Protein AF-0000000078882080 (afdb_homodimer)

Solvent-accessible surface area (backbone atoms only — not comparable to full-atom values): 24767 Å² total; per-residue (Å²): 122,84,74,76,59,63,30,38,38,41,38,67,40,72,47,38,34,58,41,40,52,49,49,52,56,32,40,60,60,68,48,68,60,35,61,73,25,66,87,43,51,62,69,61,51,39,72,72,48,52,44,76,54,31,94,38,77,46,74,30,32,38,38,46,85,92,44,74,47,30,44,59,72,51,46,40,53,52,45,14,50,62,42,75,86,20,64,28,35,61,87,45,69,68,39,42,51,51,40,46,38,54,44,52,48,49,54,49,54,37,49,50,37,32,38,15,36,22,56,86,43,75,86,49,59,32,81,82,38,50,76,79,14,46,65,39,39,50,44,34,58,70,51,50,50,51,40,50,45,32,33,53,27,45,47,30,47,52,28,23,73,73,56,73,23,86,30,63,42,60,74,54,71,32,44,50,51,54,42,51,39,50,56,49,53,25,32,50,69,60,40,45,69,50,58,73,72,44,77,40,66,63,46,51,54,36,43,53,54,54,50,62,34,68,49,37,30,56,47,70,72,32,88,81,47,44,62,89,77,79,64,45,36,40,83,122,85,73,76,58,63,30,37,38,42,38,68,39,73,49,34,36,58,42,40,49,50,49,50,55,32,40,59,61,67,49,71,61,36,60,72,25,65,88,43,51,63,69,60,51,39,73,72,48,51,43,77,54,33,94,36,76,46,75,31,33,38,37,45,85,92,45,73,48,30,45,58,73,51,47,38,53,52,44,14,49,61,43,75,86,20,64,29,36,62,88,47,70,70,39,42,52,51,39,46,36,53,44,52,47,49,55,49,52,38,49,50,37,32,39,15,35,22,56,87,45,76,86,47,59,33,82,81,38,49,76,79,13,45,66,41,40,51,45,34,59,71,51,51,51,52,39,51,45,32,32,53,27,47,46,31,47,53,28,22,73,74,56,74,24,85,31,63,40,62,75,54,72,34,42,50,51,54,42,52,39,50,58,49,52,24,32,51,70,61,42,45,68,50,58,72,72,44,79,40,67,66,48,50,53,37,43,52,54,54,49,62,34,70,48,38,30,57,47,71,73,32,89,82,46,44,63,88,76,80,63,44,36,39,83

Structure (mmCIF, N/CA/C/O backbone):
data_AF-0000000078882080-model_v1
#
loop_
_entity.id
_entity.type
_entity.pdbx_description
1 polymer 'Glutathione transferase'
#
loop_
_atom_site.group_PDB
_atom_site.id
_atom_site.type_symbol
_atom_site.label_atom_id
_atom_site.label_alt_id
_atom_site.label_comp_id
_atom_site.label_asym_id
_atom_site.label_entity_id
_atom_site.label_seq_id
_atom_site.pdbx_PDB_ins_code
_atom_site.Cartn_x
_atom_site.Cartn_y
_atom_site.Cartn_z
_atom_site.occupancy
_atom_site.B_iso_or_equiv
_atom_site.auth_seq_id
_atom_site.auth_comp_id
_atom_site.auth_asym_id
_atom_site.auth_atom_id
_atom_site.pdbx_PDB_model_num
ATOM 1 N N . MET A 1 1 ? -29.203 -27.484 4.363 1 34 1 MET A N 1
ATOM 2 C CA . MET A 1 1 ? -29.234 -26.109 3.842 1 34 1 MET A CA 1
ATOM 3 C C . MET A 1 1 ? -27.828 -25.641 3.498 1 34 1 MET A C 1
ATOM 5 O O . MET A 1 1 ? -26.891 -25.797 4.297 1 34 1 MET A O 1
ATOM 9 N N . ALA A 1 2 ? -27.359 -25.656 2.287 1 41.88 2 ALA A N 1
ATOM 10 C CA . ALA A 1 2 ? -25.938 -25.438 2.012 1 41.88 2 ALA A CA 1
ATOM 11 C C . ALA A 1 2 ? -25.359 -24.359 2.922 1 41.88 2 ALA A C 1
ATOM 13 O O . ALA A 1 2 ? -25.969 -23.281 3.086 1 41.88 2 ALA A O 1
ATOM 14 N N . ALA A 1 3 ? -24.734 -24.516 3.967 1 50.09 3 ALA A N 1
ATOM 15 C CA . ALA A 1 3 ? -24.234 -23.609 5.008 1 50.09 3 ALA A CA 1
ATOM 16 C C . ALA A 1 3 ? -23.703 -22.312 4.406 1 50.09 3 ALA A C 1
ATOM 18 O O . ALA A 1 3 ? -23.078 -22.328 3.344 1 50.09 3 ALA A O 1
ATOM 19 N N . ASN A 1 4 ? -24.391 -21.141 4.414 1 63.03 4 ASN A N 1
ATOM 20 C CA . ASN A 1 4 ? -24 -19.844 3.885 1 63.03 4 ASN A CA 1
ATOM 21 C C . ASN A 1 4 ? -22.5 -19.594 4.047 1 63.03 4 ASN A C 1
ATOM 23 O O . ASN A 1 4 ? -21.953 -19.734 5.145 1 63.03 4 ASN A O 1
ATOM 27 N N . PRO A 1 5 ? -21.719 -19.516 2.871 1 77.81 5 PRO A N 1
ATOM 28 C CA . PRO A 1 5 ? -20.266 -19.406 3.014 1 77.81 5 PRO A CA 1
ATOM 29 C C . PRO A 1 5 ? -19.844 -18.312 3.994 1 77.81 5 PRO A C 1
ATOM 31 O O . PRO A 1 5 ? -20.484 -17.266 4.055 1 77.81 5 PRO A O 1
ATOM 34 N N . GLU A 1 6 ? -19 -18.688 4.832 1 90.44 6 GLU A N 1
ATOM 35 C CA . GLU A 1 6 ? -18.469 -17.828 5.887 1 90.44 6 GLU A CA 1
ATOM 36 C C . GLU A 1 6 ? -17.781 -16.594 5.297 1 90.44 6 GLU A C 1
ATOM 38 O O . GLU A 1 6 ? -17.766 -15.539 5.926 1 90.44 6 GLU A O 1
ATOM 43 N N . PHE A 1 7 ? -17.297 -16.719 4.062 1 97.44 7 PHE A N 1
ATOM 44 C CA . PHE A 1 7 ? -16.578 -15.656 3.393 1 97.44 7 PHE A CA 1
ATOM 45 C C . PHE A 1 7 ? -17.188 -15.352 2.029 1 97.44 7 PHE A C 1
ATOM 47 O O . PHE A 1 7 ? -17.578 -16.266 1.303 1 97.44 7 PHE A O 1
ATOM 54 N N . ARG A 1 8 ? -17.344 -14.086 1.724 1 97.31 8 ARG A N 1
ATOM 55 C CA . ARG A 1 8 ? -17.734 -13.617 0.404 1 97.31 8 ARG A CA 1
ATOM 56 C C . ARG A 1 8 ? -16.672 -12.703 -0.197 1 97.31 8 ARG A C 1
ATOM 58 O O . ARG A 1 8 ? -16.203 -11.773 0.461 1 97.31 8 ARG A O 1
ATOM 65 N N . LEU A 1 9 ? -16.281 -13.016 -1.378 1 97.25 9 LEU A N 1
ATOM 66 C CA . LEU A 1 9 ? -15.305 -12.227 -2.117 1 97.25 9 LEU A CA 1
ATOM 67 C C . LEU A 1 9 ? -15.984 -11.43 -3.232 1 97.25 9 LEU A C 1
ATOM 69 O O . LEU A 1 9 ? -16.719 -12 -4.039 1 97.25 9 LEU A O 1
ATOM 73 N N . PHE A 1 10 ? -15.797 -10.148 -3.221 1 96.38 10 PHE A N 1
ATOM 74 C CA . PHE A 1 10 ? -16.266 -9.258 -4.281 1 96.38 10 PHE A CA 1
ATOM 75 C C . PHE A 1 10 ? -15.102 -8.82 -5.168 1 96.38 10 PHE A C 1
ATOM 77 O O . PHE A 1 10 ? -14.227 -8.078 -4.73 1 96.38 10 PHE A O 1
ATOM 84 N N . TYR A 1 11 ? -15.055 -9.336 -6.398 1 95.56 11 TYR A N 1
ATOM 85 C CA . TYR A 1 11 ? -14.023 -8.977 -7.363 1 95.56 11 TYR A CA 1
ATOM 86 C C . TYR A 1 11 ? -14.555 -9.07 -8.789 1 95.56 11 TYR A C 1
ATOM 88 O O . TYR A 1 11 ? -15.625 -9.648 -9.023 1 95.56 11 TYR A O 1
ATOM 96 N N . TRP A 1 12 ? -13.805 -8.461 -9.727 1 93.19 12 TRP A N 1
ATOM 97 C CA . TRP A 1 12 ? -14.211 -8.445 -11.125 1 93.19 12 TRP A CA 1
ATOM 98 C C . TRP A 1 12 ? -14.281 -9.859 -11.688 1 93.19 12 TRP A C 1
ATOM 100 O O . TRP A 1 12 ? -13.398 -10.68 -11.438 1 93.19 12 TRP A O 1
ATOM 110 N N . PRO A 1 13 ? -15.281 -10.086 -12.438 1 93 13 PRO A N 1
ATOM 111 C CA . PRO A 1 13 ? -15.438 -11.438 -12.992 1 93 13 PRO A CA 1
ATOM 112 C C . PRO A 1 13 ? -14.344 -11.797 -13.984 1 93 13 PRO A C 1
ATOM 114 O O . PRO A 1 13 ? -13.945 -10.961 -14.805 1 93 13 PRO A O 1
ATOM 117 N N . ARG A 1 14 ? -13.781 -13.008 -13.883 1 89.19 14 ARG A N 1
ATOM 118 C CA . ARG A 1 14 ? -12.859 -13.609 -14.836 1 89.19 14 ARG A CA 1
ATOM 119 C C . ARG A 1 14 ? -11.531 -12.867 -14.859 1 89.19 14 ARG A C 1
ATOM 121 O O . ARG A 1 14 ? -10.773 -12.969 -15.836 1 89.19 14 ARG A O 1
ATOM 128 N N . MET A 1 15 ? -11.297 -12.156 -13.844 1 91.19 15 MET A N 1
ATOM 129 C CA . MET A 1 15 ? -10.023 -11.445 -13.773 1 91.19 15 MET A CA 1
ATOM 130 C C . MET A 1 15 ? -9.117 -12.055 -12.711 1 91.19 15 MET A C 1
ATOM 132 O O . MET A 1 15 ? -9.547 -12.289 -11.578 1 91.19 15 MET A O 1
ATOM 136 N N . SER A 1 16 ? -7.898 -12.414 -13.047 1 89.81 16 SER A N 1
ATOM 137 C CA . SER A 1 16 ? -6.922 -12.977 -12.117 1 89.81 16 SER A CA 1
ATOM 138 C C . SER A 1 16 ? -6.32 -11.898 -11.227 1 89.81 16 SER A C 1
ATOM 140 O O . SER A 1 16 ? -5.902 -12.18 -10.102 1 89.81 16 SER A O 1
ATOM 142 N N . GLY A 1 17 ? -6.445 -10.594 -11.695 1 93.19 17 GLY A N 1
ATOM 143 C CA . GLY A 1 17 ? -5.848 -9.406 -11.102 1 93.19 17 GLY A CA 1
ATOM 144 C C . GLY A 1 17 ? -5.711 -9.5 -9.594 1 93.19 17 GLY A C 1
ATOM 145 O O . GLY A 1 17 ? -5.168 -10.477 -9.078 1 93.19 17 GLY A O 1
ATOM 146 N N . ARG A 1 18 ? -6.109 -8.523 -8.805 1 95.38 18 ARG A N 1
ATOM 147 C CA . ARG A 1 18 ? -5.84 -8.391 -7.375 1 95.38 18 ARG A CA 1
ATOM 148 C C . ARG A 1 18 ? -6.723 -9.328 -6.559 1 95.38 18 ARG A C 1
ATOM 150 O O . ARG A 1 18 ? -6.441 -9.586 -5.387 1 95.38 18 ARG A O 1
ATOM 157 N N . GLY A 1 19 ? -7.812 -9.859 -7.133 1 95.94 19 GLY A N 1
ATOM 158 C CA . GLY A 1 19 ? -8.656 -10.82 -6.449 1 95.94 19 GLY A CA 1
ATOM 159 C C . GLY A 1 19 ? -7.98 -12.172 -6.254 1 95.94 19 GLY A C 1
ATOM 160 O O . GLY A 1 19 ? -8.312 -12.906 -5.32 1 95.94 19 GLY A O 1
ATOM 161 N N . GLU A 1 20 ? -7.043 -12.484 -7.164 1 97.81 20 GLU A N 1
ATOM 162 C CA . GLU A 1 20 ? -6.379 -13.789 -7.113 1 97.81 20 GLU A CA 1
ATOM 163 C C . GLU A 1 20 ? -5.508 -13.914 -5.871 1 97.81 20 GLU A C 1
ATOM 165 O O . GLU A 1 20 ? -5.348 -15.008 -5.324 1 97.81 20 GLU A O 1
ATOM 170 N N . PHE A 1 21 ? -4.941 -12.812 -5.344 1 98.56 21 PHE A N 1
ATOM 171 C CA . PHE A 1 21 ? -4.223 -12.844 -4.074 1 98.56 21 PHE A CA 1
ATOM 172 C C . PHE A 1 21 ? -5.086 -13.453 -2.977 1 98.56 21 PHE A C 1
ATOM 174 O O . PHE A 1 21 ? -4.598 -14.25 -2.172 1 98.56 21 PHE A O 1
ATOM 181 N N . VAL A 1 22 ? -6.348 -13.109 -3.004 1 98.5 22 VAL A N 1
ATOM 182 C CA . VAL A 1 22 ? -7.312 -13.523 -1.989 1 98.5 22 VAL A CA 1
ATOM 183 C C . VAL A 1 22 ? -7.727 -14.977 -2.229 1 98.5 22 VAL A C 1
ATOM 185 O O . VAL A 1 22 ? -7.742 -15.781 -1.299 1 98.5 22 VAL A O 1
ATOM 188 N N . ARG A 1 23 ? -7.98 -15.336 -3.443 1 98.25 23 ARG A N 1
ATOM 189 C CA . ARG A 1 23 ? -8.422 -16.688 -3.797 1 98.25 23 ARG A CA 1
ATOM 190 C C . ARG A 1 23 ? -7.375 -17.719 -3.4 1 98.25 23 ARG A C 1
ATOM 192 O O . ARG A 1 23 ? -7.719 -18.797 -2.902 1 98.25 23 ARG A O 1
ATOM 199 N N . LEU A 1 24 ? -6.129 -17.391 -3.582 1 98.69 24 LEU A N 1
ATOM 200 C CA . LEU A 1 24 ? -5.055 -18.328 -3.279 1 98.69 24 LEU A CA 1
ATOM 201 C C . LEU A 1 24 ? -5.07 -18.719 -1.806 1 98.69 24 LEU A C 1
ATOM 203 O O . LEU A 1 24 ? -4.801 -19.859 -1.46 1 98.69 24 LEU A O 1
ATOM 207 N N . LEU A 1 25 ? -5.363 -17.75 -0.938 1 98.81 25 LEU A N 1
ATOM 208 C CA . LEU A 1 25 ? -5.41 -18.047 0.49 1 98.81 25 LEU A CA 1
ATOM 209 C C . LEU A 1 25 ? -6.59 -18.953 0.816 1 98.81 25 LEU A C 1
ATOM 211 O O . LEU A 1 25 ? -6.461 -19.875 1.626 1 98.81 25 LEU A O 1
ATOM 215 N N . PHE A 1 26 ? -7.754 -18.688 0.187 1 98.56 26 PHE A N 1
ATOM 216 C CA . PHE A 1 26 ? -8.906 -19.562 0.376 1 98.56 26 PHE A CA 1
ATOM 217 C C . PHE A 1 26 ? -8.602 -20.984 -0.103 1 98.56 26 PHE A C 1
ATOM 219 O O . PHE A 1 26 ? -8.945 -21.953 0.567 1 98.56 26 PHE A O 1
ATOM 226 N N . HIS A 1 27 ? -7.926 -21.078 -1.24 1 98.5 27 HIS A N 1
ATOM 227 C CA . HIS A 1 27 ? -7.672 -22.406 -1.821 1 98.5 27 HIS A CA 1
ATOM 228 C C . HIS A 1 27 ? -6.598 -23.141 -1.037 1 98.5 27 HIS A C 1
ATOM 230 O O . HIS A 1 27 ? -6.73 -24.344 -0.79 1 98.5 27 HIS A O 1
ATOM 236 N N . GLU A 1 28 ? -5.539 -22.438 -0.63 1 98.69 28 GLU A N 1
ATOM 237 C CA . GLU A 1 28 ? -4.508 -23.094 0.177 1 98.69 28 GLU A CA 1
ATOM 238 C C . GLU A 1 28 ? -5.105 -23.703 1.438 1 98.69 28 GLU A C 1
ATOM 240 O O . GLU A 1 28 ? -4.715 -24.812 1.839 1 98.69 28 GLU A O 1
ATOM 245 N N . THR A 1 29 ? -6.047 -23.047 2.047 1 98.19 29 THR A N 1
ATOM 246 C CA . THR A 1 29 ? -6.605 -23.469 3.326 1 98.19 29 THR A CA 1
ATOM 247 C C . THR A 1 29 ? -7.879 -24.281 3.113 1 98.19 29 THR A C 1
ATOM 249 O O . THR A 1 29 ? -8.531 -24.688 4.078 1 98.19 29 THR A O 1
ATOM 252 N N . GLN A 1 30 ? -8.297 -24.438 1.874 1 97 30 GLN A N 1
ATOM 253 C CA . GLN A 1 30 ? -9.523 -25.141 1.514 1 97 30 GLN A CA 1
ATOM 254 C C . GLN A 1 30 ? -10.734 -24.531 2.215 1 97 30 GLN A C 1
ATOM 256 O O . GLN A 1 30 ? -11.609 -25.25 2.697 1 97 30 GLN A O 1
ATOM 261 N N . THR A 1 31 ? -10.672 -23.266 2.342 1 97.19 31 THR A N 1
ATOM 262 C CA . THR A 1 31 ? -11.797 -22.547 2.924 1 97.19 31 THR A CA 1
ATOM 263 C C . THR A 1 31 ? -12.875 -22.297 1.875 1 97.19 31 THR A C 1
ATOM 265 O O . THR A 1 31 ? -12.594 -21.766 0.799 1 97.19 31 THR A O 1
ATOM 268 N N . VAL A 1 32 ? -14.055 -22.672 2.225 1 95.62 32 VAL A N 1
ATOM 269 C CA . VAL A 1 32 ? -15.172 -22.406 1.324 1 95.62 32 VAL A CA 1
ATOM 270 C C . VAL A 1 32 ? -15.516 -20.922 1.345 1 95.62 32 VAL A C 1
ATOM 272 O O . VAL A 1 32 ? -15.531 -20.297 2.408 1 95.62 32 VAL A O 1
ATOM 275 N N . TYR A 1 33 ? -15.664 -20.375 0.139 1 97.31 33 TYR A N 1
ATOM 276 C CA . TYR A 1 33 ? -16.062 -18.984 0.002 1 97.31 33 TYR A CA 1
ATOM 277 C C . TYR A 1 33 ? -16.969 -18.781 -1.208 1 97.31 33 TYR A C 1
ATOM 279 O O . TYR A 1 33 ? -17.031 -19.656 -2.082 1 97.31 33 TYR A O 1
ATOM 287 N N . GLU A 1 34 ? -17.656 -17.672 -1.177 1 97.19 34 GLU A N 1
ATOM 288 C CA . GLU A 1 34 ? -18.453 -17.281 -2.324 1 97.19 34 GLU A CA 1
ATOM 289 C C . GLU A 1 34 ? -17.766 -16.203 -3.148 1 97.19 34 GLU A C 1
ATOM 291 O O . GLU A 1 34 ? -17.453 -15.125 -2.637 1 97.19 34 GLU A O 1
ATOM 296 N N . ASP A 1 35 ? -17.484 -16.531 -4.328 1 95.81 35 ASP A N 1
ATOM 297 C CA . ASP A 1 35 ? -17.094 -15.5 -5.285 1 95.81 35 ASP A CA 1
ATOM 298 C C . ASP A 1 35 ? -18.312 -14.82 -5.895 1 95.81 35 ASP A C 1
ATOM 300 O O . ASP A 1 35 ? -18.875 -15.312 -6.879 1 95.81 35 ASP A O 1
ATOM 304 N N . VAL A 1 36 ? -18.688 -13.695 -5.41 1 95.25 36 VAL A N 1
ATOM 305 C CA . VAL A 1 36 ? -20.016 -13.102 -5.555 1 95.25 36 VAL A CA 1
ATOM 306 C C . VAL A 1 36 ? -20.281 -12.797 -7.023 1 95.25 36 VAL A C 1
ATOM 308 O O . VAL A 1 36 ? -21.406 -12.961 -7.504 1 95.25 36 VAL A O 1
ATOM 311 N N . PHE A 1 37 ? -19.234 -12.406 -7.773 1 94.69 37 PHE A N 1
ATOM 312 C CA . PHE A 1 37 ? -19.469 -11.93 -9.133 1 94.69 37 PHE A CA 1
ATOM 313 C C . PHE A 1 37 ? -19 -12.953 -10.156 1 94.69 37 PHE A C 1
ATOM 315 O O . PHE A 1 37 ? -18.844 -12.633 -11.336 1 94.69 37 PHE A O 1
ATOM 322 N N . ALA A 1 38 ? -18.75 -14.172 -9.75 1 92.81 38 ALA A N 1
ATOM 323 C CA . ALA A 1 38 ? -18.188 -15.188 -10.633 1 92.81 38 ALA A CA 1
ATOM 324 C C . ALA A 1 38 ? -19.031 -15.367 -11.883 1 92.81 38 ALA A C 1
ATOM 326 O O . ALA A 1 38 ? -18.5 -15.617 -12.969 1 92.81 38 ALA A O 1
ATOM 327 N N . ASP A 1 39 ? -20.297 -15.18 -11.758 1 92.81 39 ASP A N 1
ATOM 328 C CA . ASP A 1 39 ? -21.188 -15.43 -12.883 1 92.81 39 ASP A CA 1
ATOM 329 C C . ASP A 1 39 ? -21.797 -14.125 -13.406 1 92.81 39 ASP A C 1
ATOM 331 O O . ASP A 1 39 ? -22.828 -14.141 -14.086 1 92.81 39 ASP A O 1
ATOM 335 N N . LYS A 1 40 ? -21.234 -13.055 -13.031 1 94.38 40 LYS A N 1
ATOM 336 C CA . LYS A 1 40 ? -21.734 -11.758 -13.461 1 94.38 40 LYS A CA 1
ATOM 337 C C . LYS A 1 40 ? -20.891 -11.18 -14.578 1 94.38 40 LYS A C 1
ATOM 339 O O . LYS A 1 40 ? -19.781 -11.664 -14.844 1 94.38 40 LYS A O 1
ATOM 344 N N . THR A 1 41 ? -21.469 -10.18 -15.273 1 93.62 41 THR A N 1
ATOM 345 C CA . THR A 1 41 ? -20.672 -9.375 -16.203 1 93.62 41 THR A CA 1
ATOM 346 C C . THR A 1 41 ? -19.906 -8.281 -15.445 1 93.62 41 THR A C 1
ATOM 348 O O . THR A 1 41 ? -20.203 -8.008 -14.281 1 93.62 41 THR A O 1
ATOM 351 N N . PHE A 1 42 ? -18.953 -7.742 -16.141 1 90.06 42 PHE A N 1
ATOM 352 C CA . PHE A 1 42 ? -18.219 -6.629 -15.57 1 90.06 42 PHE A CA 1
ATOM 353 C C . PHE A 1 42 ? -19.156 -5.48 -15.203 1 90.06 42 PHE A C 1
ATOM 355 O O . PHE A 1 42 ? -19.016 -4.879 -14.141 1 90.06 42 PHE A O 1
ATOM 362 N N . GLU A 1 43 ? -20.094 -5.203 -16.062 1 90.19 43 GLU A N 1
ATOM 363 C CA . GLU A 1 43 ? -21.031 -4.109 -15.852 1 90.19 43 GLU A CA 1
ATOM 364 C C . GLU A 1 43 ? -21.922 -4.359 -14.633 1 90.19 43 GLU A C 1
ATOM 366 O O . GLU A 1 43 ? -22.188 -3.441 -13.859 1 90.19 43 GLU A O 1
ATOM 371 N N . GLU A 1 44 ? -22.344 -5.527 -14.477 1 91.69 44 GLU A N 1
ATOM 372 C CA . GLU A 1 44 ? -23.156 -5.898 -13.328 1 91.69 44 GLU A CA 1
ATOM 373 C C . GLU A 1 44 ? -22.391 -5.734 -12.023 1 91.69 44 GLU A C 1
ATOM 375 O O . GLU A 1 44 ? -22.922 -5.215 -11.039 1 91.69 44 GLU A O 1
ATOM 380 N N . ALA A 1 45 ? -21.156 -6.188 -12.047 1 91.25 45 ALA A N 1
ATOM 381 C CA . ALA A 1 45 ? -20.312 -6.07 -10.859 1 91.25 45 ALA A CA 1
ATOM 382 C C . ALA A 1 45 ? -20.047 -4.605 -10.516 1 91.25 45 ALA A C 1
ATOM 384 O O . ALA A 1 45 ? -20.078 -4.219 -9.352 1 91.25 45 ALA A O 1
ATOM 385 N N . ALA A 1 46 ? -19.75 -3.799 -11.523 1 87.19 46 ALA A N 1
ATOM 386 C CA . ALA A 1 46 ? -19.453 -2.383 -11.32 1 87.19 46 ALA A CA 1
ATOM 387 C C . ALA A 1 46 ? -20.609 -1.673 -10.633 1 87.19 46 ALA A C 1
ATOM 389 O O . ALA A 1 46 ? -20.406 -0.801 -9.781 1 87.19 46 ALA A O 1
ATOM 390 N N . LYS A 1 47 ? -21.812 -2.057 -10.867 1 85.12 47 LYS A N 1
ATOM 391 C CA . LYS A 1 47 ? -23.016 -1.423 -10.336 1 85.12 47 LYS A CA 1
ATOM 392 C C . LYS A 1 47 ? -23.203 -1.745 -8.852 1 85.12 47 LYS A C 1
ATOM 394 O O . LYS A 1 47 ? -23.875 -1.013 -8.133 1 85.12 47 LYS A O 1
ATOM 399 N N . MET A 1 48 ? -22.562 -2.707 -8.391 1 74.06 48 MET A N 1
ATOM 400 C CA . MET A 1 48 ? -22.797 -3.176 -7.031 1 74.06 48 MET A CA 1
ATOM 401 C C . MET A 1 48 ? -21.844 -2.516 -6.047 1 74.06 48 MET A C 1
ATOM 403 O O . MET A 1 48 ? -21.875 -2.814 -4.852 1 74.06 48 MET A O 1
ATOM 407 N N . GLY A 1 49 ? -21 -1.611 -6.539 1 70.44 49 GLY A N 1
ATOM 408 C CA . GLY A 1 49 ? -20.297 -0.983 -5.438 1 70.44 49 GLY A CA 1
ATOM 409 C C . GLY A 1 49 ? -19 -0.313 -5.867 1 70.44 49 GLY A C 1
ATOM 410 O O . GLY A 1 49 ? -18.188 0.069 -5.023 1 70.44 49 GLY A O 1
ATOM 411 N N . TYR A 1 50 ? -18.953 -0.324 -7.109 1 74.75 50 TYR A N 1
ATOM 412 C CA . TYR A 1 50 ? -17.766 0.358 -7.617 1 74.75 50 TYR A CA 1
ATOM 413 C C . TYR A 1 50 ? -18.094 1.775 -8.062 1 74.75 50 TYR A C 1
ATOM 415 O O . TYR A 1 50 ? -19.016 1.981 -8.859 1 74.75 50 TYR A O 1
ATOM 423 N N . GLY A 1 51 ? -17.438 2.715 -7.414 1 76.5 51 GLY A N 1
ATOM 424 C CA . GLY A 1 51 ? -17.688 4.082 -7.844 1 76.5 51 GLY A CA 1
ATOM 425 C C . GLY A 1 51 ? -17.391 5.109 -6.773 1 76.5 51 GLY A C 1
ATOM 426 O O . GLY A 1 51 ? -16.984 4.758 -5.66 1 76.5 51 GLY A O 1
ATOM 427 N N . ARG A 1 52 ? -17.625 6.32 -7.16 1 79.81 52 ARG A N 1
ATOM 428 C CA . ARG A 1 52 ? -17.359 7.461 -6.289 1 79.81 52 ARG A CA 1
ATOM 429 C C . ARG A 1 52 ? -18.266 7.438 -5.062 1 79.81 52 ARG A C 1
ATOM 431 O O . ARG A 1 52 ? -19.469 7.203 -5.176 1 79.81 52 ARG A O 1
ATOM 438 N N . GLY A 1 53 ? -17.594 7.594 -3.855 1 78.69 53 GLY A N 1
ATOM 439 C CA . GLY A 1 53 ? -18.328 7.742 -2.613 1 78.69 53 GLY A CA 1
ATOM 440 C C . GLY A 1 53 ? -18.844 6.422 -2.064 1 78.69 53 GLY A C 1
ATOM 441 O O . GLY A 1 53 ? -19.594 6.402 -1.086 1 78.69 53 GLY A O 1
ATOM 442 N N . LYS A 1 54 ? -18.516 5.324 -2.619 1 84.88 54 LYS A N 1
ATOM 443 C CA . LYS A 1 54 ? -18.922 4 -2.148 1 84.88 54 LYS A CA 1
ATOM 444 C C . LYS A 1 54 ? -18.125 3.592 -0.911 1 84.88 54 LYS A C 1
ATOM 446 O O . LYS A 1 54 ? -17.156 4.262 -0.54 1 84.88 54 LYS A O 1
ATOM 451 N N . LYS A 1 55 ? -18.641 2.59 -0.295 1 86.62 55 LYS A N 1
ATOM 452 C CA . LYS A 1 55 ? -18 2.104 0.926 1 86.62 55 LYS A CA 1
ATOM 453 C C . LYS A 1 55 ? -16.547 1.686 0.665 1 86.62 55 LYS A C 1
ATOM 455 O O . LYS A 1 55 ? -15.664 1.991 1.457 1 86.62 55 LYS A O 1
ATOM 460 N N . HIS A 1 56 ? -16.453 0.939 -0.351 1 92.56 56 HIS A N 1
ATOM 461 C CA . HIS A 1 56 ? -15.117 0.55 -0.796 1 92.56 56 HIS A CA 1
ATOM 462 C C . HIS A 1 56 ? -14.711 1.32 -2.047 1 92.56 56 HIS A C 1
ATOM 464 O O . HIS A 1 56 ? -15.516 1.505 -2.961 1 92.56 56 HIS A O 1
ATOM 470 N N . PHE A 1 57 ? -13.461 1.823 -2.043 1 92.5 57 PHE A N 1
ATOM 471 C CA . PHE A 1 57 ? -12.969 2.59 -3.182 1 92.5 57 PHE A CA 1
ATOM 472 C C . PHE A 1 57 ? -12.938 1.732 -4.441 1 92.5 57 PHE A C 1
ATOM 474 O O . PHE A 1 57 ? -13.258 2.211 -5.531 1 92.5 57 PHE A O 1
ATOM 481 N N . ALA A 1 58 ? -12.57 0.465 -4.312 1 92.38 58 ALA A N 1
ATOM 482 C CA . ALA A 1 58 ? -12.43 -0.48 -5.414 1 92.38 58 ALA A CA 1
ATOM 483 C C . ALA A 1 58 ? -12.438 -1.92 -4.91 1 92.38 58 ALA A C 1
ATOM 485 O O . ALA A 1 58 ? -12.258 -2.164 -3.713 1 92.38 58 ALA A O 1
ATOM 486 N N . PHE A 1 59 ? -12.75 -2.832 -5.793 1 94 59 PHE A N 1
ATOM 487 C CA . PHE A 1 59 ? -12.547 -4.246 -5.504 1 94 59 PHE A CA 1
ATOM 488 C C . PHE A 1 59 ? -11.062 -4.602 -5.527 1 94 59 PHE A C 1
ATOM 490 O O . PHE A 1 59 ? -10.273 -3.939 -6.207 1 94 59 PHE A O 1
ATOM 497 N N . PRO A 1 60 ? -10.68 -5.633 -4.785 1 96 60 PRO A N 1
ATOM 498 C CA . PRO A 1 60 ? -11.461 -6.645 -4.07 1 96 60 PRO A CA 1
ATOM 499 C C . PRO A 1 60 ? -11.938 -6.164 -2.703 1 96 60 PRO A C 1
ATOM 501 O O . PRO A 1 60 ? -11.312 -5.285 -2.102 1 96 60 PRO A O 1
ATOM 504 N N . ALA A 1 61 ? -13.023 -6.68 -2.281 1 96.56 61 ALA A N 1
ATOM 505 C CA . ALA A 1 61 ? -13.547 -6.582 -0.921 1 96.56 61 ALA A CA 1
ATOM 506 C C . ALA A 1 61 ? -14.016 -7.945 -0.417 1 96.56 61 ALA A C 1
ATOM 508 O O . ALA A 1 61 ? -14.352 -8.828 -1.211 1 96.56 61 ALA A O 1
ATOM 509 N N . ILE A 1 62 ? -13.953 -8.156 0.865 1 97.44 62 ILE A N 1
ATOM 510 C CA . ILE A 1 62 ? -14.5 -9.391 1.423 1 97.44 62 ILE A CA 1
ATOM 511 C C . ILE A 1 62 ? -15.5 -9.055 2.525 1 97.44 62 ILE A C 1
ATOM 513 O O . ILE A 1 62 ? -15.445 -7.973 3.117 1 97.44 62 ILE A O 1
ATOM 517 N N . GLU A 1 63 ? -16.375 -9.93 2.738 1 96.69 63 GLU A N 1
ATOM 518 C CA . GLU A 1 63 ? -17.266 -9.93 3.896 1 96.69 63 GLU A CA 1
ATOM 519 C C . GLU A 1 63 ? -17.109 -11.219 4.707 1 96.69 63 GLU A C 1
ATOM 521 O O . GLU A 1 63 ? -17 -12.305 4.141 1 96.69 63 GLU A O 1
ATOM 526 N N . HIS A 1 64 ? -17.016 -11.164 5.949 1 96.94 64 HIS A N 1
ATOM 527 C CA . HIS A 1 64 ? -16.938 -12.227 6.941 1 96.94 64 HIS A CA 1
ATOM 528 C C . HIS A 1 64 ? -17.672 -11.844 8.219 1 96.94 64 HIS A C 1
ATOM 530 O O . HIS A 1 64 ? -17.125 -11.148 9.078 1 96.94 64 HIS A O 1
ATOM 536 N N . GLY A 1 65 ? -18.922 -12.352 8.391 1 94 65 GLY A N 1
ATOM 537 C CA . GLY A 1 65 ? -19.75 -11.844 9.469 1 94 65 GLY A CA 1
ATOM 538 C C . GLY A 1 65 ? -19.984 -10.344 9.391 1 94 65 GLY A C 1
ATOM 539 O O . GLY A 1 65 ? -20.438 -9.836 8.359 1 94 65 GLY A O 1
ATOM 540 N N . ASP A 1 66 ? -19.578 -9.609 10.383 1 93.06 66 ASP A N 1
ATOM 541 C CA . ASP A 1 66 ? -19.797 -8.164 10.438 1 93.06 66 ASP A CA 1
ATOM 542 C C . ASP A 1 66 ? -18.625 -7.41 9.836 1 93.06 66 ASP A C 1
ATOM 544 O O . ASP A 1 66 ? -18.656 -6.184 9.719 1 93.06 66 ASP A O 1
ATOM 548 N N . ILE A 1 67 ? -17.672 -8.164 9.383 1 95.19 67 ILE A N 1
ATOM 549 C CA . ILE A 1 67 ? -16.484 -7.547 8.805 1 95.19 67 ILE A CA 1
ATOM 550 C C . ILE A 1 67 ? -16.672 -7.355 7.305 1 95.19 67 ILE A C 1
ATOM 552 O O . ILE A 1 67 ? -17.094 -8.273 6.602 1 95.19 67 ILE A O 1
ATOM 556 N N . SER A 1 68 ? -16.531 -6.156 6.832 1 95.38 68 SER A N 1
ATOM 557 C CA . SER A 1 68 ? -16.484 -5.781 5.422 1 95.38 68 SER A CA 1
ATOM 558 C C . SER A 1 68 ? -15.273 -4.898 5.125 1 95.38 68 SER A C 1
ATOM 560 O O . SER A 1 68 ? -15.242 -3.73 5.512 1 95.38 68 SER A O 1
ATOM 562 N N . ILE A 1 69 ? -14.234 -5.473 4.445 1 96.94 69 ILE A N 1
ATOM 563 C CA . ILE A 1 69 ? -13.008 -4.719 4.219 1 96.94 69 ILE A CA 1
ATOM 564 C C . ILE A 1 69 ? -12.562 -4.875 2.768 1 96.94 69 ILE A C 1
ATOM 566 O O . ILE A 1 69 ? -12.875 -5.879 2.121 1 96.94 69 ILE A O 1
ATOM 570 N N . SER A 1 70 ? -11.883 -3.854 2.303 1 96.56 70 SER A N 1
ATOM 571 C CA . SER A 1 70 ? -11.234 -3.873 0.996 1 96.56 70 SER A CA 1
ATOM 572 C C . SER A 1 70 ? -9.727 -3.721 1.125 1 96.56 70 SER A C 1
ATOM 574 O O . SER A 1 70 ? -9.18 -3.84 2.223 1 96.56 70 SER A O 1
ATOM 576 N N . GLN A 1 71 ? -9.109 -3.494 -0.023 1 97.44 71 GLN A N 1
ATOM 577 C CA . GLN A 1 71 ? -7.664 -3.359 -0.133 1 97.44 71 GLN A CA 1
ATOM 578 C C . GLN A 1 71 ? -6.969 -4.707 0.055 1 97.44 71 GLN A C 1
ATOM 580 O O . GLN A 1 71 ? -7.004 -5.281 1.145 1 97.44 71 GLN A O 1
ATOM 585 N N . THR A 1 72 ? -6.289 -5.137 -0.926 1 97.94 72 THR A N 1
ATOM 586 C CA . THR A 1 72 ? -5.715 -6.473 -1.044 1 97.94 72 THR A CA 1
ATOM 587 C C . THR A 1 72 ? -4.789 -6.77 0.132 1 97.94 72 THR A C 1
ATOM 589 O O . THR A 1 72 ? -4.91 -7.812 0.776 1 97.94 72 THR A O 1
ATOM 592 N N . PRO A 1 73 ? -3.881 -5.832 0.518 1 98.5 73 PRO A N 1
ATOM 593 C CA . PRO A 1 73 ? -2.971 -6.188 1.608 1 98.5 73 PRO A CA 1
ATOM 594 C C . PRO A 1 73 ? -3.693 -6.383 2.939 1 98.5 73 PRO A C 1
ATOM 596 O O . PRO A 1 73 ? -3.299 -7.23 3.742 1 98.5 73 PRO A O 1
ATOM 599 N N . VAL A 1 74 ? -4.75 -5.641 3.162 1 98.62 74 VAL A N 1
ATOM 600 C CA . VAL A 1 74 ? -5.523 -5.734 4.398 1 98.62 74 VAL A CA 1
ATOM 601 C C . VAL A 1 74 ? -6.285 -7.055 4.434 1 98.62 74 VAL A C 1
ATOM 603 O O . VAL A 1 74 ? -6.258 -7.77 5.438 1 98.62 74 VAL A O 1
ATOM 606 N N . ILE A 1 75 ? -6.906 -7.371 3.291 1 98.75 75 ILE A N 1
ATOM 607 C CA . ILE A 1 75 ? -7.68 -8.602 3.17 1 98.75 75 ILE A CA 1
ATOM 608 C C . ILE A 1 75 ? -6.773 -9.812 3.385 1 98.75 75 ILE A C 1
ATOM 610 O O . ILE A 1 75 ? -7.094 -10.703 4.168 1 98.75 75 ILE A O 1
ATOM 614 N N . CYS A 1 76 ? -5.637 -9.828 2.752 1 98.88 76 CYS A N 1
ATOM 615 C CA . CYS A 1 76 ? -4.758 -10.992 2.789 1 98.88 76 CYS A CA 1
ATOM 616 C C . CYS A 1 76 ? -4.195 -11.203 4.188 1 98.88 76 CYS A C 1
ATOM 618 O O . CYS A 1 76 ? -4.133 -12.336 4.672 1 98.88 76 CYS A O 1
ATOM 620 N N . ARG A 1 77 ? -3.783 -10.148 4.832 1 98.69 77 ARG A N 1
ATOM 621 C CA . ARG A 1 77 ? -3.293 -10.281 6.199 1 98.69 77 ARG A CA 1
ATOM 622 C C . ARG A 1 77 ? -4.398 -10.766 7.133 1 98.69 77 ARG A C 1
ATOM 624 O O . ARG A 1 77 ? -4.164 -11.617 7.988 1 98.69 77 ARG A O 1
ATOM 631 N N . TYR A 1 78 ? -5.609 -10.172 7 1 98.69 78 TYR A N 1
ATOM 632 C CA . TYR A 1 78 ? -6.758 -10.594 7.793 1 98.69 78 TYR A CA 1
ATOM 633 C C . TYR A 1 78 ? -7.031 -12.086 7.613 1 98.69 78 TYR A C 1
ATOM 635 O O . TYR A 1 78 ? -7.207 -12.812 8.594 1 98.69 78 TYR A O 1
ATOM 643 N N . LEU A 1 79 ? -6.996 -12.555 6.387 1 98.75 79 LEU A N 1
ATOM 644 C CA . LEU A 1 79 ? -7.258 -13.961 6.09 1 98.75 79 LEU A CA 1
ATOM 645 C C . LEU A 1 79 ? -6.141 -14.844 6.633 1 98.75 79 LEU A C 1
ATOM 647 O O . LEU A 1 79 ? -6.395 -15.961 7.086 1 98.75 79 LEU A O 1
ATOM 651 N N . GLY A 1 80 ? -4.879 -14.352 6.539 1 98.44 80 GLY A N 1
ATOM 652 C CA . GLY A 1 80 ? -3.791 -15.086 7.152 1 98.44 80 GLY A CA 1
ATOM 653 C C . GLY A 1 80 ? -4.035 -15.406 8.617 1 98.44 80 GLY A C 1
ATOM 654 O O . GLY A 1 80 ? -3.666 -16.484 9.094 1 98.44 80 GLY A O 1
ATOM 655 N N . LYS A 1 81 ? -4.664 -14.484 9.289 1 97.5 81 LYS A N 1
ATOM 656 C CA . LYS A 1 81 ? -4.934 -14.609 10.719 1 97.5 81 LYS A CA 1
ATOM 657 C C . LYS A 1 81 ? -6.18 -15.453 10.969 1 97.5 81 LYS A C 1
ATOM 659 O O . LYS A 1 81 ? -6.262 -16.172 11.977 1 97.5 81 LYS A O 1
ATOM 664 N N . LYS A 1 82 ? -7.121 -15.461 10.062 1 97.44 82 LYS A N 1
ATOM 665 C CA . LYS A 1 82 ? -8.453 -15.984 10.352 1 97.44 82 LYS A CA 1
ATOM 666 C C . LYS A 1 82 ? -8.625 -17.391 9.797 1 97.44 82 LYS A C 1
ATOM 668 O O . LYS A 1 82 ? -9.406 -18.188 10.328 1 97.44 82 LYS A O 1
ATOM 673 N N . LEU A 1 83 ? -7.949 -17.703 8.742 1 97.56 83 LEU A N 1
ATOM 674 C CA . LEU A 1 83 ? -8.211 -18.953 8.062 1 97.56 83 LEU A CA 1
ATOM 675 C C . LEU A 1 83 ? -7.469 -20.109 8.734 1 97.56 83 LEU A C 1
ATOM 677 O O . LEU A 1 83 ? -6.332 -19.938 9.188 1 97.56 83 LEU A O 1
ATOM 681 N N . HIS A 1 84 ? -8.188 -21.156 8.859 1 95.56 84 HIS A N 1
ATOM 682 C CA . HIS A 1 84 ? -7.656 -22.438 9.305 1 95.56 84 HIS A CA 1
ATOM 683 C C . HIS A 1 84 ? -6.855 -22.297 10.586 1 95.56 84 HIS A C 1
ATOM 685 O O . HIS A 1 84 ? -5.695 -22.703 10.656 1 95.56 84 HIS A O 1
ATOM 691 N N . GLY A 1 85 ? -7.438 -21.609 11.547 1 94 85 GLY A N 1
ATOM 692 C CA . GLY A 1 85 ? -6.859 -21.453 12.867 1 94 85 GLY A CA 1
ATOM 693 C C . GLY A 1 85 ? -5.656 -20.531 12.898 1 94 85 GLY A C 1
ATOM 694 O O . GLY A 1 85 ? -4.848 -20.578 13.828 1 94 85 GLY A O 1
ATOM 695 N N . GLY A 1 86 ? -5.465 -19.797 11.812 1 95.69 86 GLY A N 1
ATOM 696 C CA . GLY A 1 86 ? -4.371 -18.828 11.773 1 95.69 86 GLY A CA 1
ATOM 697 C C . GLY A 1 86 ? -3.045 -19.453 11.383 1 95.69 86 GLY A C 1
ATOM 698 O O . GLY A 1 86 ? -1.983 -18.922 11.703 1 95.69 86 GLY A O 1
ATOM 699 N N . ARG A 1 87 ? -3.066 -20.516 10.711 1 96 87 ARG A N 1
ATOM 700 C CA . ARG A 1 87 ? -1.839 -21.25 10.414 1 96 87 ARG A CA 1
ATOM 701 C C . ARG A 1 87 ? -0.949 -20.469 9.461 1 96 87 ARG A C 1
ATOM 703 O O . ARG A 1 87 ? 0.26 -20.688 9.398 1 96 87 ARG A O 1
ATOM 710 N N . LEU A 1 88 ? -1.526 -19.578 8.711 1 98.38 88 LEU A N 1
ATOM 711 C CA . LEU A 1 88 ? -0.768 -18.797 7.738 1 98.38 88 LEU A CA 1
ATOM 712 C C . LEU A 1 88 ? -0.27 -17.5 8.352 1 98.38 88 LEU A C 1
ATOM 714 O O . LEU A 1 88 ? 0.31 -16.656 7.664 1 98.38 88 LEU A O 1
ATOM 718 N N . TYR A 1 89 ? -0.579 -17.25 9.609 1 98.44 89 TYR A N 1
ATOM 719 C CA . TYR A 1 89 ? -0.172 -16.031 10.289 1 98.44 89 TYR A CA 1
ATOM 720 C C . TYR A 1 89 ? 1.146 -16.234 11.023 1 98.44 89 TYR A C 1
ATOM 722 O O . TYR A 1 89 ? 1.254 -17.094 11.898 1 98.44 89 TYR A O 1
ATOM 730 N N . PRO A 1 90 ? 2.219 -15.445 10.633 1 97.94 90 PRO A N 1
ATOM 731 C CA . PRO A 1 90 ? 3.512 -15.648 11.289 1 97.94 90 PRO A CA 1
ATOM 732 C C . PRO A 1 90 ? 3.414 -15.586 12.812 1 97.94 90 PRO A C 1
ATOM 734 O O . PRO A 1 90 ? 2.619 -14.82 13.352 1 97.94 90 PRO A O 1
ATOM 737 N N . LYS A 1 91 ? 4.273 -16.266 13.531 1 95.44 91 LYS A N 1
ATOM 738 C CA . LYS A 1 91 ? 4.156 -16.469 14.969 1 95.44 91 LYS A CA 1
ATOM 739 C C . LYS A 1 91 ? 4.781 -15.312 15.75 1 95.44 91 LYS A C 1
ATOM 741 O O . LYS A 1 91 ? 4.281 -14.922 16.797 1 95.44 91 LYS A O 1
ATOM 746 N N . THR A 1 92 ? 5.863 -14.789 15.266 1 96.12 92 THR A N 1
ATOM 747 C CA . THR A 1 92 ? 6.562 -13.742 16 1 96.12 92 THR A CA 1
ATOM 748 C C . THR A 1 92 ? 6.211 -12.359 15.453 1 96.12 92 THR A C 1
ATOM 750 O O . THR A 1 92 ? 5.844 -12.234 14.281 1 96.12 92 THR A O 1
ATOM 753 N N . GLU A 1 93 ? 6.34 -11.359 16.266 1 95.19 93 GLU A N 1
ATOM 754 C CA . GLU A 1 93 ? 6.098 -9.984 15.828 1 95.19 93 GLU A CA 1
ATOM 755 C C . GLU A 1 93 ? 7.074 -9.578 14.727 1 95.19 93 GLU A C 1
ATOM 757 O O . GLU A 1 93 ? 6.691 -8.883 13.781 1 95.19 93 GLU A O 1
ATOM 762 N N . GLU A 1 94 ? 8.312 -9.969 14.875 1 95.25 94 GLU A N 1
ATOM 763 C CA . GLU A 1 94 ? 9.328 -9.656 13.883 1 95.25 94 GLU A CA 1
ATOM 764 C C . GLU A 1 94 ? 8.953 -10.227 12.516 1 95.25 94 GLU A C 1
ATOM 766 O O . GLU A 1 94 ? 9.055 -9.531 11.5 1 95.25 94 GLU A O 1
ATOM 771 N N . ASP A 1 95 ? 8.492 -11.461 12.508 1 97.19 95 ASP A N 1
ATOM 772 C CA . ASP A 1 95 ? 8.094 -12.109 11.258 1 97.19 95 ASP A CA 1
ATOM 773 C C . ASP A 1 95 ? 6.859 -11.445 10.664 1 97.19 95 ASP A C 1
ATOM 775 O O . ASP A 1 95 ? 6.758 -11.297 9.445 1 97.19 95 ASP A O 1
ATOM 779 N N . ARG A 1 96 ? 5.926 -11.039 11.523 1 98.06 96 ARG A N 1
ATOM 780 C CA . ARG A 1 96 ? 4.723 -10.359 11.047 1 98.06 96 ARG A CA 1
ATOM 781 C C . ARG A 1 96 ? 5.066 -9.016 10.422 1 98.06 96 ARG A C 1
ATOM 783 O O . ARG A 1 96 ? 4.504 -8.641 9.391 1 98.06 96 ARG A O 1
ATOM 790 N N . LEU A 1 97 ? 5.988 -8.305 11.008 1 97.88 97 LEU A N 1
ATOM 791 C CA . LEU A 1 97 ? 6.422 -7.023 10.461 1 97.88 97 LEU A CA 1
ATOM 792 C C . LEU A 1 97 ? 7.113 -7.211 9.117 1 97.88 97 LEU A C 1
ATOM 794 O O . LEU A 1 97 ? 6.852 -6.465 8.164 1 97.88 97 LEU A O 1
ATOM 798 N N . GLN A 1 98 ? 7.961 -8.195 9.062 1 97.44 98 GLN A N 1
ATOM 799 C CA . GLN A 1 98 ? 8.656 -8.477 7.805 1 97.44 98 GLN A CA 1
ATOM 800 C C . GLN A 1 98 ? 7.668 -8.867 6.711 1 97.44 98 GLN A C 1
ATOM 802 O O . GLN A 1 98 ? 7.816 -8.461 5.559 1 97.44 98 GLN A O 1
ATOM 807 N N . ALA A 1 99 ? 6.684 -9.664 7.047 1 98.62 99 ALA A N 1
ATOM 808 C CA . ALA A 1 99 ? 5.645 -10.031 6.09 1 98.62 99 ALA A CA 1
ATOM 809 C C . ALA A 1 99 ? 4.934 -8.797 5.551 1 98.62 99 ALA A C 1
ATOM 811 O O . ALA A 1 99 ? 4.645 -8.703 4.355 1 98.62 99 ALA A O 1
ATOM 812 N N . GLU A 1 100 ? 4.68 -7.875 6.383 1 98.56 100 GLU A N 1
ATOM 813 C CA . GLU A 1 100 ? 3.979 -6.66 5.988 1 98.56 100 GLU A CA 1
ATOM 814 C C . GLU A 1 100 ? 4.852 -5.777 5.102 1 98.56 100 GLU A C 1
ATOM 816 O O . GLU A 1 100 ? 4.359 -5.137 4.172 1 98.56 100 GLU A O 1
ATOM 821 N N . VAL A 1 101 ? 6.125 -5.703 5.395 1 98.38 101 VAL A N 1
ATOM 822 C CA . VAL A 1 101 ? 7.055 -4.957 4.551 1 98.38 101 VAL A CA 1
ATOM 823 C C . VAL A 1 101 ? 7.082 -5.566 3.15 1 98.38 101 VAL A C 1
ATOM 825 O O . VAL A 1 101 ? 6.988 -4.848 2.152 1 98.38 101 VAL A O 1
ATOM 828 N N . LEU A 1 102 ? 7.168 -6.863 3.078 1 98.62 102 LEU A N 1
ATOM 829 C CA . LEU A 1 102 ? 7.203 -7.574 1.805 1 98.62 102 LEU A CA 1
ATOM 830 C C . LEU A 1 102 ? 5.898 -7.383 1.04 1 98.62 102 LEU A C 1
ATOM 832 O O . LEU A 1 102 ? 5.91 -7.156 -0.171 1 98.62 102 LEU A O 1
ATOM 836 N N . MET A 1 103 ? 4.789 -7.438 1.771 1 98.75 103 MET A N 1
ATOM 837 C CA . MET A 1 103 ? 3.492 -7.23 1.134 1 98.75 103 MET A CA 1
ATOM 838 C C . MET A 1 103 ? 3.377 -5.812 0.583 1 98.75 103 MET A C 1
ATOM 840 O O . MET A 1 103 ? 2.82 -5.602 -0.496 1 98.75 103 MET A O 1
ATOM 844 N N . ALA A 1 104 ? 3.846 -4.832 1.353 1 98.44 104 ALA A N 1
ATOM 845 C CA . ALA A 1 104 ? 3.855 -3.467 0.837 1 98.44 104 ALA A CA 1
ATOM 846 C C . ALA A 1 104 ? 4.664 -3.373 -0.454 1 98.44 104 ALA A C 1
ATOM 848 O O . ALA A 1 104 ? 4.312 -2.611 -1.359 1 98.44 104 ALA A O 1
ATOM 849 N N . GLY A 1 105 ? 5.73 -4.113 -0.542 1 97.62 105 GLY A N 1
ATOM 850 C CA . GLY A 1 105 ? 6.48 -4.215 -1.783 1 97.62 105 GLY A CA 1
ATOM 851 C C . GLY A 1 105 ? 5.676 -4.82 -2.92 1 97.62 105 GLY A C 1
ATOM 852 O O . GLY A 1 105 ? 5.738 -4.34 -4.055 1 97.62 105 GLY A O 1
ATOM 853 N N . VAL A 1 106 ? 4.922 -5.848 -2.598 1 98.5 106 VAL A N 1
ATOM 854 C CA . VAL A 1 106 ? 4.051 -6.473 -3.588 1 98.5 106 VAL A CA 1
ATOM 855 C C . VAL A 1 106 ? 3.051 -5.449 -4.113 1 98.5 106 VAL A C 1
ATOM 857 O O . VAL A 1 106 ? 2.834 -5.348 -5.324 1 98.5 106 VAL A O 1
ATOM 860 N N . VAL A 1 107 ? 2.461 -4.703 -3.234 1 97.62 107 VAL A N 1
ATOM 861 C CA . VAL A 1 107 ? 1.502 -3.672 -3.621 1 97.62 107 VAL A CA 1
ATOM 862 C C . VAL A 1 107 ? 2.166 -2.682 -4.574 1 97.62 107 VAL A C 1
ATOM 864 O O . VAL A 1 107 ? 1.586 -2.314 -5.602 1 97.62 107 VAL A O 1
ATOM 867 N N . ASP A 1 108 ? 3.402 -2.309 -4.262 1 96.31 108 ASP A N 1
ATOM 868 C CA . ASP A 1 108 ? 4.125 -1.335 -5.07 1 96.31 108 ASP A CA 1
ATOM 869 C C . ASP A 1 108 ? 4.398 -1.881 -6.473 1 96.31 108 ASP A C 1
ATOM 871 O O . ASP A 1 108 ? 4.164 -1.194 -7.469 1 96.31 108 ASP A O 1
ATOM 875 N N . VAL A 1 109 ? 4.906 -3.084 -6.57 1 96.94 109 VAL A N 1
ATOM 876 C CA . VAL A 1 109 ? 5.293 -3.605 -7.879 1 96.94 109 VAL A CA 1
ATOM 877 C C . VAL A 1 109 ? 4.043 -3.898 -8.703 1 96.94 109 VAL A C 1
ATOM 879 O O . VAL A 1 109 ? 4.047 -3.729 -9.93 1 96.94 109 VAL A O 1
ATOM 882 N N . VAL A 1 110 ? 2.969 -4.32 -8.055 1 96.94 110 VAL A N 1
ATOM 883 C CA . VAL A 1 110 ? 1.715 -4.547 -8.766 1 96.94 110 VAL A CA 1
ATOM 884 C C . VAL A 1 110 ? 1.205 -3.232 -9.352 1 96.94 110 VAL A C 1
ATOM 886 O O . VAL A 1 110 ? 0.785 -3.184 -10.508 1 96.94 110 VAL A O 1
ATOM 889 N N . GLU A 1 111 ? 1.289 -2.217 -8.555 1 94.81 111 GLU A N 1
ATOM 890 C CA . GLU A 1 111 ? 0.888 -0.899 -9.039 1 94.81 111 GLU A CA 1
ATOM 891 C C . GLU A 1 111 ? 1.782 -0.437 -10.188 1 94.81 111 GLU A C 1
ATOM 893 O O . GLU A 1 111 ? 1.3 0.147 -11.164 1 94.81 111 GLU A O 1
ATOM 898 N N . ASP A 1 112 ? 3.115 -0.689 -10.086 1 94.75 112 ASP A N 1
ATOM 899 C CA . ASP A 1 112 ? 4.043 -0.363 -11.172 1 94.75 112 ASP A CA 1
ATOM 900 C C . ASP A 1 112 ? 3.619 -1.031 -12.477 1 94.75 112 ASP A C 1
ATOM 902 O O . ASP A 1 112 ? 3.58 -0.386 -13.523 1 94.75 112 ASP A O 1
ATOM 906 N N . GLY A 1 113 ? 3.35 -2.281 -12.359 1 94.69 113 GLY A N 1
ATOM 907 C CA . GLY A 1 113 ? 2.951 -3.035 -13.539 1 94.69 113 GLY A CA 1
ATOM 908 C C . GLY A 1 113 ? 1.641 -2.559 -14.133 1 94.69 113 GLY A C 1
ATOM 909 O O . GLY A 1 113 ? 1.524 -2.412 -15.352 1 94.69 113 GLY A O 1
ATOM 910 N N . CYS A 1 114 ? 0.645 -2.334 -13.266 1 92.62 114 CYS A N 1
ATOM 911 C CA . CYS A 1 114 ? -0.65 -1.844 -13.727 1 92.62 114 CYS A CA 1
ATOM 912 C C . CYS A 1 114 ? -0.503 -0.519 -14.461 1 92.62 114 CYS A C 1
ATOM 914 O O . CYS A 1 114 ? -1.046 -0.347 -15.555 1 92.62 114 CYS A O 1
ATOM 916 N N . ARG A 1 115 ? 0.282 0.344 -13.953 1 91.56 115 ARG A N 1
ATOM 917 C CA . ARG A 1 115 ? 0.442 1.68 -14.523 1 91.56 115 ARG A CA 1
ATOM 918 C C . ARG A 1 115 ? 1.219 1.628 -15.836 1 91.56 115 ARG A C 1
ATOM 920 O O . ARG A 1 115 ? 0.996 2.447 -16.734 1 91.56 115 ARG A O 1
ATOM 927 N N . ALA A 1 116 ? 2.105 0.691 -15.898 1 94.94 116 ALA A N 1
ATOM 928 C CA . ALA A 1 116 ? 2.867 0.563 -17.141 1 94.94 116 ALA A CA 1
ATOM 92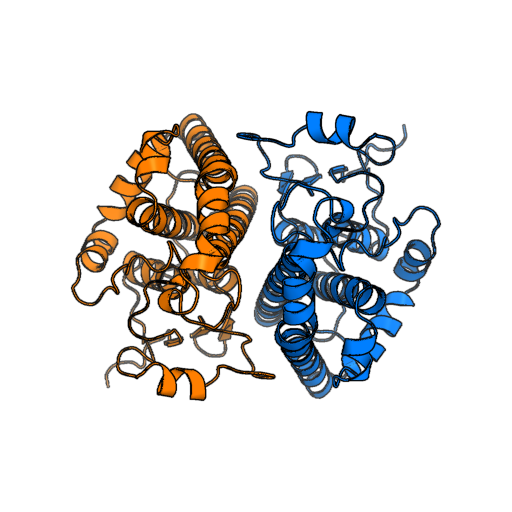9 C C . ALA A 1 116 ? 1.952 0.229 -18.312 1 94.94 116 ALA A C 1
ATOM 931 O O . ALA A 1 116 ? 2.074 0.816 -19.391 1 94.94 116 ALA A O 1
ATOM 932 N N . TRP A 1 117 ? 0.961 -0.632 -18.125 1 95.75 117 TRP A N 1
ATOM 933 C CA . TRP A 1 117 ? 0.098 -1.09 -19.203 1 95.75 117 TRP A CA 1
ATOM 934 C C . TRP A 1 117 ? -1.13 -0.195 -19.344 1 95.75 117 TRP A C 1
ATOM 936 O O . TRP A 1 117 ? -1.828 -0.237 -20.359 1 95.75 117 TRP A O 1
ATOM 946 N N . HIS A 1 118 ? -1.415 0.567 -18.25 1 93.25 118 HIS A N 1
ATOM 947 C CA . HIS A 1 118 ? -2.539 1.496 -18.266 1 93.25 118 HIS A CA 1
ATOM 948 C C . HIS A 1 118 ? -2.09 2.908 -17.906 1 93.25 118 HIS A C 1
ATOM 950 O O . HIS A 1 118 ? -2.688 3.557 -17.047 1 93.25 118 HIS A O 1
ATOM 956 N N . ALA A 1 119 ? -1.163 3.387 -18.625 1 90.88 119 ALA A N 1
ATOM 957 C CA . ALA A 1 119 ? -0.41 4.578 -18.25 1 90.88 119 ALA A CA 1
ATOM 958 C C . ALA A 1 119 ? -1.228 5.844 -18.484 1 90.88 119 ALA A C 1
ATOM 960 O O . ALA A 1 119 ? -1.084 6.828 -17.75 1 90.88 119 ALA A O 1
ATOM 961 N N . ILE A 1 120 ? -2.062 5.867 -19.5 1 89.19 120 ILE A N 1
ATOM 962 C CA . ILE A 1 120 ? -2.748 7.09 -19.891 1 89.19 120 ILE A CA 1
ATOM 963 C C . ILE A 1 120 ? -4.07 7.211 -19.141 1 89.19 120 ILE A C 1
ATOM 965 O O . ILE A 1 120 ? -4.367 8.25 -18.547 1 89.19 120 ILE A O 1
ATOM 969 N N . ASP A 1 121 ? -4.852 6.203 -19.203 1 89.5 121 ASP A N 1
ATOM 970 C CA . ASP A 1 121 ? -6.109 6.086 -18.469 1 89.5 121 ASP A CA 1
ATOM 971 C C . ASP A 1 121 ? -6.172 4.773 -17.688 1 89.5 121 ASP A C 1
ATOM 973 O O . ASP A 1 121 ? -6.363 3.705 -18.281 1 89.5 121 ASP A O 1
ATOM 977 N N . TYR A 1 122 ? -6.086 4.969 -16.406 1 85.44 122 TYR A N 1
ATOM 978 C CA . TYR A 1 122 ? -6.023 3.832 -15.5 1 85.44 122 TYR A CA 1
ATOM 979 C C . TYR A 1 122 ? -7.25 2.941 -15.656 1 85.44 122 TYR A C 1
ATOM 981 O O . TYR A 1 122 ? -7.168 1.726 -15.469 1 85.44 122 TYR A O 1
ATOM 989 N N . ASN A 1 123 ? -8.352 3.502 -16.047 1 84.44 123 ASN A N 1
ATOM 990 C CA . ASN A 1 123 ? -9.617 2.783 -16.094 1 84.44 123 ASN A CA 1
ATOM 991 C C . ASN A 1 123 ? -9.945 2.295 -17.5 1 84.44 123 ASN A C 1
ATOM 993 O O . ASN A 1 123 ? -10.883 1.526 -17.688 1 84.44 123 ASN A O 1
ATOM 997 N N . ALA A 1 124 ? -9.164 2.711 -18.453 1 88.44 124 ALA A N 1
ATOM 998 C CA . ALA A 1 124 ? -9.398 2.26 -19.828 1 88.44 124 ALA A CA 1
ATOM 999 C C . ALA A 1 124 ? -8.68 0.941 -20.094 1 88.44 124 ALA A C 1
ATOM 1001 O O . ALA A 1 124 ? -7.766 0.562 -19.359 1 88.44 124 ALA A O 1
ATOM 1002 N N . SER A 1 125 ? -9.148 0.268 -21.141 1 89.94 125 SER A N 1
ATOM 1003 C CA . SER A 1 125 ? -8.508 -0.989 -21.516 1 89.94 125 SER A CA 1
ATOM 1004 C C . SER A 1 125 ? -7.094 -0.756 -22.031 1 89.94 125 SER A C 1
ATOM 1006 O O . SER A 1 125 ? -6.793 0.31 -22.578 1 89.94 125 SER A O 1
ATOM 1008 N N . TYR A 1 126 ? -6.234 -1.775 -21.844 1 92.38 126 TYR A N 1
ATOM 1009 C CA . TYR A 1 126 ? -4.906 -1.749 -22.438 1 92.38 126 TYR A CA 1
ATOM 1010 C C . TYR A 1 126 ? -4.984 -1.534 -23.938 1 92.38 126 TYR A C 1
ATOM 1012 O O . TYR A 1 126 ? -4.242 -0.725 -24.5 1 92.38 126 TYR A O 1
ATOM 1020 N N . ASP A 1 127 ? -5.922 -2.168 -24.547 1 93.06 127 ASP A N 1
ATOM 1021 C CA . ASP A 1 127 ? -6.043 -2.113 -26 1 93.06 127 ASP A CA 1
ATOM 1022 C C . ASP A 1 127 ? -6.301 -0.686 -26.484 1 93.06 127 ASP A C 1
ATOM 1024 O O . ASP A 1 127 ? -5.852 -0.294 -27.562 1 93.06 127 ASP A O 1
ATOM 1028 N N . ALA A 1 128 ? -6.984 0.083 -25.703 1 94.31 128 ALA A N 1
ATOM 1029 C CA . ALA A 1 128 ? -7.352 1.446 -26.078 1 94.31 128 ALA A CA 1
ATOM 1030 C C . ALA A 1 128 ? -6.16 2.391 -25.953 1 94.31 128 ALA A C 1
ATOM 1032 O O . ALA A 1 128 ? -6.207 3.529 -26.422 1 94.31 128 ALA A O 1
ATOM 1033 N N . GLN A 1 129 ? -5.016 1.926 -25.375 1 94.88 129 GLN A N 1
ATOM 1034 C CA . GLN A 1 129 ? -3.867 2.793 -25.141 1 94.88 129 GLN A CA 1
ATOM 1035 C C . GLN A 1 129 ? -2.555 2.049 -25.359 1 94.88 129 GLN A C 1
ATOM 1037 O O . GLN A 1 129 ? -1.521 2.412 -24.797 1 94.88 129 GLN A O 1
ATOM 1042 N N . LYS A 1 130 ? -2.58 1.069 -26.125 1 95.12 130 LYS A N 1
ATOM 1043 C CA . LYS A 1 130 ? -1.47 0.144 -26.344 1 95.12 130 LYS A CA 1
ATOM 1044 C C . LYS A 1 130 ? -0.229 0.876 -26.844 1 95.12 130 LYS A C 1
ATOM 1046 O O . LYS A 1 130 ? 0.87 0.677 -26.312 1 95.12 130 LYS A O 1
ATOM 1051 N N . GLU A 1 131 ? -0.326 1.716 -27.781 1 95.88 131 GLU A N 1
ATOM 1052 C CA . GLU A 1 131 ? 0.812 2.422 -28.359 1 95.88 131 GLU A CA 1
ATOM 1053 C C . GLU A 1 131 ? 1.401 3.426 -27.375 1 95.88 131 GLU A C 1
ATOM 1055 O O . GLU A 1 131 ? 2.619 3.488 -27.203 1 95.88 131 GLU A O 1
ATOM 1060 N N . GLU A 1 132 ? 0.549 4.137 -26.734 1 94 132 GLU A N 1
ATOM 1061 C CA . GLU A 1 132 ? 0.982 5.219 -25.859 1 94 132 GLU A CA 1
ATOM 1062 C C . GLU A 1 132 ? 1.659 4.672 -24.609 1 94 132 GLU A C 1
ATOM 1064 O O . GLU A 1 132 ? 2.5 5.344 -24 1 94 132 GLU A O 1
ATOM 1069 N N . THR A 1 133 ? 1.366 3.418 -24.266 1 95.06 133 THR A N 1
ATOM 1070 C CA . THR A 1 133 ? 1.862 2.898 -22.984 1 95.06 133 THR A CA 1
ATOM 1071 C C . THR A 1 133 ? 3.188 2.166 -23.188 1 95.06 133 THR A C 1
ATOM 1073 O O . THR A 1 133 ? 3.867 1.833 -22.219 1 95.06 133 THR A O 1
ATOM 1076 N N . GLN A 1 134 ? 3.635 1.983 -24.422 1 96.31 134 GLN A N 1
ATOM 1077 C CA . GLN A 1 134 ? 4.805 1.161 -24.719 1 96.31 134 GLN A CA 1
ATOM 1078 C C . GLN A 1 134 ? 6.039 1.675 -23.984 1 96.31 134 GLN A C 1
ATOM 1080 O O . GLN A 1 134 ? 6.805 0.891 -23.422 1 96.31 134 GLN A O 1
ATOM 1085 N N . PRO A 1 135 ? 6.242 3.025 -23.969 1 94.69 135 PRO A N 1
ATOM 1086 C CA . PRO A 1 135 ? 7.426 3.504 -23.25 1 94.69 135 PRO A CA 1
ATOM 1087 C C . PRO A 1 135 ? 7.387 3.184 -21.766 1 94.69 135 PRO A C 1
ATOM 1089 O O . PRO A 1 135 ? 8.43 2.955 -21.141 1 94.69 135 PRO A O 1
ATOM 1092 N N . PHE A 1 136 ? 6.266 3.16 -21.234 1 95.06 136 PHE A N 1
ATOM 1093 C CA . PHE A 1 136 ? 6.105 2.875 -19.812 1 95.06 136 PHE A CA 1
ATOM 1094 C C . PHE A 1 136 ? 6.34 1.396 -19.531 1 95.06 136 PHE A C 1
ATOM 1096 O O . PHE A 1 136 ? 6.926 1.042 -18.5 1 95.06 136 PHE A O 1
ATOM 1103 N N . ILE A 1 137 ? 5.871 0.593 -20.406 1 97 137 ILE A N 1
ATOM 1104 C CA . ILE A 1 137 ? 6.105 -0.842 -20.281 1 97 137 ILE A CA 1
ATOM 1105 C C . ILE A 1 137 ? 7.605 -1.124 -20.359 1 97 137 ILE A C 1
ATOM 1107 O O . ILE A 1 137 ? 8.133 -1.901 -19.562 1 97 137 ILE A O 1
ATOM 1111 N N . GLU A 1 138 ? 8.289 -0.441 -21.266 1 97.19 138 GLU A N 1
ATOM 1112 C CA . GLU A 1 138 ? 9.734 -0.614 -21.391 1 97.19 138 GLU A CA 1
ATOM 1113 C C . GLU A 1 138 ? 10.453 -0.145 -20.125 1 97.19 138 GLU A C 1
ATOM 1115 O O . GLU A 1 138 ? 11.398 -0.79 -19.672 1 97.19 138 GLU A O 1
ATOM 1120 N N . TYR A 1 139 ? 10 0.956 -19.609 1 95.88 139 TYR A N 1
ATOM 1121 C CA . TYR A 1 139 ? 10.57 1.453 -18.359 1 95.88 139 TYR A CA 1
ATOM 1122 C C . TYR A 1 139 ? 10.359 0.456 -17.234 1 95.88 139 TYR A C 1
ATOM 1124 O O . TYR A 1 139 ? 11.273 0.195 -16.453 1 95.88 139 TYR A O 1
ATOM 1132 N N . TYR A 1 140 ? 9.188 -0.058 -17.172 1 96.56 140 TYR A N 1
ATOM 1133 C CA . TYR A 1 140 ? 8.883 -1.062 -16.172 1 96.56 140 TYR A CA 1
ATOM 1134 C C . TYR A 1 140 ? 9.805 -2.268 -16.297 1 96.56 140 TYR A C 1
ATOM 1136 O O . TYR A 1 140 ? 10.414 -2.699 -15.312 1 96.56 140 TYR A O 1
ATOM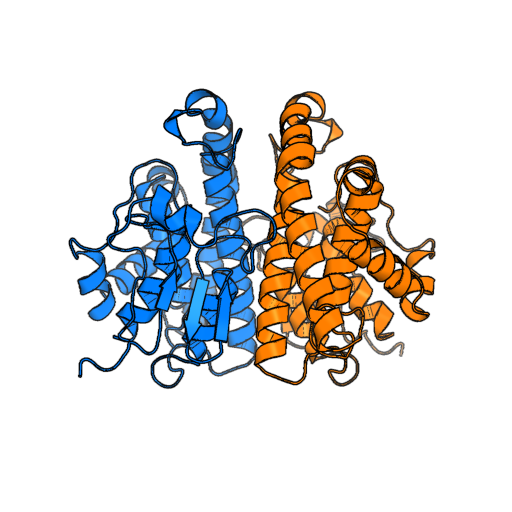 1144 N N . LYS A 1 141 ? 9.984 -2.789 -17.469 1 97.62 141 LYS A N 1
ATOM 1145 C CA . LYS A 1 141 ? 10.727 -4.016 -17.719 1 97.62 141 LYS A CA 1
ATOM 1146 C C . LYS A 1 141 ? 12.227 -3.805 -17.516 1 97.62 141 LYS A C 1
ATOM 1148 O O . LYS A 1 141 ? 12.938 -4.723 -17.094 1 97.62 141 LYS A O 1
ATOM 1153 N N . SER A 1 142 ? 12.672 -2.607 -17.75 1 96.81 142 SER A N 1
ATOM 1154 C CA . SER A 1 142 ? 14.109 -2.393 -17.766 1 96.81 142 SER A CA 1
ATOM 1155 C C . SER A 1 142 ? 14.594 -1.82 -16.438 1 96.81 142 SER A C 1
ATOM 1157 O O . SER A 1 142 ? 15.758 -1.99 -16.062 1 96.81 142 SER A O 1
ATOM 1159 N N . LYS A 1 143 ? 13.703 -1.178 -15.719 1 94.75 143 LYS A N 1
ATOM 1160 C CA . LYS A 1 143 ? 14.18 -0.461 -14.539 1 94.75 143 LYS A CA 1
ATOM 1161 C C . LYS A 1 143 ? 13.461 -0.936 -13.281 1 94.75 143 LYS A C 1
ATOM 1163 O O . LYS A 1 143 ? 14.094 -1.321 -12.297 1 94.75 143 LYS A O 1
ATOM 1168 N N . ARG A 1 144 ? 12.164 -0.94 -13.344 1 95.19 144 ARG A N 1
ATOM 1169 C CA . ARG A 1 144 ? 11.398 -1.146 -12.117 1 95.19 144 ARG A CA 1
ATOM 1170 C C . ARG A 1 144 ? 11.383 -2.619 -11.727 1 95.19 144 ARG A C 1
ATOM 1172 O O . ARG A 1 144 ? 11.844 -2.982 -10.641 1 95.19 144 ARG A O 1
ATOM 1179 N N . LEU A 1 145 ? 10.914 -3.506 -12.656 1 97.25 145 LEU A N 1
ATOM 1180 C CA . LEU A 1 145 ? 10.742 -4.918 -12.336 1 97.25 145 LEU A CA 1
ATOM 1181 C C . LEU A 1 145 ? 12.078 -5.551 -11.938 1 97.25 145 LEU A C 1
ATOM 1183 O O . LEU A 1 145 ? 12.148 -6.293 -10.961 1 97.25 145 LEU A O 1
ATOM 1187 N N . PRO A 1 146 ? 13.188 -5.227 -12.617 1 97.56 146 PRO A N 1
ATOM 1188 C CA . PRO A 1 146 ? 14.469 -5.801 -12.203 1 97.56 146 PRO A CA 1
ATOM 1189 C C . PRO A 1 146 ? 14.844 -5.43 -10.766 1 97.56 146 PRO A C 1
ATOM 1191 O O . PRO A 1 146 ? 15.336 -6.277 -10.016 1 97.56 146 PRO A O 1
ATOM 1194 N N . LYS A 1 147 ? 14.625 -4.199 -10.398 1 95.62 147 LYS A N 1
ATOM 1195 C CA . LYS A 1 147 ? 14.93 -3.76 -9.039 1 95.62 147 LYS A CA 1
ATOM 1196 C C . LYS A 1 147 ? 14.086 -4.508 -8.016 1 95.62 147 LYS A C 1
ATOM 1198 O O . LYS A 1 147 ? 14.594 -4.922 -6.969 1 95.62 147 LYS A O 1
ATOM 1203 N N . TRP A 1 148 ? 12.82 -4.711 -8.328 1 96.94 148 TRP A N 1
ATOM 1204 C CA . TRP A 1 148 ? 11.922 -5.438 -7.434 1 96.94 148 TRP A CA 1
ATOM 1205 C C . TRP A 1 148 ? 12.328 -6.906 -7.34 1 96.94 148 TRP A C 1
ATOM 1207 O O . TRP A 1 148 ? 12.328 -7.488 -6.25 1 96.94 148 TRP A O 1
ATOM 1217 N N . LEU A 1 149 ? 12.617 -7.5 -8.508 1 98.19 149 LEU A N 1
ATOM 1218 C CA . LEU A 1 149 ? 13.055 -8.891 -8.5 1 98.19 149 LEU A CA 1
ATOM 1219 C C . LEU A 1 149 ? 14.305 -9.07 -7.645 1 98.19 149 LEU A C 1
ATOM 1221 O O . LEU A 1 149 ? 14.398 -10.031 -6.875 1 98.19 149 LEU A O 1
ATOM 1225 N N . ALA A 1 150 ? 15.203 -8.148 -7.754 1 97.62 150 ALA A N 1
ATOM 1226 C CA . ALA A 1 150 ? 16.406 -8.203 -6.93 1 97.62 150 ALA A CA 1
ATOM 1227 C C . ALA A 1 150 ? 16.062 -8.109 -5.445 1 97.62 150 ALA A C 1
ATOM 1229 O O . ALA A 1 150 ? 16.625 -8.836 -4.625 1 97.62 150 ALA A O 1
ATOM 1230 N N . PHE A 1 151 ? 15.18 -7.246 -5.105 1 96.94 151 PHE A N 1
ATOM 1231 C CA . PHE A 1 151 ? 14.75 -7.051 -3.725 1 96.94 151 PHE A CA 1
ATOM 1232 C C . PHE A 1 151 ? 14.164 -8.336 -3.152 1 96.94 151 PHE A C 1
ATOM 1234 O O . PHE A 1 151 ? 14.578 -8.789 -2.084 1 96.94 151 PHE A O 1
ATOM 1241 N N . PHE A 1 152 ? 13.219 -8.961 -3.852 1 98.19 152 PHE A N 1
ATOM 1242 C CA . PHE A 1 152 ? 12.555 -10.156 -3.363 1 98.19 152 PHE A CA 1
ATOM 1243 C C . PHE A 1 152 ? 13.492 -11.352 -3.391 1 98.19 152 PHE A C 1
ATOM 1245 O O . PHE A 1 152 ? 13.43 -12.227 -2.518 1 98.19 152 PHE A O 1
ATOM 1252 N N . GLU A 1 153 ? 14.359 -11.406 -4.406 1 98.44 153 GLU A N 1
ATOM 1253 C CA . GLU A 1 153 ? 15.367 -12.461 -4.453 1 98.44 153 GLU A CA 1
ATOM 1254 C C . GLU A 1 153 ? 16.266 -12.414 -3.229 1 98.44 153 GLU A C 1
ATOM 1256 O O . GLU A 1 153 ? 16.531 -13.445 -2.6 1 98.44 153 GLU A O 1
ATOM 1261 N N . ASN A 1 154 ? 16.734 -11.234 -2.93 1 96.88 154 ASN A N 1
ATOM 1262 C CA . ASN A 1 154 ? 17.609 -11.062 -1.774 1 96.88 154 ASN A CA 1
ATOM 1263 C C . ASN A 1 154 ? 16.891 -11.414 -0.473 1 96.88 154 ASN A C 1
ATOM 1265 O O . ASN A 1 154 ? 17.469 -12.062 0.4 1 96.88 154 ASN A O 1
ATOM 1269 N N . ALA A 1 155 ? 15.695 -10.969 -0.325 1 97.12 155 ALA A N 1
ATOM 1270 C CA . ALA A 1 155 ? 14.922 -11.258 0.878 1 97.12 155 ALA A CA 1
ATOM 1271 C C . ALA A 1 155 ? 14.734 -12.766 1.058 1 97.12 155 ALA A C 1
ATOM 1273 O O . ALA A 1 155 ? 14.891 -13.289 2.164 1 97.12 155 ALA A O 1
ATOM 1274 N N . LEU A 1 156 ? 14.367 -13.438 -0.009 1 98.25 156 LEU A N 1
ATOM 1275 C CA . LEU A 1 156 ? 14.156 -14.883 0.029 1 98.25 156 LEU A CA 1
ATOM 1276 C C . LEU A 1 156 ? 15.461 -15.617 0.339 1 98.25 156 LEU A C 1
ATOM 1278 O O . LEU A 1 156 ? 15.484 -16.516 1.178 1 98.25 156 LEU A O 1
ATOM 1282 N N . LYS A 1 157 ? 16.469 -15.211 -0.335 1 97.69 157 LYS A N 1
ATOM 1283 C CA . LYS A 1 157 ? 17.781 -15.828 -0.142 1 97.69 157 LYS A CA 1
ATOM 1284 C C . LYS A 1 157 ? 18.25 -15.672 1.301 1 97.69 157 LYS A C 1
ATOM 1286 O O . LYS A 1 157 ? 18.734 -16.625 1.907 1 97.69 157 LYS A O 1
ATOM 1291 N N . GLU A 1 158 ? 18.125 -14.484 1.811 1 96.38 158 GLU A N 1
ATOM 1292 C CA . GLU A 1 158 ? 18.547 -14.219 3.184 1 96.38 158 GLU A CA 1
ATOM 1293 C C . GLU A 1 158 ? 17.766 -15.078 4.176 1 96.38 158 GLU A C 1
ATOM 1295 O O . GLU A 1 158 ? 18.359 -15.633 5.113 1 96.38 158 GLU A O 1
ATOM 1300 N N . ASN A 1 159 ? 16.484 -15.148 3.961 1 97.12 159 ASN A N 1
ATOM 1301 C CA . ASN A 1 159 ? 15.695 -15.992 4.859 1 97.12 159 ASN A CA 1
ATOM 1302 C C . ASN A 1 159 ? 16.078 -17.469 4.711 1 97.12 159 ASN A C 1
ATOM 1304 O O . ASN A 1 159 ? 16.125 -18.188 5.703 1 97.12 159 ASN A O 1
ATOM 1308 N N . TYR A 1 160 ? 16.312 -17.922 3.52 1 97.56 160 TYR A N 1
ATOM 1309 C CA . TYR A 1 160 ? 16.703 -19.297 3.254 1 97.56 160 TYR A CA 1
ATOM 1310 C C . TYR A 1 160 ? 18.016 -19.625 3.943 1 97.56 160 TYR A C 1
ATOM 1312 O O . TYR A 1 160 ? 18.156 -20.688 4.559 1 97.56 160 TYR A O 1
ATOM 1320 N N . GLU A 1 161 ? 18.938 -18.766 3.854 1 97.38 161 GLU A N 1
ATOM 1321 C CA . GLU A 1 161 ? 20.234 -18.969 4.477 1 97.38 161 GLU A CA 1
ATOM 1322 C C . GLU A 1 161 ? 20.125 -19 6 1 97.38 161 GLU A C 1
ATOM 1324 O O . GLU A 1 161 ? 20.828 -19.766 6.664 1 97.38 161 GLU A O 1
ATOM 1329 N N . LYS A 1 162 ? 19.25 -18.219 6.488 1 96.25 162 LYS A N 1
ATOM 1330 C CA . LYS A 1 162 ? 19.078 -18.109 7.934 1 96.25 162 LYS A CA 1
ATOM 1331 C C . LYS A 1 162 ? 18.266 -19.281 8.492 1 96.25 162 LYS A C 1
ATOM 1333 O O . LYS A 1 162 ? 18.578 -19.797 9.562 1 96.25 162 LYS A O 1
ATOM 1338 N N . ASN A 1 163 ? 17.266 -19.703 7.809 1 95.75 163 ASN A N 1
ATOM 1339 C CA . ASN A 1 163 ? 16.266 -20.594 8.406 1 95.75 163 ASN A CA 1
ATOM 1340 C C . ASN A 1 163 ? 16.172 -21.906 7.656 1 95.75 163 ASN A C 1
ATOM 1342 O O . ASN A 1 163 ? 15.516 -22.844 8.117 1 95.75 163 ASN A O 1
ATOM 1346 N N . GLY A 1 164 ? 16.719 -22.016 6.438 1 96.06 164 GLY A N 1
ATOM 1347 C CA . GLY A 1 164 ? 16.812 -23.266 5.688 1 96.06 164 GLY A CA 1
ATOM 1348 C C . GLY A 1 164 ? 15.555 -23.594 4.906 1 96.06 164 GLY A C 1
ATOM 1349 O O . GLY A 1 164 ? 15.422 -24.688 4.355 1 96.06 164 GLY A O 1
ATOM 1350 N N . GLU A 1 165 ? 14.594 -22.688 4.953 1 96.62 165 GLU A N 1
ATOM 1351 C CA . GLU A 1 165 ? 13.32 -22.891 4.266 1 96.62 165 GLU A CA 1
ATOM 1352 C C . GLU A 1 165 ? 13.133 -21.875 3.146 1 96.62 165 GLU A C 1
ATOM 1354 O O . GLU A 1 165 ? 13.492 -20.703 3.297 1 96.62 165 GLU A O 1
ATOM 1359 N N . LEU A 1 166 ? 12.562 -22.312 2.059 1 97.44 166 LEU A N 1
ATOM 1360 C CA . LEU A 1 166 ? 12.305 -21.453 0.91 1 97.44 166 LEU A CA 1
ATOM 1361 C C . LEU A 1 166 ? 10.977 -20.719 1.068 1 97.44 166 LEU A C 1
ATOM 1363 O O . LEU A 1 166 ? 10.086 -20.844 0.233 1 97.44 166 LEU A O 1
ATOM 1367 N N . VAL A 1 167 ? 10.852 -19.984 2.137 1 98.38 167 VAL A N 1
ATOM 1368 C CA . VAL A 1 167 ? 9.742 -19.078 2.439 1 98.38 167 VAL A CA 1
ATOM 1369 C C . VAL A 1 167 ? 10.289 -17.688 2.779 1 98.38 167 VAL A C 1
ATOM 1371 O O . VAL A 1 167 ? 11.484 -17.531 3.039 1 98.38 167 VAL A O 1
ATOM 1374 N N . PHE A 1 168 ? 9.484 -16.734 2.711 1 98.38 168 PHE A N 1
ATOM 1375 C CA . PHE A 1 168 ? 9.977 -15.367 2.785 1 98.38 168 PHE A CA 1
ATOM 1376 C C . PHE A 1 168 ? 10.172 -14.945 4.234 1 98.38 168 PHE A C 1
ATOM 1378 O O . PHE A 1 168 ? 10.93 -14.008 4.516 1 98.38 168 PHE A O 1
ATOM 1385 N N . VAL A 1 169 ? 9.383 -15.539 5.152 1 97.38 169 VAL A N 1
ATOM 1386 C CA . VAL A 1 169 ? 9.508 -15.148 6.555 1 97.38 169 VAL A CA 1
ATOM 1387 C C . VAL A 1 169 ? 9.562 -16.391 7.434 1 97.38 169 VAL A C 1
ATOM 1389 O O . VAL A 1 169 ? 8.797 -17.344 7.234 1 97.38 169 VAL A O 1
ATOM 1392 N N . GLY A 1 170 ? 10.469 -16.375 8.352 1 96.62 170 GLY A N 1
ATOM 1393 C CA . GLY A 1 170 ? 10.555 -17.469 9.312 1 96.62 170 GLY A CA 1
ATOM 1394 C C . GLY A 1 170 ? 10.742 -18.828 8.656 1 96.62 170 GLY A C 1
ATOM 1395 O O . GLY A 1 170 ? 11.492 -18.953 7.688 1 96.62 170 GLY A O 1
ATOM 1396 N N . LYS A 1 171 ? 10.102 -19.875 9.258 1 96.75 171 LYS A N 1
ATOM 1397 C CA . LYS A 1 171 ? 10.336 -21.25 8.82 1 96.75 171 LYS A CA 1
ATOM 1398 C C . LYS A 1 171 ? 9.078 -21.844 8.203 1 96.75 171 LYS A C 1
ATOM 1400 O O . LYS A 1 171 ? 9.133 -22.922 7.609 1 96.75 171 LYS A O 1
ATOM 1405 N N . GLN A 1 172 ? 8.016 -21.219 8.375 1 96.12 172 GLN A N 1
ATOM 1406 C CA . GLN A 1 172 ? 6.746 -21.781 7.922 1 96.12 172 GLN A CA 1
ATOM 1407 C C . GLN A 1 172 ? 6.098 -20.875 6.871 1 96.12 172 GLN A C 1
ATOM 1409 O O . GLN A 1 172 ? 6.184 -19.656 6.957 1 96.12 172 GLN A O 1
ATOM 1414 N N . ILE A 1 173 ? 5.406 -21.531 5.953 1 97.88 173 ILE A N 1
ATOM 1415 C CA . ILE A 1 173 ? 4.691 -20.812 4.898 1 97.88 173 ILE A CA 1
ATOM 1416 C C . ILE A 1 173 ? 3.619 -19.922 5.512 1 97.88 173 ILE A C 1
ATOM 1418 O O . ILE A 1 173 ? 2.975 -20.297 6.496 1 97.88 173 ILE A O 1
ATOM 1422 N N . CYS A 1 174 ? 3.482 -18.75 5.047 1 98.56 174 CYS A N 1
ATOM 1423 C CA . CYS A 1 174 ? 2.467 -17.828 5.555 1 98.56 174 CYS A CA 1
ATOM 1424 C C . CYS A 1 174 ? 1.781 -17.078 4.414 1 98.56 174 CYS A C 1
ATOM 1426 O O . CYS A 1 174 ? 2.07 -17.344 3.242 1 98.56 174 CYS A O 1
ATOM 1428 N N . TRP A 1 175 ? 0.863 -16.188 4.703 1 98.88 175 TRP A N 1
ATOM 1429 C CA . TRP A 1 175 ? -0.025 -15.531 3.746 1 98.88 175 TRP A CA 1
ATOM 1430 C C . TRP A 1 175 ? 0.772 -14.734 2.717 1 98.88 175 TRP A C 1
ATOM 1432 O O . TRP A 1 175 ? 0.419 -14.711 1.535 1 98.88 175 TRP A O 1
ATOM 1442 N N . VAL A 1 176 ? 1.898 -14.125 3.064 1 98.88 176 VAL A N 1
ATOM 1443 C CA . VAL A 1 176 ? 2.611 -13.234 2.156 1 98.88 176 VAL A CA 1
ATOM 1444 C C . VAL A 1 176 ? 3.324 -14.055 1.082 1 98.88 176 VAL A C 1
ATOM 1446 O O . VAL A 1 176 ? 3.549 -13.57 -0.03 1 98.88 176 VAL A O 1
ATOM 1449 N N . ASP A 1 177 ? 3.684 -15.312 1.364 1 98.94 177 ASP A N 1
ATOM 1450 C CA . ASP A 1 177 ? 4.301 -16.172 0.366 1 98.94 177 ASP A CA 1
ATOM 1451 C C . ASP A 1 177 ? 3.387 -16.359 -0.846 1 98.94 177 ASP A C 1
ATOM 1453 O O . ASP A 1 177 ? 3.852 -16.328 -1.988 1 98.94 177 ASP A O 1
ATOM 1457 N N . PHE A 1 178 ? 2.119 -16.484 -0.604 1 98.88 178 PHE A N 1
ATOM 1458 C CA . PHE A 1 178 ? 1.169 -16.672 -1.695 1 98.88 178 PHE A CA 1
ATOM 1459 C C . PHE A 1 178 ? 0.987 -15.383 -2.484 1 98.88 178 PHE A C 1
ATOM 1461 O O . PHE A 1 178 ? 0.775 -15.414 -3.697 1 98.88 178 PHE A O 1
ATOM 1468 N N . CYS A 1 179 ? 1.04 -14.258 -1.793 1 98.75 179 CYS A N 1
ATOM 1469 C CA . CYS A 1 179 ? 0.952 -12.969 -2.469 1 98.75 179 CYS A CA 1
ATOM 1470 C C . CYS A 1 179 ? 2.156 -12.75 -3.373 1 98.75 179 CYS A C 1
ATOM 1472 O O . CYS A 1 179 ? 2.008 -12.32 -4.52 1 98.75 179 CYS A O 1
ATOM 1474 N N . ILE A 1 180 ? 3.328 -13.094 -2.855 1 98.81 180 ILE A N 1
ATOM 1475 C CA . ILE A 1 180 ? 4.547 -12.945 -3.645 1 98.81 180 ILE A CA 1
ATOM 1476 C C . ILE A 1 180 ? 4.527 -13.93 -4.812 1 98.81 180 ILE A C 1
ATOM 1478 O O . ILE A 1 180 ? 4.941 -13.594 -5.922 1 98.81 180 ILE A O 1
ATOM 1482 N N . PHE A 1 181 ? 4.004 -15.125 -4.586 1 98.88 181 PHE A N 1
ATOM 1483 C CA . PHE A 1 181 ? 3.838 -16.109 -5.66 1 98.88 181 PHE A CA 1
ATOM 1484 C C . PHE A 1 181 ? 3.035 -15.508 -6.809 1 98.88 181 PHE A C 1
ATOM 1486 O O . PHE A 1 181 ? 3.428 -15.625 -7.973 1 98.88 181 PHE A O 1
ATOM 1493 N N . HIS A 1 182 ? 1.916 -14.867 -6.516 1 98.62 182 HIS A N 1
ATOM 1494 C CA . HIS A 1 182 ? 1.014 -14.375 -7.551 1 98.62 182 HIS A CA 1
ATOM 1495 C C . HIS A 1 182 ? 1.66 -13.258 -8.359 1 98.62 182 HIS A C 1
ATOM 1497 O O . HIS A 1 182 ? 1.526 -13.211 -9.586 1 98.62 182 HIS A O 1
ATOM 1503 N N . PHE A 1 183 ? 2.346 -12.312 -7.633 1 97.06 183 PHE A N 1
ATOM 1504 C CA . PHE A 1 183 ? 2.986 -11.242 -8.383 1 97.06 183 PHE A CA 1
ATOM 1505 C C . PHE A 1 183 ? 4.07 -11.797 -9.305 1 97.06 183 PHE A C 1
ATOM 1507 O O . PHE A 1 183 ? 4.207 -11.352 -10.445 1 97.06 183 PHE A O 1
ATOM 1514 N N . ILE A 1 184 ? 4.852 -12.82 -8.844 1 98.44 184 ILE A N 1
ATOM 1515 C CA . ILE A 1 184 ? 5.891 -13.445 -9.648 1 98.44 184 ILE A CA 1
ATOM 1516 C C . ILE A 1 184 ? 5.258 -14.164 -10.836 1 98.44 184 ILE A C 1
ATOM 1518 O O . ILE A 1 184 ? 5.715 -14.016 -11.977 1 98.44 184 ILE A O 1
ATOM 1522 N N . ASP A 1 185 ? 4.207 -14.914 -10.578 1 98.38 185 ASP A N 1
ATOM 1523 C CA . ASP A 1 185 ? 3.502 -15.688 -11.602 1 98.38 185 ASP A CA 1
ATOM 1524 C C . ASP A 1 185 ? 3.025 -14.797 -12.742 1 98.38 185 ASP A C 1
ATOM 1526 O O . ASP A 1 185 ? 3.232 -15.109 -13.914 1 98.38 185 ASP A O 1
ATOM 1530 N N . GLY A 1 186 ? 2.387 -13.703 -12.375 1 97.81 186 GLY A N 1
ATOM 1531 C CA . GLY A 1 186 ? 1.906 -12.766 -13.375 1 97.81 186 GLY A CA 1
ATOM 1532 C C . GLY A 1 186 ? 3.018 -12.172 -14.219 1 97.81 186 GLY A C 1
ATOM 1533 O O . GLY A 1 186 ? 2.863 -12.016 -15.438 1 97.81 186 GLY A O 1
ATOM 1534 N N . ASN A 1 187 ? 4.133 -11.883 -13.594 1 98.25 187 ASN A N 1
ATOM 1535 C CA . ASN A 1 187 ? 5.234 -11.258 -14.32 1 98.25 187 ASN A CA 1
ATOM 1536 C C . ASN A 1 187 ? 6.012 -12.289 -15.141 1 98.25 187 ASN A C 1
ATOM 1538 O O . ASN A 1 187 ? 6.566 -11.961 -16.188 1 98.25 187 ASN A O 1
ATOM 1542 N N . MET A 1 188 ? 6.094 -13.523 -14.633 1 98.06 188 MET A N 1
ATOM 1543 C CA . MET A 1 188 ? 6.695 -14.57 -15.453 1 98.06 188 MET A CA 1
ATOM 1544 C C . MET A 1 188 ? 5.918 -14.758 -16.75 1 98.06 188 MET A C 1
ATOM 1546 O O . MET A 1 188 ? 6.508 -15.062 -17.797 1 98.06 188 MET A O 1
ATOM 1550 N N . PHE A 1 189 ? 4.652 -14.633 -16.672 1 97.56 189 PHE A N 1
ATOM 1551 C CA . PHE A 1 189 ? 3.805 -14.711 -17.859 1 97.56 189 PHE A CA 1
ATOM 1552 C C . PHE A 1 189 ? 4.012 -13.5 -18.75 1 97.56 189 PHE A C 1
ATOM 1554 O O . PHE A 1 189 ? 4.207 -13.648 -19.969 1 97.56 189 PHE A O 1
ATOM 1561 N N . GLU A 1 190 ? 4 -12.258 -18.219 1 97.5 190 GLU A N 1
ATOM 1562 C CA . GLU A 1 190 ? 3.941 -11.016 -18.984 1 97.5 190 GLU A CA 1
ATOM 1563 C C . GLU A 1 190 ? 5.328 -10.586 -19.453 1 97.5 190 GLU A C 1
ATOM 1565 O O . GLU A 1 190 ? 5.469 -9.969 -20.516 1 97.5 190 GLU A O 1
ATOM 1570 N N . CYS A 1 191 ? 6.324 -10.898 -18.609 1 97.75 191 CYS A N 1
ATOM 1571 C CA . CYS A 1 191 ? 7.684 -10.422 -18.844 1 97.75 191 CYS A CA 1
ATOM 1572 C C . CYS A 1 191 ? 8.695 -11.539 -18.656 1 97.75 191 CYS A C 1
ATOM 1574 O O . CYS A 1 191 ? 9.664 -11.391 -17.922 1 97.75 191 CYS A O 1
ATOM 1576 N N . PRO A 1 192 ? 8.547 -12.625 -19.344 1 97.62 192 PRO A N 1
ATOM 1577 C CA . PRO A 1 192 ? 9.453 -13.75 -19.125 1 97.62 192 PRO A CA 1
ATOM 1578 C C . PRO A 1 192 ? 10.914 -13.398 -19.406 1 97.62 192 PRO A C 1
ATOM 1580 O O . PRO A 1 192 ? 11.82 -13.938 -18.766 1 97.62 192 PRO A O 1
ATOM 1583 N N . GLU A 1 193 ? 11.164 -12.484 -20.297 1 98 193 GLU A N 1
ATOM 1584 C CA . GLU A 1 193 ? 12.516 -12.109 -20.688 1 98 193 GLU A CA 1
ATOM 1585 C C . GLU A 1 193 ? 13.258 -11.445 -19.531 1 98 193 GLU A C 1
ATOM 1587 O O . GLU A 1 193 ? 14.492 -11.508 -19.469 1 98 193 GLU A O 1
ATOM 1592 N N . VAL A 1 194 ? 12.547 -10.781 -18.672 1 98.31 194 VAL A N 1
ATOM 1593 C CA . VAL A 1 194 ? 13.195 -10.117 -17.547 1 98.31 194 VAL A CA 1
ATOM 1594 C C . VAL A 1 194 ? 13.734 -11.172 -16.578 1 98.31 194 VAL A C 1
ATOM 1596 O O . VAL A 1 194 ? 14.82 -11 -16.016 1 98.31 194 VAL A O 1
ATOM 1599 N N . PHE A 1 195 ? 13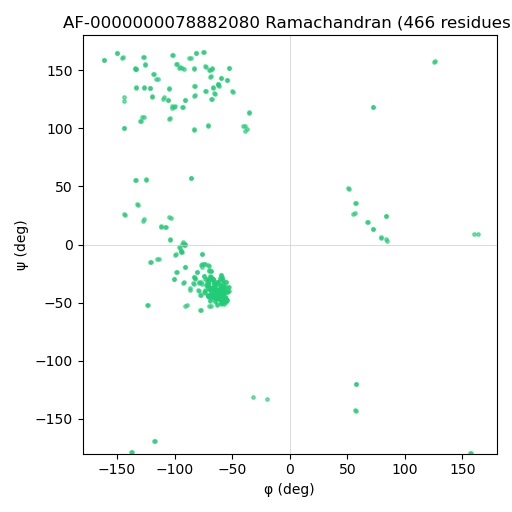.008 -12.258 -16.375 1 97.94 195 PHE A N 1
ATOM 1600 C CA . PHE A 1 195 ? 13.438 -13.328 -15.477 1 97.94 195 PHE A CA 1
ATOM 1601 C C . PHE A 1 195 ? 14.633 -14.07 -16.062 1 97.94 195 PHE A C 1
ATOM 1603 O O . PHE A 1 195 ? 15.461 -14.609 -15.32 1 97.94 195 PHE A O 1
ATOM 1610 N N . GLU A 1 196 ? 14.727 -14.078 -17.328 1 97.5 196 GLU A N 1
ATOM 1611 C CA . GLU A 1 196 ? 15.867 -14.695 -18 1 97.5 196 GLU A CA 1
ATOM 1612 C C . GLU A 1 196 ? 17.141 -13.883 -17.781 1 97.5 196 GLU A C 1
ATOM 1614 O O . GLU A 1 196 ? 18.25 -14.445 -17.734 1 97.5 196 GLU A O 1
ATOM 1619 N N . LYS A 1 197 ? 17 -12.641 -17.641 1 97.62 197 LYS A N 1
ATOM 1620 C CA . LYS A 1 197 ? 18.141 -11.734 -17.562 1 97.62 197 LYS A CA 1
ATOM 1621 C C . LYS A 1 197 ? 18.562 -11.508 -16.109 1 97.62 197 LYS A C 1
ATOM 1623 O O . LYS A 1 197 ? 19.75 -11.305 -15.828 1 97.62 197 LYS A O 1
ATOM 1628 N N . GLU A 1 198 ? 17.625 -11.531 -15.219 1 97.38 198 GLU A N 1
ATOM 1629 C CA . GLU A 1 198 ? 17.875 -11.195 -13.82 1 97.38 198 GLU A CA 1
ATOM 1630 C C . GLU A 1 198 ? 18.188 -12.453 -13 1 97.38 198 GLU A C 1
ATOM 1632 O O . GLU A 1 198 ? 17.781 -13.555 -13.367 1 97.38 198 GLU A O 1
ATOM 1637 N N . ASN A 1 199 ? 18.969 -12.266 -11.945 1 96.5 199 ASN A N 1
ATOM 1638 C CA . ASN A 1 199 ? 19.156 -13.352 -10.992 1 96.5 199 ASN A CA 1
ATOM 1639 C C . ASN A 1 199 ? 17.891 -13.602 -10.172 1 96.5 199 ASN A C 1
ATOM 1641 O O . ASN A 1 199 ? 17.594 -12.844 -9.25 1 96.5 199 ASN A O 1
ATOM 1645 N N . THR A 1 200 ? 17.188 -14.656 -10.555 1 97.94 200 THR A N 1
ATOM 1646 C CA . THR A 1 200 ? 15.93 -14.977 -9.883 1 97.94 200 THR A CA 1
ATOM 1647 C C . THR A 1 200 ? 15.867 -16.453 -9.523 1 97.94 200 THR A C 1
ATOM 1649 O O . THR A 1 200 ? 14.797 -17.078 -9.594 1 97.94 200 THR A O 1
ATOM 1652 N N . GLU A 1 201 ? 17.016 -17.047 -9.172 1 97.88 201 GLU A N 1
ATOM 1653 C CA . GLU A 1 201 ? 17.094 -18.484 -8.953 1 97.88 201 GLU A CA 1
ATOM 1654 C C . GLU A 1 201 ? 16.219 -18.922 -7.793 1 97.88 201 GLU A C 1
ATOM 1656 O O . GLU A 1 201 ? 15.43 -19.859 -7.926 1 97.88 201 GLU A O 1
ATOM 1661 N N . HIS A 1 202 ? 16.375 -18.25 -6.656 1 98.44 202 HIS A N 1
ATOM 1662 C CA . HIS A 1 202 ? 15.57 -18.625 -5.5 1 98.44 202 HIS A CA 1
ATOM 1663 C C . HIS A 1 202 ? 14.086 -18.359 -5.746 1 98.44 202 HIS A C 1
ATOM 1665 O O . HIS A 1 202 ? 13.234 -19.141 -5.316 1 98.44 202 HIS A O 1
ATOM 1671 N N . LEU A 1 203 ? 13.812 -17.266 -6.445 1 98.69 203 LEU A N 1
ATOM 1672 C CA . LEU A 1 203 ? 12.43 -16.922 -6.73 1 98.69 203 LEU A CA 1
ATOM 1673 C C . LEU A 1 203 ? 11.781 -17.984 -7.621 1 98.69 203 LEU A C 1
ATOM 1675 O O . LEU A 1 203 ? 10.609 -18.328 -7.426 1 98.69 203 LEU A O 1
ATOM 1679 N N . GLU A 1 204 ? 12.516 -18.422 -8.609 1 98.56 204 GLU A N 1
ATOM 1680 C CA . GLU A 1 204 ? 11.977 -19.422 -9.523 1 98.56 204 GLU A CA 1
ATOM 1681 C C . GLU A 1 204 ? 11.734 -20.75 -8.805 1 98.56 204 GLU A C 1
ATOM 1683 O O . GLU A 1 204 ? 10.719 -21.406 -9.047 1 98.56 204 GLU A O 1
ATOM 1688 N N . LYS A 1 205 ? 12.648 -21.156 -7.949 1 98.62 205 LYS A N 1
ATOM 1689 C CA . LYS A 1 205 ? 12.461 -22.344 -7.141 1 98.62 205 LYS A CA 1
ATOM 1690 C C . LYS A 1 205 ? 11.25 -22.203 -6.219 1 98.62 205 LYS A C 1
ATOM 1692 O O . LYS A 1 205 ? 10.461 -23.141 -6.078 1 98.62 205 LYS A O 1
ATOM 1697 N N . PHE A 1 206 ? 11.18 -21.062 -5.621 1 98.81 206 PHE A N 1
ATOM 1698 C CA . PHE A 1 206 ? 10.062 -20.734 -4.746 1 98.81 206 PHE A CA 1
ATOM 1699 C C . PHE A 1 206 ? 8.742 -20.812 -5.508 1 98.81 206 PHE A C 1
ATOM 1701 O O . PHE A 1 206 ? 7.785 -21.438 -5.043 1 98.81 206 PHE A O 1
ATOM 1708 N N . HIS A 1 207 ? 8.688 -20.172 -6.676 1 98.81 207 HIS A N 1
ATOM 1709 C CA . HIS A 1 207 ? 7.492 -20.156 -7.512 1 98.81 207 HIS A CA 1
ATOM 1710 C C . HIS A 1 207 ? 7.035 -21.562 -7.848 1 98.81 207 HIS A C 1
ATOM 1712 O O . HIS A 1 207 ? 5.852 -21.891 -7.703 1 98.81 207 HIS A O 1
ATOM 1718 N N . LYS A 1 208 ? 7.941 -22.391 -8.266 1 98.62 208 LYS A N 1
ATOM 1719 C CA . LYS A 1 208 ? 7.629 -23.766 -8.602 1 98.62 208 LYS A CA 1
ATOM 1720 C C . LYS A 1 208 ? 7.113 -24.531 -7.383 1 98.62 208 LYS A C 1
ATOM 1722 O O . LYS A 1 208 ? 6.141 -25.281 -7.48 1 98.62 208 LYS A O 1
ATOM 1727 N N . ALA A 1 209 ? 7.75 -24.344 -6.258 1 98.56 209 ALA A N 1
ATOM 1728 C CA . ALA A 1 209 ? 7.359 -25.031 -5.027 1 98.56 209 ALA A CA 1
ATOM 1729 C C . ALA A 1 209 ? 5.934 -24.672 -4.629 1 98.56 209 ALA A C 1
ATOM 1731 O O . ALA A 1 209 ? 5.145 -25.547 -4.258 1 98.56 209 ALA A O 1
ATOM 1732 N N . ILE A 1 210 ? 5.598 -23.406 -4.691 1 98.75 210 ILE A N 1
ATOM 1733 C CA . ILE A 1 210 ? 4.262 -22.953 -4.301 1 98.75 210 ILE A CA 1
ATOM 1734 C C . ILE A 1 210 ? 3.23 -23.5 -5.289 1 98.75 210 ILE A C 1
ATOM 1736 O O . ILE A 1 210 ? 2.172 -23.984 -4.887 1 98.75 210 ILE A O 1
ATOM 1740 N N . ARG A 1 211 ? 3.531 -23.422 -6.566 1 98.62 211 ARG A N 1
ATOM 1741 C CA . ARG A 1 211 ? 2.617 -23.875 -7.609 1 98.62 211 ARG A CA 1
ATOM 1742 C C . ARG A 1 211 ? 2.277 -25.359 -7.43 1 98.62 211 ARG A C 1
ATOM 1744 O O . ARG A 1 211 ? 1.158 -25.781 -7.723 1 98.62 211 ARG A O 1
ATOM 1751 N N . GLU A 1 212 ? 3.203 -26.078 -6.887 1 98.5 212 GLU A N 1
ATOM 1752 C CA . GLU A 1 212 ? 3.053 -27.531 -6.82 1 98.5 212 GLU A CA 1
ATOM 1753 C C . GLU A 1 212 ? 2.457 -27.953 -5.484 1 98.5 212 GLU A C 1
ATOM 1755 O O . GLU A 1 212 ? 2.248 -29.156 -5.246 1 98.5 212 GLU A O 1
ATOM 1760 N N . ARG A 1 213 ? 2.258 -27.078 -4.566 1 98.5 213 ARG A N 1
ATOM 1761 C CA . ARG A 1 213 ? 1.511 -27.453 -3.371 1 98.5 213 ARG A CA 1
ATOM 1762 C C . ARG A 1 213 ? 0.15 -28.047 -3.736 1 98.5 213 ARG A C 1
ATOM 1764 O O . ARG A 1 213 ? -0.534 -27.531 -4.625 1 98.5 213 ARG A O 1
ATOM 1771 N N . PRO A 1 214 ? -0.274 -29.016 -3.064 1 98.31 214 PRO A N 1
ATOM 1772 C CA . PRO A 1 214 ? -1.421 -29.797 -3.527 1 98.31 214 PRO A CA 1
ATOM 1773 C C . PRO A 1 214 ? -2.672 -28.938 -3.738 1 98.31 214 PRO A C 1
ATOM 1775 O O . PRO A 1 214 ? -3.301 -29.016 -4.797 1 98.31 214 PRO A O 1
ATOM 1778 N N . ASN A 1 215 ? -3.068 -28.141 -2.768 1 98.44 215 ASN A N 1
ATOM 1779 C CA . ASN A 1 215 ? -4.285 -27.344 -2.877 1 98.44 215 ASN A CA 1
ATOM 1780 C C . ASN A 1 215 ? -4.129 -26.219 -3.898 1 98.44 215 ASN A C 1
ATOM 1782 O O . ASN A 1 215 ? -5.074 -25.891 -4.621 1 98.44 215 ASN A O 1
ATOM 1786 N N . ILE A 1 216 ? -2.936 -25.625 -3.996 1 98.81 216 ILE A N 1
ATOM 1787 C CA . ILE A 1 216 ? -2.662 -24.578 -4.965 1 98.81 216 ILE A CA 1
ATOM 1788 C C . ILE A 1 216 ? -2.617 -25.156 -6.371 1 98.81 216 ILE A C 1
ATOM 1790 O O . ILE A 1 216 ? -3.172 -24.594 -7.312 1 98.81 216 ILE A O 1
ATOM 1794 N N . LYS A 1 217 ? -1.962 -26.266 -6.48 1 98.75 217 LYS A N 1
ATOM 1795 C CA . LYS A 1 217 ? -1.849 -26.938 -7.766 1 98.75 217 LYS A CA 1
ATOM 1796 C C . LYS A 1 217 ? -3.225 -27.219 -8.367 1 98.75 217 LYS A C 1
ATOM 1798 O O . LYS A 1 217 ? -3.441 -26.969 -9.562 1 98.75 217 LYS A O 1
ATOM 1803 N N . LYS A 1 218 ? -4.152 -27.734 -7.559 1 98.5 218 LYS A N 1
ATOM 1804 C CA . LYS A 1 218 ? -5.516 -28 -8.008 1 98.5 218 LYS A CA 1
ATOM 1805 C C . LYS A 1 218 ? -6.184 -26.75 -8.547 1 98.5 218 LYS A C 1
ATOM 1807 O O . LYS A 1 218 ? -6.824 -26.781 -9.602 1 98.5 218 LYS A O 1
ATOM 1812 N N . TRP A 1 219 ? -6.031 -25.641 -7.848 1 98.19 219 TRP A N 1
ATOM 1813 C CA . TRP A 1 219 ? -6.625 -24.375 -8.289 1 98.19 219 TRP A CA 1
ATOM 1814 C C . TRP A 1 219 ? -5.895 -23.828 -9.516 1 98.19 219 TRP A C 1
ATOM 1816 O O . TRP A 1 219 ? -6.527 -23.406 -10.484 1 98.19 219 TRP A O 1
ATOM 1826 N N . TYR A 1 220 ? -4.559 -23.906 -9.438 1 98.12 220 TYR A N 1
ATOM 1827 C CA . TYR A 1 220 ? -3.701 -23.312 -10.461 1 98.12 220 TYR A CA 1
ATOM 1828 C C . TYR A 1 220 ? -4.027 -23.859 -11.844 1 98.12 220 TYR A C 1
ATOM 1830 O O . TYR A 1 220 ? -4.051 -23.125 -12.828 1 98.12 220 TYR A O 1
ATOM 1838 N N . TYR A 1 221 ? -4.371 -25.109 -11.945 1 97.5 221 TYR A N 1
ATOM 1839 C CA . TYR A 1 221 ? -4.602 -25.766 -13.227 1 97.5 221 TYR A CA 1
ATOM 1840 C C . TYR A 1 221 ? -6.094 -25.953 -13.484 1 97.5 221 TYR A C 1
ATOM 1842 O O . TYR A 1 221 ? -6.484 -26.547 -14.484 1 97.5 221 TYR A O 1
ATOM 1850 N N . SER A 1 222 ? -6.867 -25.422 -12.57 1 97.06 222 SER A N 1
ATOM 1851 C CA . SER A 1 222 ? -8.312 -25.516 -12.742 1 97.06 222 SER A CA 1
ATOM 1852 C C . SER A 1 222 ? -8.789 -24.641 -13.898 1 97.06 222 SER A C 1
ATOM 1854 O O . SER A 1 222 ? -8.258 -23.547 -14.109 1 97.06 222 SER A O 1
ATOM 1856 N N . GLU A 1 223 ? -9.875 -25.016 -14.586 1 95.12 223 GLU A N 1
ATOM 1857 C CA . GLU A 1 223 ? -10.492 -24.203 -15.633 1 95.12 223 GLU A CA 1
ATOM 1858 C C . GLU A 1 223 ? -11.195 -22.984 -15.047 1 95.12 223 GLU A C 1
ATOM 1860 O O . GLU A 1 223 ? -11.461 -22.016 -15.766 1 95.12 223 GLU A O 1
ATOM 1865 N N . LYS A 1 224 ? -11.438 -23.062 -13.797 1 94.38 224 LYS A N 1
ATOM 1866 C CA . LYS A 1 224 ? -12.164 -21.984 -13.133 1 94.38 224 LYS A CA 1
ATOM 1867 C C . LYS A 1 224 ? -11.234 -20.812 -12.82 1 94.38 224 LYS A C 1
ATOM 1869 O O . LYS A 1 224 ? -11.703 -19.703 -12.562 1 94.38 224 LYS A O 1
ATOM 1874 N N . ARG A 1 225 ? -9.938 -21.062 -12.719 1 95.94 225 ARG A N 1
ATOM 1875 C CA . ARG A 1 225 ? -8.992 -19.969 -12.445 1 95.94 225 ARG A CA 1
ATOM 1876 C C . ARG A 1 225 ? -8.914 -19.016 -13.625 1 95.94 225 ARG A C 1
ATOM 1878 O O . ARG A 1 225 ? -8.672 -19.422 -14.758 1 95.94 225 ARG A O 1
ATOM 1885 N N . PRO A 1 226 ? -9.148 -17.734 -13.344 1 94.12 226 PRO A N 1
ATOM 1886 C CA . PRO A 1 226 ? -8.992 -16.781 -14.445 1 94.12 226 PRO A CA 1
ATOM 1887 C C . PRO A 1 226 ? -7.586 -16.781 -15.031 1 94.12 226 PRO A C 1
ATOM 1889 O O . PRO A 1 226 ? -6.602 -16.891 -14.297 1 94.12 226 PRO A O 1
ATOM 1892 N N . LYS A 1 227 ? -7.523 -16.609 -16.344 1 92.25 227 LYS A N 1
ATOM 1893 C CA . LYS A 1 227 ? -6.246 -16.672 -17.047 1 92.25 227 LYS A CA 1
ATOM 1894 C C . LYS A 1 227 ? -5.652 -15.281 -17.234 1 92.25 227 LYS A C 1
ATOM 1896 O O . LYS A 1 227 ? -6.383 -14.289 -17.297 1 92.25 227 LYS A O 1
ATOM 1901 N N . PHE A 1 228 ? -4.336 -15.266 -17.312 1 93.69 228 PHE A N 1
ATOM 1902 C CA . PHE A 1 228 ? -3.652 -14.039 -17.703 1 93.69 228 PHE A CA 1
ATOM 1903 C C . PHE A 1 228 ? -3.914 -13.719 -19.172 1 93.69 228 PHE A C 1
ATOM 1905 O O . PHE A 1 228 ? -4.105 -14.625 -19.984 1 93.69 228 PHE A O 1
ATOM 1912 N N . THR A 1 229 ? -4.062 -12.438 -19.625 1 90.44 229 THR A N 1
ATOM 1913 C CA . THR A 1 229 ? -4.488 -12.062 -20.969 1 90.44 229 THR A CA 1
ATOM 1914 C C . THR A 1 229 ? -3.492 -11.102 -21.594 1 90.44 229 THR A C 1
ATOM 1916 O O . THR A 1 229 ? -3.818 -10.414 -22.578 1 90.44 229 THR A O 1
ATOM 1919 N N . HIS A 1 230 ? -2.221 -10.953 -21.234 1 90.75 230 HIS A N 1
ATOM 1920 C CA . HIS A 1 230 ? -1.181 -10.078 -21.766 1 90.75 230 HIS A CA 1
ATOM 1921 C C . HIS A 1 230 ? -1.625 -8.617 -21.75 1 90.75 230 HIS A C 1
ATOM 1923 O O . HIS A 1 230 ? -1.321 -7.863 -22.672 1 90.75 230 HIS A O 1
ATOM 1929 N N . THR A 1 231 ? -2.531 -8.203 -20.875 1 90 231 THR A N 1
ATOM 1930 C CA . THR A 1 231 ? -2.963 -6.824 -20.703 1 90 231 THR A CA 1
ATOM 1931 C C . THR A 1 231 ? -2.326 -6.215 -19.453 1 90 231 THR A C 1
ATOM 1933 O O . THR A 1 231 ? -2.836 -5.238 -18.906 1 90 231 THR A O 1
ATOM 1936 N N . GLY A 1 232 ? -1.202 -6.789 -19.047 1 91 232 GLY A N 1
ATOM 1937 C CA . GLY A 1 232 ? -0.462 -6.438 -17.844 1 91 232 GLY A CA 1
ATOM 1938 C C . GLY A 1 232 ? -0.196 -7.621 -16.938 1 91 232 GLY A C 1
ATOM 1939 O O . GLY A 1 232 ? -0.843 -8.664 -17.062 1 91 232 GLY A O 1
ATOM 1940 N N . PRO A 1 233 ? 0.794 -7.52 -16.094 1 88.69 233 PRO A N 1
ATOM 1941 C CA . PRO A 1 233 ? 1.152 -8.672 -15.273 1 88.69 233 PRO A CA 1
ATOM 1942 C C . PRO A 1 233 ? 0.108 -8.984 -14.203 1 88.69 233 PRO A C 1
ATOM 1944 O O . PRO A 1 233 ? -0.261 -10.141 -14.008 1 88.69 233 PRO A O 1
ATOM 1947 N N . ILE A 1 234 ? -0.265 -7.965 -13.375 1 83.88 234 ILE A N 1
ATOM 1948 C CA . ILE A 1 234 ? -1.307 -8.078 -12.359 1 83.88 234 ILE A CA 1
ATOM 1949 C C . ILE A 1 234 ? -2.07 -6.758 -12.258 1 83.88 234 ILE A C 1
ATOM 1951 O O . ILE A 1 234 ? -1.464 -5.688 -12.164 1 83.88 234 ILE A O 1
ATOM 1955 N N . PHE A 1 235 ? -3.42 -6.75 -12.43 1 74.44 235 PHE A N 1
ATOM 1956 C CA . PHE A 1 235 ? -4.18 -5.508 -12.352 1 74.44 235 PHE A CA 1
ATOM 1957 C C . PHE A 1 235 ? -5.156 -5.547 -11.18 1 74.44 235 PHE A C 1
ATOM 1959 O O . PHE A 1 235 ? -5.637 -6.617 -10.805 1 74.44 235 PHE A O 1
ATOM 1966 N N . MET B 1 1 ? 24.922 11.289 29.453 1 35.38 1 MET B N 1
ATOM 1967 C CA . M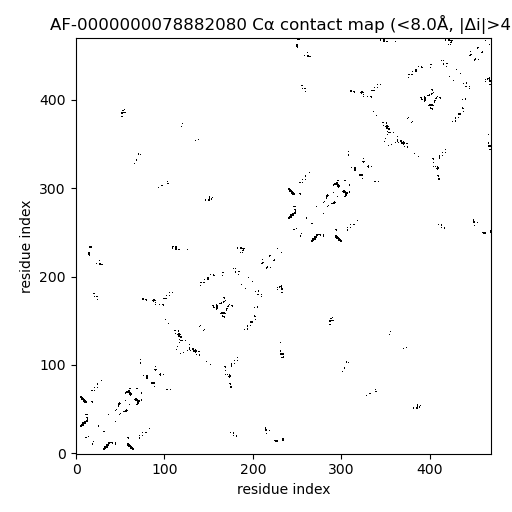ET B 1 1 ? 25.219 10.805 28.094 1 35.38 1 MET B CA 1
ATOM 1968 C C . MET B 1 1 ? 23.969 10.891 27.219 1 35.38 1 MET B C 1
ATOM 1970 O O . MET B 1 1 ? 22.891 10.461 27.625 1 35.38 1 MET B O 1
ATOM 1974 N N . ALA B 1 2 ? 23.781 11.891 26.406 1 42.31 2 ALA B N 1
ATOM 1975 C CA . ALA B 1 2 ? 22.484 12.102 25.766 1 42.31 2 ALA B CA 1
ATOM 1976 C C . ALA B 1 2 ? 21.844 10.773 25.391 1 42.31 2 ALA B C 1
ATOM 1978 O O . ALA B 1 2 ? 22.5 9.883 24.828 1 42.31 2 ALA B O 1
ATOM 1979 N N . ALA B 1 3 ? 20.969 10.156 26 1 49.91 3 ALA B N 1
ATOM 1980 C CA . ALA B 1 3 ? 20.344 8.844 25.859 1 49.91 3 ALA B CA 1
ATOM 1981 C C . ALA B 1 3 ? 20.094 8.508 24.406 1 49.91 3 ALA B C 1
ATOM 1983 O O . ALA B 1 3 ? 19.688 9.383 23.625 1 49.91 3 ALA B O 1
ATOM 1984 N N . ASN B 1 4 ? 20.875 7.66 23.656 1 63.31 4 ASN B N 1
ATOM 1985 C CA . ASN B 1 4 ? 20.75 7.242 22.266 1 63.31 4 ASN B CA 1
ATOM 1986 C C . ASN B 1 4 ? 19.281 7.109 21.859 1 63.31 4 ASN B C 1
ATOM 1988 O O . ASN B 1 4 ? 18.5 6.438 22.531 1 63.31 4 ASN B O 1
ATOM 1992 N N . PRO B 1 5 ? 18.797 8.016 20.891 1 77.62 5 PRO B N 1
ATOM 1993 C CA . PRO B 1 5 ? 17.359 7.977 20.578 1 77.62 5 PRO B CA 1
ATOM 1994 C C . PRO B 1 5 ? 16.859 6.562 20.281 1 77.62 5 PRO B C 1
ATOM 1996 O O . PRO B 1 5 ? 17.562 5.762 19.688 1 77.62 5 PRO B O 1
ATOM 1999 N N . GLU B 1 6 ? 15.805 6.277 20.906 1 90.31 6 GLU B N 1
ATOM 2000 C CA . GLU B 1 6 ? 15.141 4.977 20.828 1 90.31 6 GLU B CA 1
ATOM 2001 C C . GLU B 1 6 ? 14.727 4.672 19.391 1 90.31 6 GLU B C 1
ATOM 2003 O O . GLU B 1 6 ? 14.672 3.506 18.984 1 90.31 6 GLU B O 1
ATOM 2008 N N . PHE B 1 7 ? 14.508 5.727 18.594 1 97.44 7 PHE B N 1
ATOM 2009 C CA . PHE B 1 7 ? 14.047 5.594 17.219 1 97.44 7 PHE B CA 1
ATOM 2010 C C . PHE B 1 7 ? 14.969 6.352 16.266 1 97.44 7 PHE B C 1
ATOM 2012 O O . PHE B 1 7 ? 15.414 7.457 16.578 1 97.44 7 PHE B O 1
ATOM 2019 N N . ARG B 1 8 ? 15.32 5.727 15.164 1 97.38 8 ARG B N 1
ATOM 2020 C CA . ARG B 1 8 ? 16.047 6.359 14.07 1 97.38 8 ARG B CA 1
ATOM 2021 C C . ARG B 1 8 ? 15.234 6.309 12.773 1 97.38 8 ARG B C 1
ATOM 2023 O O . ARG B 1 8 ? 14.734 5.25 12.391 1 97.38 8 ARG B O 1
ATOM 2030 N N . LEU B 1 9 ? 15.07 7.43 12.188 1 97.31 9 LEU B N 1
ATOM 2031 C CA . LEU B 1 9 ? 14.359 7.555 10.922 1 97.31 9 LEU B CA 1
ATOM 2032 C C . LEU B 1 9 ? 15.344 7.801 9.773 1 97.31 9 LEU B C 1
ATOM 2034 O O . LEU B 1 9 ? 16.172 8.703 9.852 1 97.31 9 LEU B O 1
ATOM 2038 N N . PHE B 1 10 ? 15.297 6.961 8.773 1 96.44 10 PHE B N 1
ATOM 2039 C CA . PHE B 1 10 ? 16.062 7.121 7.547 1 96.44 10 PHE B CA 1
ATOM 2040 C C . PHE B 1 10 ? 15.172 7.617 6.414 1 96.44 10 PHE B C 1
ATOM 2042 O O . PHE B 1 10 ? 14.297 6.887 5.938 1 96.44 10 PHE B O 1
ATOM 2049 N N . TYR B 1 11 ? 15.344 8.875 6.012 1 95.69 11 TYR B N 1
ATOM 2050 C CA . TYR B 1 11 ? 14.594 9.461 4.91 1 95.69 11 TYR B CA 1
ATOM 2051 C C . TYR B 1 11 ? 15.406 10.531 4.199 1 95.69 11 TYR B C 1
ATOM 2053 O O . TYR B 1 11 ? 16.438 10.969 4.707 1 95.69 11 TYR B O 1
ATOM 2061 N N . TRP B 1 12 ? 14.945 10.914 2.994 1 93.31 12 TRP B N 1
ATOM 2062 C CA . TRP B 1 12 ? 15.641 11.906 2.184 1 93.31 12 TRP B CA 1
ATOM 2063 C C . TRP B 1 12 ? 15.695 13.25 2.9 1 93.31 12 TRP B C 1
ATOM 2065 O O . TRP B 1 12 ? 14.703 13.695 3.484 1 93.31 12 TRP B O 1
ATOM 2075 N N . PRO B 1 13 ? 16.812 13.859 2.816 1 93.12 13 PRO B N 1
ATOM 2076 C CA . PRO B 1 13 ? 16.953 15.141 3.506 1 93.12 13 PRO B CA 1
ATOM 2077 C C . PRO B 1 13 ? 16.078 16.234 2.902 1 93.12 13 PRO B C 1
ATOM 2079 O O . PRO B 1 13 ? 15.961 16.328 1.679 1 93.12 13 PRO B O 1
ATOM 2082 N N . ARG B 1 14 ? 15.391 17 3.754 1 89.44 14 ARG B N 1
ATOM 2083 C CA . ARG B 1 14 ? 14.648 18.203 3.398 1 89.44 14 ARG B CA 1
ATOM 2084 C C . ARG B 1 14 ? 13.438 17.875 2.539 1 89.44 14 ARG B C 1
ATOM 2086 O O . ARG B 1 14 ? 12.914 18.734 1.829 1 89.44 14 ARG B O 1
ATOM 2093 N N . MET B 1 15 ? 13.062 16.672 2.6 1 91.44 15 MET B N 1
ATOM 2094 C CA . MET B 1 15 ? 11.883 16.266 1.84 1 91.44 15 MET B CA 1
ATOM 2095 C C . MET B 1 15 ? 10.719 15.953 2.771 1 91.44 15 MET B C 1
ATOM 2097 O O . MET B 1 15 ? 10.875 15.219 3.748 1 91.44 15 MET B O 1
ATOM 2101 N N . SER B 1 16 ? 9.586 16.562 2.59 1 89.81 16 SER B N 1
ATOM 2102 C CA . SER B 1 16 ? 8.391 16.328 3.387 1 89.81 16 SER B CA 1
ATOM 2103 C C . SER B 1 16 ? 7.762 14.977 3.035 1 89.81 16 SER B C 1
ATOM 2105 O O . SER B 1 16 ? 7.246 14.281 3.91 1 89.81 16 SER B O 1
ATOM 2107 N N . GLY B 1 17 ? 7.957 14.539 1.722 1 93.31 17 GLY B N 1
ATOM 2108 C CA . GLY B 1 17 ? 7.395 13.352 1.09 1 93.31 17 GLY B CA 1
ATOM 2109 C C . GLY B 1 17 ? 6.926 12.312 2.086 1 93.31 17 GLY B C 1
ATOM 2110 O O . GLY B 1 17 ? 6.184 12.625 3.018 1 93.31 17 GLY B O 1
ATOM 2111 N N . ARG B 1 18 ? 7.242 11.023 1.956 1 95.56 18 ARG B N 1
ATOM 2112 C CA . ARG B 1 18 ? 6.68 9.906 2.705 1 95.56 18 ARG B CA 1
ATOM 2113 C C . ARG B 1 18 ? 7.27 9.836 4.109 1 95.56 18 ARG B C 1
ATOM 2115 O O . ARG B 1 18 ? 6.707 9.188 4.992 1 95.56 18 ARG B O 1
ATOM 2122 N N . GLY B 1 19 ? 8.414 10.492 4.367 1 96.12 19 GLY B N 1
ATOM 2123 C CA . GLY B 1 19 ? 8.992 10.539 5.699 1 96.12 19 GLY B CA 1
ATOM 2124 C C . GLY B 1 19 ? 8.156 11.352 6.68 1 96.12 19 GLY B C 1
ATOM 2125 O O . GLY B 1 19 ? 8.203 11.109 7.887 1 96.12 19 GLY B O 1
ATOM 2126 N N . GLU B 1 20 ? 7.414 12.328 6.141 1 97.88 20 GLU B N 1
ATOM 2127 C CA . GLU B 1 20 ? 6.629 13.211 6.996 1 97.88 20 GLU B CA 1
ATOM 2128 C C . GLU B 1 20 ? 5.496 12.453 7.68 1 97.88 20 GLU B C 1
ATOM 2130 O O . GLU B 1 20 ? 5.105 12.781 8.797 1 97.88 20 GLU B O 1
ATOM 2135 N N . PHE B 1 21 ? 4.941 11.391 7.066 1 98.62 21 PHE B N 1
ATOM 2136 C CA . PHE B 1 21 ? 3.965 10.531 7.727 1 98.62 21 PHE B CA 1
ATOM 2137 C C . PHE B 1 21 ? 4.496 10.031 9.062 1 98.62 21 PHE B C 1
ATOM 2139 O O . PHE B 1 21 ? 3.766 9.992 10.055 1 98.62 21 PHE B O 1
ATOM 2146 N N . VAL B 1 22 ? 5.762 9.703 9.07 1 98.56 22 VAL B N 1
ATOM 2147 C CA . VAL B 1 22 ? 6.434 9.117 10.219 1 98.56 22 VAL B CA 1
ATOM 2148 C C . VAL B 1 22 ? 6.746 10.211 11.242 1 98.56 22 VAL B C 1
ATOM 2150 O O . VAL B 1 22 ? 6.473 10.047 12.438 1 98.56 22 VAL B O 1
ATOM 2153 N N . ARG B 1 23 ? 7.227 11.336 10.805 1 98.31 23 ARG B N 1
ATOM 2154 C CA . ARG B 1 23 ? 7.594 12.438 11.688 1 98.31 23 ARG B CA 1
ATOM 2155 C C . ARG B 1 23 ? 6.391 12.93 12.484 1 98.31 23 ARG B C 1
ATOM 2157 O O . ARG B 1 23 ? 6.508 13.234 13.672 1 98.31 23 ARG B O 1
ATOM 2164 N N . LEU B 1 24 ? 5.254 12.969 11.844 1 98.69 24 LEU B N 1
ATOM 2165 C CA . LEU B 1 24 ? 4.051 13.469 12.5 1 98.69 24 LEU B CA 1
ATOM 2166 C C . LEU B 1 24 ? 3.705 12.617 13.727 1 98.69 24 LEU B C 1
ATOM 2168 O O . LEU B 1 24 ? 3.254 13.148 14.742 1 98.69 24 LEU B O 1
ATOM 2172 N N . LEU B 1 25 ? 3.902 11.312 13.617 1 98.88 25 LEU B N 1
ATOM 2173 C CA . LEU B 1 25 ? 3.607 10.438 14.742 1 98.88 25 LEU B CA 1
ATOM 2174 C C . LEU B 1 25 ? 4.59 10.68 15.883 1 98.88 25 LEU B C 1
ATOM 2176 O O . LEU B 1 25 ? 4.195 10.695 17.062 1 98.88 25 LEU B O 1
ATOM 2180 N N . PHE B 1 26 ? 5.883 10.859 15.547 1 98.62 26 PHE B N 1
ATOM 2181 C CA . PHE B 1 26 ? 6.875 11.18 16.562 1 98.62 26 PHE B CA 1
ATOM 2182 C C . PHE B 1 26 ? 6.539 12.5 17.25 1 98.62 26 PHE B C 1
ATOM 2184 O O . PHE B 1 26 ? 6.633 12.609 18.484 1 98.62 26 PHE B O 1
ATOM 2191 N N . HIS B 1 27 ? 6.109 13.484 16.469 1 98.56 27 HIS B N 1
ATOM 2192 C CA . HIS B 1 27 ? 5.855 14.805 17.031 1 98.56 27 HIS B CA 1
ATOM 2193 C C . HIS B 1 27 ? 4.57 14.82 17.859 1 98.56 27 HIS B C 1
ATOM 2195 O O . HIS B 1 27 ? 4.523 15.414 18.938 1 98.56 27 HIS B O 1
ATOM 2201 N N . GLU B 1 28 ? 3.527 14.148 17.344 1 98.69 28 GLU B N 1
ATOM 2202 C CA . GLU B 1 28 ? 2.287 14.078 18.109 1 98.69 28 GLU B CA 1
ATOM 2203 C C . GLU B 1 28 ? 2.533 13.492 19.5 1 98.69 28 GLU B C 1
ATOM 2205 O O . GLU B 1 28 ? 1.957 13.953 20.484 1 98.69 28 GLU B O 1
ATOM 2210 N N . THR B 1 29 ? 3.383 12.508 19.594 1 98.19 29 THR B N 1
ATOM 2211 C CA . THR B 1 29 ? 3.604 11.781 20.844 1 98.19 29 THR B CA 1
ATOM 2212 C C . THR B 1 29 ? 4.805 12.352 21.594 1 98.19 29 THR B C 1
ATOM 2214 O O . THR B 1 29 ? 5.188 11.836 22.641 1 98.19 29 THR B O 1
ATOM 2217 N N . GLN B 1 30 ? 5.469 13.328 21 1 97 30 GLN B N 1
ATOM 2218 C CA . GLN B 1 30 ? 6.668 13.938 21.578 1 97 30 GLN B CA 1
ATOM 2219 C C . GLN B 1 30 ? 7.75 12.891 21.828 1 97 30 GLN B C 1
ATOM 2221 O O . GLN B 1 30 ? 8.414 12.922 22.859 1 97 30 GLN B O 1
ATOM 2226 N N . THR B 1 31 ? 7.789 11.977 20.953 1 97.19 31 THR B N 1
ATOM 2227 C CA . THR B 1 31 ? 8.828 10.953 21.031 1 97.19 31 THR B CA 1
ATOM 2228 C C . THR B 1 31 ? 10.125 11.453 20.406 1 97.19 31 THR B C 1
ATOM 2230 O O . THR B 1 31 ? 10.141 11.938 19.281 1 97.19 31 THR B O 1
ATOM 2233 N N . VAL B 1 32 ? 11.148 11.328 21.172 1 95.62 32 VAL B N 1
ATOM 2234 C CA . VAL B 1 32 ? 12.461 11.711 20.656 1 95.62 32 VAL B CA 1
ATOM 2235 C C . VAL B 1 32 ? 12.938 10.688 19.641 1 95.62 32 VAL B C 1
ATOM 2237 O O . VAL B 1 32 ? 12.781 9.477 19.844 1 95.62 32 VAL B O 1
ATOM 2240 N N . TYR B 1 33 ? 13.406 11.219 18.5 1 97.31 33 TYR B N 1
ATOM 2241 C CA . TYR B 1 33 ? 13.953 10.359 17.453 1 97.31 33 TYR B CA 1
ATOM 2242 C C . TYR B 1 33 ? 15.109 11.047 16.734 1 97.31 33 TYR B C 1
ATOM 2244 O O . TYR B 1 33 ? 15.281 12.258 16.844 1 97.31 33 TYR B O 1
ATOM 2252 N N . GLU B 1 34 ? 15.883 10.211 16.094 1 97.25 34 GLU B N 1
ATOM 2253 C CA . GLU B 1 34 ? 16.953 10.734 15.242 1 97.25 34 GLU B CA 1
ATOM 2254 C C . GLU B 1 34 ? 16.562 10.703 13.773 1 97.25 34 GLU B C 1
ATOM 2256 O O . GLU B 1 34 ? 16.25 9.641 13.227 1 97.25 34 GLU B O 1
ATOM 2261 N N . ASP B 1 35 ? 16.516 11.82 13.203 1 95.81 35 ASP B N 1
ATOM 2262 C CA . ASP B 1 35 ? 16.453 11.898 11.742 1 95.81 35 ASP B CA 1
ATOM 2263 C C . ASP B 1 35 ? 17.844 11.781 11.125 1 95.81 35 ASP B C 1
ATOM 2265 O O . ASP B 1 35 ? 18.547 12.781 10.984 1 95.81 35 ASP B O 1
ATOM 2269 N N . VAL B 1 36 ? 18.203 10.648 10.664 1 95.31 36 VAL B N 1
ATOM 2270 C CA . VAL B 1 36 ? 19.594 10.234 10.43 1 95.31 36 VAL B CA 1
ATOM 2271 C C . VAL B 1 36 ? 20.203 11.102 9.336 1 95.31 36 VAL B C 1
ATOM 2273 O O . VAL B 1 36 ? 21.391 11.453 9.406 1 95.31 36 VAL B O 1
ATOM 2276 N N . PHE B 1 37 ? 19.391 11.516 8.344 1 94.75 37 PHE B N 1
ATOM 2277 C CA . PHE B 1 37 ? 19.969 12.188 7.188 1 94.75 37 PHE B CA 1
ATOM 2278 C C . PHE B 1 37 ? 19.625 13.672 7.203 1 94.75 37 PHE B C 1
ATOM 2280 O O . PHE B 1 37 ? 19.781 14.359 6.191 1 94.75 37 PHE B O 1
ATOM 2287 N N . ALA B 1 38 ? 19.172 14.188 8.312 1 92.81 38 ALA B N 1
ATOM 2288 C CA . ALA B 1 38 ? 18.719 15.578 8.398 1 92.81 38 ALA B CA 1
ATOM 2289 C C . ALA B 1 38 ? 19.797 16.547 7.93 1 92.81 38 ALA B C 1
ATOM 2291 O O . ALA B 1 38 ? 19.5 17.562 7.32 1 92.81 38 ALA B O 1
ATOM 2292 N N . ASP B 1 39 ? 21.016 16.188 8.156 1 92.81 39 ASP B N 1
ATOM 2293 C CA . ASP B 1 39 ? 22.109 17.109 7.832 1 92.81 39 ASP B CA 1
ATOM 2294 C C . ASP B 1 39 ? 22.938 16.578 6.664 1 92.81 39 ASP B C 1
ATOM 2296 O O . ASP B 1 39 ? 24.078 17 6.473 1 92.81 39 ASP B O 1
ATOM 2300 N N . LYS B 1 40 ? 22.422 15.648 5.98 1 94.5 40 LYS B N 1
ATOM 2301 C CA . LYS B 1 40 ? 23.141 15.062 4.852 1 94.5 40 LYS B CA 1
ATOM 2302 C C . LYS B 1 40 ? 22.609 15.594 3.523 1 94.5 40 LYS B C 1
ATOM 2304 O O . LYS B 1 40 ? 21.547 16.234 3.48 1 94.5 40 LYS B O 1
ATOM 2309 N N . THR B 1 41 ? 23.422 15.398 2.471 1 93.75 41 THR B N 1
ATOM 2310 C CA . THR B 1 41 ? 22.938 15.641 1.116 1 93.75 41 THR B CA 1
ATOM 2311 C C . THR B 1 41 ? 22.141 14.438 0.607 1 93.75 41 THR B C 1
ATOM 2313 O O . THR B 1 41 ? 22.203 13.359 1.197 1 93.75 41 THR B O 1
ATOM 2316 N N . PHE B 1 42 ? 21.422 14.695 -0.453 1 90.19 42 PHE B N 1
ATOM 2317 C CA . PHE B 1 42 ? 20.688 13.609 -1.085 1 90.19 42 PHE B CA 1
ATOM 2318 C C . PHE B 1 42 ? 21.625 12.492 -1.511 1 90.19 42 PHE B C 1
ATOM 2320 O O . PHE B 1 42 ? 21.328 11.312 -1.315 1 90.19 42 PHE B O 1
ATOM 2327 N N . GLU B 1 43 ? 22.75 12.852 -2.049 1 90.38 43 GLU B N 1
ATOM 2328 C CA . GLU B 1 43 ? 23.734 11.891 -2.533 1 90.38 43 GLU B CA 1
ATOM 2329 C C . GLU B 1 43 ? 24.297 11.055 -1.386 1 90.38 43 GLU B C 1
ATOM 2331 O O . GLU B 1 43 ? 24.484 9.844 -1.527 1 90.38 43 GLU B O 1
ATOM 2336 N N . GLU B 1 44 ? 24.562 11.656 -0.32 1 91.88 44 GLU B N 1
ATOM 2337 C CA . GLU B 1 44 ? 25.062 10.961 0.857 1 91.88 44 GLU B CA 1
ATOM 2338 C C . GLU B 1 44 ? 24.047 9.953 1.389 1 91.88 44 GLU B C 1
ATOM 2340 O O . GLU B 1 44 ? 24.406 8.82 1.729 1 91.88 44 GLU B O 1
ATOM 2345 N N . ALA B 1 45 ? 22.812 10.383 1.446 1 91.38 45 ALA B N 1
ATOM 2346 C CA . ALA B 1 45 ? 21.734 9.508 1.918 1 91.38 45 ALA B CA 1
ATOM 2347 C C . ALA B 1 45 ? 21.547 8.32 0.982 1 91.38 45 ALA B C 1
ATOM 2349 O O . ALA B 1 45 ? 21.375 7.184 1.437 1 91.38 45 ALA B O 1
ATOM 2350 N N . ALA B 1 46 ? 21.562 8.57 -0.312 1 87.31 46 ALA B N 1
ATOM 2351 C CA . ALA B 1 46 ? 21.375 7.52 -1.309 1 87.31 46 ALA B CA 1
ATOM 2352 C C . ALA B 1 46 ? 22.422 6.418 -1.157 1 87.31 46 ALA B C 1
ATOM 2354 O O . ALA B 1 46 ? 22.109 5.234 -1.325 1 87.31 46 ALA B O 1
ATOM 2355 N N . LYS B 1 47 ? 23.594 6.723 -0.767 1 85.5 47 LYS B N 1
ATOM 2356 C CA . LYS B 1 47 ? 24.703 5.785 -0.647 1 85.5 47 LYS B CA 1
ATOM 2357 C C . LYS B 1 47 ? 24.531 4.875 0.564 1 85.5 47 LYS B C 1
ATOM 2359 O O . LYS B 1 47 ? 25.109 3.781 0.612 1 85.5 47 LYS B O 1
ATOM 2364 N N . MET B 1 48 ? 23.719 5.215 1.436 1 74.56 48 MET B N 1
ATOM 2365 C CA . MET B 1 48 ? 23.625 4.488 2.697 1 74.56 48 MET B CA 1
ATOM 2366 C C . MET B 1 48 ? 22.547 3.418 2.629 1 74.56 48 MET B C 1
ATOM 2368 O O . MET B 1 48 ? 22.344 2.672 3.59 1 74.56 48 MET B O 1
ATOM 2372 N N . GLY B 1 49 ? 21.891 3.316 1.464 1 70.38 49 GLY B N 1
ATOM 2373 C CA . GLY B 1 49 ? 20.984 2.18 1.554 1 70.38 49 GLY B CA 1
ATOM 2374 C C . GLY B 1 49 ? 19.906 2.188 0.488 1 70.38 49 GLY B C 1
ATOM 2375 O O . GLY B 1 49 ? 18.938 1.429 0.571 1 70.38 49 GLY B O 1
ATOM 2376 N N . TYR B 1 50 ? 20.172 3.086 -0.323 1 74.62 50 TYR B N 1
ATOM 2377 C CA . TYR B 1 50 ? 19.219 3.139 -1.423 1 74.62 50 TYR B CA 1
ATOM 2378 C C . TYR B 1 50 ? 19.797 2.506 -2.682 1 74.62 50 TYR B C 1
ATOM 2380 O O . TYR B 1 50 ? 20.891 2.863 -3.115 1 74.62 50 TYR B O 1
ATOM 2388 N N . GLY B 1 51 ? 19.125 1.469 -3.123 1 76.38 51 GLY B N 1
ATOM 2389 C CA . GLY B 1 51 ? 19.609 0.859 -4.352 1 76.38 51 GLY B CA 1
ATOM 2390 C C . GLY B 1 51 ? 19.172 -0.586 -4.512 1 76.38 51 GLY B C 1
ATOM 2391 O O . GLY B 1 51 ? 18.484 -1.135 -3.645 1 76.38 51 GLY B O 1
ATOM 2392 N N . ARG B 1 52 ? 19.609 -1.135 -5.594 1 80.31 52 ARG B N 1
ATOM 2393 C CA . ARG B 1 52 ? 19.266 -2.506 -5.957 1 80.31 52 ARG B CA 1
ATOM 2394 C C . ARG B 1 52 ? 19.859 -3.5 -4.961 1 80.31 52 ARG B C 1
ATOM 2396 O O . ARG B 1 52 ? 21.016 -3.385 -4.574 1 80.31 52 ARG B O 1
ATOM 2403 N N . GLY B 1 53 ? 18.969 -4.418 -4.48 1 78.38 53 GLY B N 1
ATOM 2404 C CA . GLY B 1 53 ? 19.406 -5.52 -3.641 1 78.38 53 GLY B CA 1
ATOM 2405 C C . GLY B 1 53 ? 19.641 -5.113 -2.201 1 78.38 53 GLY B C 1
ATOM 2406 O O . GLY B 1 53 ? 20.156 -5.902 -1.405 1 78.38 53 GLY B O 1
ATOM 2407 N N . LYS B 1 54 ? 19.344 -3.924 -1.808 1 84.5 54 LYS B N 1
ATOM 2408 C CA . LYS B 1 54 ? 19.5 -3.447 -0.437 1 84.5 54 LYS B CA 1
ATOM 2409 C C . LYS B 1 54 ? 18.422 -4.027 0.472 1 84.5 54 LYS B C 1
ATOM 2411 O O . LYS B 1 54 ? 17.469 -4.645 -0.006 1 84.5 54 LYS B O 1
ATOM 2416 N N . LYS B 1 55 ? 18.688 -3.881 1.72 1 86.12 55 LYS B N 1
ATOM 2417 C CA . LYS B 1 55 ? 17.75 -4.406 2.711 1 86.12 55 LYS B CA 1
ATOM 2418 C C . LYS B 1 55 ? 16.359 -3.783 2.547 1 86.12 55 LYS B C 1
ATOM 2420 O O . LYS B 1 55 ? 15.352 -4.48 2.621 1 86.12 55 LYS B O 1
ATOM 2425 N N . HIS B 1 56 ? 16.422 -2.523 2.443 1 92.06 56 HIS B N 1
ATOM 2426 C CA . HIS B 1 56 ? 15.188 -1.796 2.162 1 92.06 56 HIS B CA 1
ATOM 2427 C C . HIS B 1 56 ? 15.141 -1.33 0.711 1 92.06 56 HIS B C 1
ATOM 2429 O O . HIS B 1 56 ? 16.141 -0.843 0.179 1 92.06 56 HIS B O 1
ATOM 2435 N N . PHE B 1 57 ? 13.984 -1.549 0.065 1 92.38 57 PHE B N 1
ATOM 2436 C CA . PHE B 1 57 ? 13.828 -1.152 -1.33 1 92.38 57 PHE B CA 1
ATOM 2437 C C . PHE B 1 57 ? 13.984 0.356 -1.483 1 92.38 57 PHE B C 1
ATOM 2439 O O . PHE B 1 57 ? 14.578 0.828 -2.453 1 92.38 57 PHE B O 1
ATOM 2446 N N . ALA B 1 58 ? 13.461 1.131 -0.543 1 92.44 58 ALA B N 1
ATOM 2447 C CA . ALA B 1 58 ? 13.469 2.592 -0.558 1 92.44 58 ALA B CA 1
ATOM 2448 C C . ALA B 1 58 ? 13.211 3.154 0.838 1 92.44 58 ALA B C 1
ATOM 2450 O O . ALA B 1 58 ? 12.766 2.434 1.733 1 92.44 58 ALA B O 1
ATOM 2451 N N . PHE B 1 59 ? 13.602 4.375 1.035 1 94.12 59 PHE B N 1
ATOM 2452 C CA . PHE B 1 59 ? 13.203 5.102 2.234 1 94.12 59 PHE B CA 1
ATOM 2453 C C . PHE B 1 59 ? 11.734 5.504 2.162 1 94.12 59 PHE B C 1
ATOM 2455 O O . PHE B 1 59 ? 11.18 5.652 1.07 1 94.12 59 PHE B O 1
ATOM 2462 N N . PRO B 1 60 ? 11.102 5.66 3.312 1 96.06 60 PRO B N 1
ATOM 2463 C CA . PRO B 1 60 ? 11.609 5.719 4.684 1 96.06 60 PRO B CA 1
ATOM 2464 C C . PRO B 1 60 ? 11.828 4.332 5.289 1 96.06 60 PRO B C 1
ATOM 2466 O O . PRO B 1 60 ? 11.188 3.363 4.875 1 96.06 60 PRO B O 1
ATOM 2469 N N . ALA B 1 61 ? 12.742 4.254 6.184 1 96.56 61 ALA B N 1
ATOM 2470 C CA . ALA B 1 61 ? 12.961 3.127 7.082 1 96.56 61 ALA B CA 1
ATOM 2471 C C . ALA B 1 61 ? 13.172 3.602 8.516 1 96.56 61 ALA B C 1
ATOM 2473 O O . ALA B 1 61 ? 13.57 4.746 8.75 1 96.56 61 ALA B O 1
ATOM 2474 N N . ILE B 1 62 ? 12.812 2.791 9.469 1 97.44 62 ILE B N 1
ATOM 2475 C CA . ILE B 1 62 ? 13.102 3.133 10.852 1 97.44 62 ILE B CA 1
ATOM 2476 C C . ILE B 1 62 ? 13.867 1.991 11.516 1 97.44 62 ILE B C 1
ATOM 2478 O O . ILE B 1 62 ? 13.797 0.843 11.07 1 97.44 62 ILE B O 1
ATOM 2482 N N . GLU B 1 63 ? 14.578 2.326 12.492 1 96.69 63 GLU B N 1
ATOM 2483 C CA . GLU B 1 63 ? 15.188 1.381 13.422 1 96.69 63 GLU B CA 1
ATOM 2484 C C . GLU B 1 63 ? 14.727 1.638 14.852 1 96.69 63 GLU B C 1
ATOM 2486 O O . GLU B 1 63 ? 14.633 2.789 15.281 1 96.69 63 GLU B O 1
ATOM 2491 N N . HIS B 1 64 ? 14.375 0.683 15.57 1 96.94 64 HIS B N 1
ATOM 2492 C CA . HIS B 1 64 ? 13.977 0.651 16.969 1 96.94 64 HIS B CA 1
ATOM 2493 C C . HIS B 1 64 ? 14.461 -0.625 17.656 1 96.94 64 HIS B C 1
ATOM 2495 O O . HIS B 1 64 ? 13.812 -1.669 17.562 1 96.94 64 HIS B O 1
ATOM 2501 N N . GLY B 1 65 ? 15.57 -0.532 18.406 1 93.94 65 GLY B N 1
ATOM 2502 C CA . GLY B 1 65 ? 16.188 -1.756 18.891 1 93.94 65 GLY B CA 1
ATOM 2503 C C . GLY B 1 65 ? 16.578 -2.711 17.781 1 93.94 65 GLY B C 1
ATOM 2504 O O . GLY B 1 65 ? 17.297 -2.332 16.844 1 93.94 65 GLY B O 1
ATOM 2505 N N . ASP B 1 66 ? 16.047 -3.896 17.781 1 93 66 ASP B N 1
ATOM 2506 C CA . ASP B 1 66 ? 16.375 -4.914 16.781 1 93 66 ASP B CA 1
ATOM 2507 C C . ASP B 1 66 ? 15.438 -4.844 15.586 1 93 66 ASP B C 1
ATOM 2509 O O . ASP B 1 66 ? 15.617 -5.574 14.609 1 93 66 ASP B O 1
ATOM 2513 N N . ILE B 1 67 ? 14.547 -3.912 15.664 1 95.06 67 ILE B N 1
ATOM 2514 C CA . ILE B 1 67 ? 13.578 -3.771 14.578 1 95.06 67 ILE B CA 1
ATOM 2515 C C . ILE B 1 67 ? 14.109 -2.801 13.531 1 95.06 67 ILE B C 1
ATOM 2517 O O . ILE B 1 67 ? 14.578 -1.711 13.867 1 95.06 67 ILE B O 1
ATOM 2521 N N . SER B 1 68 ? 14.195 -3.229 12.305 1 95.31 68 SER B N 1
ATOM 2522 C CA . SER B 1 68 ? 14.5 -2.42 11.125 1 95.31 68 SER B CA 1
ATOM 2523 C C . SER B 1 68 ? 13.484 -2.66 10.016 1 95.31 68 SER B C 1
ATOM 2525 O O . SER B 1 68 ? 13.484 -3.717 9.383 1 95.31 68 SER B O 1
ATOM 2527 N N . ILE B 1 69 ? 12.562 -1.673 9.789 1 96.88 69 ILE B N 1
ATOM 2528 C CA . ILE B 1 69 ? 11.5 -1.88 8.812 1 96.88 69 ILE B CA 1
ATOM 2529 C C . ILE B 1 69 ? 11.375 -0.65 7.918 1 96.88 69 ILE B C 1
ATOM 2531 O O . ILE B 1 69 ? 11.719 0.462 8.328 1 96.88 69 ILE B O 1
ATOM 2535 N N . SER B 1 70 ? 10.93 -0.914 6.715 1 96.62 70 SER B N 1
ATOM 2536 C CA . SER B 1 70 ? 10.586 0.138 5.762 1 96.62 70 SER B CA 1
ATOM 2537 C C . SER B 1 70 ? 9.102 0.099 5.406 1 96.62 70 SER B C 1
ATOM 2539 O O . SER B 1 70 ? 8.32 -0.581 6.07 1 96.62 70 SER B O 1
ATOM 2541 N N . GLN B 1 71 ? 8.781 0.864 4.383 1 97.5 71 GLN B N 1
ATOM 2542 C CA . GLN B 1 71 ? 7.414 1.005 3.895 1 97.5 71 GLN B CA 1
ATOM 2543 C C . GLN B 1 71 ? 6.566 1.821 4.863 1 97.5 71 GLN B C 1
ATOM 2545 O O . GLN B 1 71 ? 6.309 1.389 5.988 1 97.5 71 GLN B O 1
ATOM 2550 N N . THR B 1 72 ? 6.074 2.904 4.418 1 98.06 72 THR B N 1
ATOM 2551 C CA . THR B 1 72 ? 5.406 3.932 5.211 1 98.06 72 THR B CA 1
ATOM 2552 C C . THR B 1 72 ? 4.223 3.342 5.973 1 98.06 72 THR B C 1
ATOM 2554 O O . THR B 1 72 ? 4.098 3.539 7.184 1 98.06 72 THR B O 1
ATOM 2557 N N . PRO B 1 73 ? 3.348 2.518 5.312 1 98.56 73 PRO B N 1
ATOM 2558 C CA . PRO B 1 73 ? 2.189 2.035 6.07 1 98.56 73 PRO B CA 1
ATOM 2559 C C . PRO B 1 73 ? 2.578 1.098 7.211 1 98.56 73 PRO B C 1
ATOM 2561 O O . PRO B 1 73 ? 1.934 1.1 8.266 1 98.56 73 PRO B O 1
ATOM 2564 N N . VAL B 1 74 ? 3.631 0.345 7.031 1 98.69 74 VAL B N 1
ATOM 2565 C CA . VAL B 1 74 ? 4.098 -0.592 8.047 1 98.69 74 VAL B CA 1
ATOM 2566 C C . VAL B 1 74 ? 4.699 0.177 9.219 1 98.69 74 VAL B C 1
ATOM 2568 O O . VAL B 1 74 ? 4.375 -0.098 10.383 1 98.69 74 VAL B O 1
ATOM 2571 N N . ILE B 1 75 ? 5.516 1.18 8.875 1 98.75 75 ILE B N 1
ATOM 2572 C CA . ILE B 1 75 ? 6.172 2.004 9.883 1 98.75 75 ILE B CA 1
ATOM 2573 C C . ILE B 1 75 ? 5.121 2.729 10.719 1 98.75 75 ILE B C 1
ATOM 2575 O O . ILE B 1 75 ? 5.172 2.703 11.953 1 98.75 75 ILE B O 1
ATOM 2579 N N . CYS B 1 76 ? 4.156 3.316 10.086 1 98.88 76 CYS B N 1
ATOM 2580 C CA . CYS B 1 76 ? 3.178 4.145 10.781 1 98.88 76 CYS B CA 1
ATOM 2581 C C . CYS B 1 76 ? 2.305 3.295 11.703 1 98.88 76 CYS B C 1
ATOM 2583 O O . CYS B 1 76 ? 2.027 3.688 12.836 1 98.88 76 CYS B O 1
ATOM 2585 N N . ARG B 1 77 ? 1.876 2.168 11.234 1 98.69 77 ARG B N 1
ATOM 2586 C CA . ARG B 1 77 ? 1.091 1.284 12.086 1 98.69 77 ARG B CA 1
ATOM 2587 C C . ARG B 1 77 ? 1.913 0.798 13.273 1 98.69 77 ARG B C 1
ATOM 2589 O O . ARG B 1 77 ? 1.413 0.741 14.398 1 98.69 77 ARG B O 1
ATOM 2596 N N . TYR B 1 78 ? 3.168 0.393 13.016 1 98.69 78 TYR B N 1
ATOM 2597 C CA . TYR B 1 78 ? 4.07 -0.035 14.078 1 98.69 78 TYR B CA 1
ATOM 2598 C C . TYR B 1 78 ? 4.219 1.052 15.133 1 98.69 78 TYR B C 1
ATOM 2600 O O . TYR B 1 78 ? 4.109 0.78 16.328 1 98.69 78 TYR B O 1
ATOM 2608 N N . LEU B 1 79 ? 4.406 2.271 14.711 1 98.75 79 LEU B N 1
ATOM 2609 C CA . LEU B 1 79 ? 4.582 3.393 15.625 1 98.75 79 LEU B CA 1
ATOM 2610 C C . LEU B 1 79 ? 3.289 3.682 16.375 1 98.75 79 LEU B C 1
ATOM 2612 O O . LEU B 1 79 ? 3.322 4.055 17.562 1 98.75 79 LEU B O 1
ATOM 2616 N N . GLY B 1 80 ? 2.145 3.549 15.68 1 98.5 80 GLY B N 1
ATOM 2617 C CA . GLY B 1 80 ? 0.877 3.686 16.375 1 98.5 80 GLY B CA 1
ATOM 2618 C C . GLY B 1 80 ? 0.762 2.777 17.5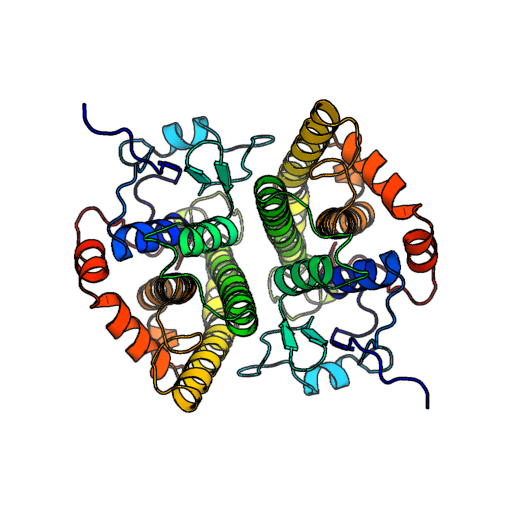94 1 98.5 80 GLY B C 1
ATOM 2619 O O . GLY B 1 80 ? 0.196 3.166 18.609 1 98.5 80 GLY B O 1
ATOM 2620 N N . LYS B 1 81 ? 1.311 1.604 17.469 1 97.5 81 LYS B N 1
ATOM 2621 C CA . LYS B 1 81 ? 1.246 0.595 18.516 1 97.5 81 LYS B C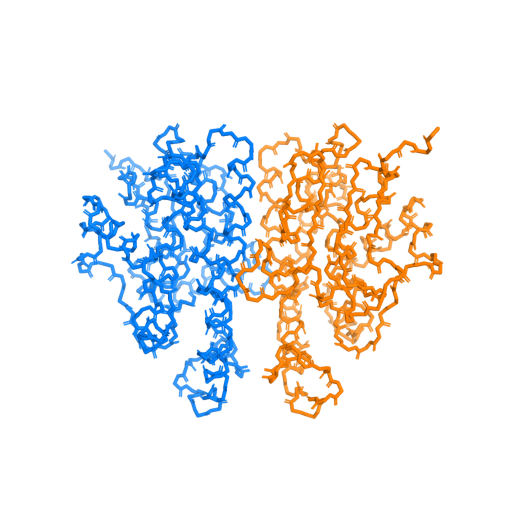A 1
ATOM 2622 C C . LYS B 1 81 ? 2.312 0.841 19.578 1 97.5 81 LYS B C 1
ATOM 2624 O O . LYS B 1 81 ? 2.1 0.554 20.75 1 97.5 81 LYS B O 1
ATOM 2629 N N . LYS B 1 82 ? 3.424 1.425 19.203 1 97.44 82 LYS B N 1
ATOM 2630 C CA . LYS B 1 82 ? 4.598 1.42 20.078 1 97.44 82 LYS B CA 1
ATOM 2631 C C . LYS B 1 82 ? 4.738 2.746 20.812 1 97.44 82 LYS B C 1
ATOM 2633 O O . LYS B 1 82 ? 5.301 2.793 21.922 1 97.44 82 LYS B O 1
ATOM 2638 N N . LEU B 1 83 ? 4.293 3.797 20.234 1 97.62 83 LEU B N 1
ATOM 2639 C CA . LEU B 1 83 ? 4.566 5.113 20.797 1 97.62 83 LEU B CA 1
ATOM 2640 C C . LEU B 1 83 ? 3.586 5.441 21.922 1 97.62 83 LEU B C 1
ATOM 2642 O O . LEU B 1 83 ? 2.4 5.113 21.828 1 97.62 83 LEU B O 1
ATOM 2646 N N . HIS B 1 84 ? 4.164 5.977 22.953 1 95.75 84 HIS B N 1
ATOM 2647 C CA . HIS B 1 84 ? 3.424 6.547 24.062 1 95.75 84 HIS B CA 1
ATOM 2648 C C . HIS B 1 84 ? 2.375 5.566 24.594 1 95.75 84 HIS B C 1
ATOM 2650 O O . HIS B 1 84 ? 1.192 5.906 24.672 1 95.75 84 HIS B O 1
ATOM 2656 N N . GLY B 1 85 ? 2.779 4.344 24.812 1 94.12 85 GLY B N 1
ATOM 2657 C CA . GLY B 1 85 ? 1.938 3.318 25.406 1 94.12 85 GLY B CA 1
ATOM 2658 C C . GLY B 1 85 ? 0.858 2.812 24.469 1 94.12 85 GLY B C 1
ATOM 2659 O O . GLY B 1 85 ? -0.133 2.229 24.922 1 94.12 85 GLY B O 1
ATOM 2660 N N . GLY B 1 86 ? 0.99 3.148 23.203 1 95.81 86 GLY B N 1
ATOM 2661 C CA . GLY B 1 86 ? 0.038 2.656 22.219 1 95.81 86 GLY B CA 1
ATOM 2662 C C . GLY B 1 86 ? -1.226 3.49 22.141 1 95.81 86 GLY B C 1
ATOM 2663 O O . GLY B 1 86 ? -2.271 3.006 21.703 1 95.81 86 GLY B O 1
ATOM 2664 N N . ARG B 1 87 ? -1.163 4.691 22.516 1 96.06 87 ARG B N 1
ATOM 2665 C CA . ARG B 1 87 ? -2.363 5.516 22.609 1 96.06 87 ARG B CA 1
ATOM 2666 C C . ARG B 1 87 ? -2.936 5.805 21.219 1 96.06 87 ARG B C 1
ATOM 2668 O O . ARG B 1 87 ? -4.117 6.137 21.094 1 96.06 87 ARG B O 1
ATOM 2675 N N . LEU B 1 88 ? -2.121 5.719 20.219 1 98.38 88 LEU B N 1
ATOM 2676 C CA . LEU B 1 88 ? -2.564 6.004 18.844 1 98.38 88 LEU B CA 1
ATOM 2677 C C . LEU B 1 88 ? -3.053 4.734 18.156 1 98.38 88 LEU B C 1
ATOM 2679 O O . LEU B 1 88 ? -3.375 4.754 16.969 1 98.38 88 LEU B O 1
ATOM 2683 N N . TYR B 1 89 ? -3.012 3.615 18.844 1 98.44 89 TYR B N 1
ATOM 2684 C CA . TYR B 1 89 ? -3.43 2.342 18.266 1 98.44 89 TYR B CA 1
ATOM 2685 C C . TYR B 1 89 ? -4.891 2.051 18.578 1 98.44 89 TYR B C 1
ATOM 2687 O O . TYR B 1 89 ? -5.273 1.981 19.75 1 98.44 89 TYR B O 1
ATOM 2695 N N . PRO B 1 90 ? -5.758 1.931 17.516 1 98 90 PRO B N 1
ATOM 2696 C CA . PRO B 1 90 ? -7.18 1.695 17.797 1 98 90 PRO B CA 1
ATOM 2697 C C . PRO B 1 90 ? -7.41 0.505 18.719 1 98 90 PRO B C 1
ATOM 2699 O O . PRO B 1 90 ? -6.676 -0.485 18.656 1 98 90 PRO B O 1
ATOM 2702 N N . LYS B 1 91 ? -8.469 0.494 19.484 1 95.5 91 LYS B N 1
ATOM 2703 C CA . LYS B 1 91 ? -8.688 -0.46 20.578 1 95.5 91 LYS B CA 1
ATOM 2704 C C . LYS B 1 91 ? -9.344 -1.737 20.047 1 95.5 91 LYS B C 1
ATOM 2706 O O . LYS B 1 91 ? -9.039 -2.834 20.531 1 95.5 91 LYS B O 1
ATOM 2711 N N . THR B 1 92 ? -10.242 -1.622 19.141 1 96.19 92 THR B N 1
ATOM 2712 C CA . THR B 1 92 ? -10.977 -2.793 18.672 1 96.19 92 THR B CA 1
ATOM 2713 C C . THR B 1 92 ? -10.375 -3.322 17.375 1 96.19 92 THR B C 1
ATOM 2715 O O . THR B 1 92 ? -9.742 -2.57 16.625 1 96.19 92 THR B O 1
ATOM 2718 N N . GLU B 1 93 ? -10.562 -4.574 17.094 1 95.25 93 GLU B N 1
ATOM 2719 C CA . GLU B 1 93 ? -10.102 -5.176 15.852 1 95.25 93 GLU B CA 1
ATOM 2720 C C . GLU B 1 93 ? -10.766 -4.523 14.641 1 95.25 93 GLU B C 1
ATOM 2722 O O . GLU B 1 93 ? -10.117 -4.305 13.617 1 95.25 93 GLU B O 1
ATOM 2727 N N . GLU B 1 94 ? -12.039 -4.254 14.75 1 95.38 94 GLU B N 1
ATOM 2728 C CA . GLU B 1 94 ? -12.781 -3.613 13.672 1 95.38 94 GLU B CA 1
ATOM 2729 C C . GLU B 1 94 ? -12.18 -2.254 13.32 1 95.38 94 GLU B C 1
ATOM 2731 O O . GLU B 1 94 ? -11.984 -1.937 12.148 1 95.38 94 GLU B O 1
ATOM 2736 N N . ASP B 1 95 ? -11.859 -1.485 14.352 1 97.25 95 ASP B N 1
ATOM 2737 C CA . ASP B 1 95 ? -11.273 -0.165 14.141 1 97.25 95 ASP B CA 1
ATOM 2738 C C . ASP B 1 95 ? -9.875 -0.277 13.539 1 97.25 95 ASP B C 1
ATOM 2740 O O . ASP B 1 95 ? -9.492 0.529 12.688 1 97.25 95 ASP B O 1
ATOM 2744 N N . ARG B 1 96 ? -9.109 -1.272 13.977 1 98.12 96 ARG B N 1
ATOM 2745 C CA . ARG B 1 96 ? -7.77 -1.48 13.438 1 98.12 96 ARG B CA 1
ATOM 2746 C C . ARG B 1 96 ? -7.828 -1.867 11.961 1 98.12 96 ARG B C 1
ATOM 2748 O O . ARG B 1 96 ? -7.023 -1.392 11.156 1 98.12 96 ARG B O 1
ATOM 2755 N N . LEU B 1 97 ? -8.781 -2.684 11.594 1 97.94 97 LEU B N 1
ATOM 2756 C CA . LEU B 1 97 ? -8.953 -3.074 10.203 1 97.94 97 LEU B CA 1
ATOM 2757 C C . LEU B 1 97 ? -9.352 -1.877 9.344 1 97.94 97 LEU B C 1
ATOM 2759 O O . LEU B 1 97 ? -8.82 -1.687 8.25 1 97.94 97 LEU B O 1
ATOM 2763 N N . GLN B 1 98 ? -10.266 -1.102 9.867 1 97.5 98 GLN B N 1
ATOM 2764 C CA . GLN B 1 98 ? -10.688 0.087 9.133 1 97.5 98 GLN B CA 1
ATOM 2765 C C . GLN B 1 98 ? -9.539 1.068 8.961 1 97.5 98 GLN B C 1
ATOM 2767 O O . GLN B 1 98 ? -9.391 1.675 7.895 1 97.5 98 GLN B O 1
ATOM 2772 N N . ALA B 1 99 ? -8.734 1.235 9.977 1 98.69 99 ALA B N 1
ATOM 2773 C CA . ALA B 1 99 ? -7.555 2.09 9.875 1 98.69 99 ALA B CA 1
ATOM 2774 C C . ALA B 1 99 ? -6.617 1.606 8.773 1 98.69 99 ALA B C 1
ATOM 2776 O O . ALA B 1 99 ? -6.066 2.414 8.016 1 98.69 99 ALA B O 1
ATOM 2777 N N . GLU B 1 100 ? -6.461 0.36 8.656 1 98.56 100 GLU B N 1
ATOM 2778 C CA . GLU B 1 100 ? -5.57 -0.217 7.656 1 98.56 100 GLU B CA 1
ATOM 2779 C C . GLU B 1 100 ? -6.133 -0.045 6.25 1 98.56 100 GLU B C 1
ATOM 2781 O O . GLU B 1 100 ? -5.383 0.179 5.297 1 98.56 100 GLU B O 1
ATOM 2786 N N . VAL B 1 101 ? -7.426 -0.185 6.102 1 98.44 101 VAL B N 1
ATOM 2787 C CA . VAL B 1 101 ? -8.062 0.048 4.812 1 98.44 101 VAL B CA 1
ATOM 2788 C C . VAL B 1 101 ? -7.848 1.497 4.379 1 98.44 101 VAL B C 1
ATOM 2790 O O . VAL B 1 101 ? -7.469 1.761 3.236 1 98.44 101 VAL B O 1
ATOM 2793 N N . LEU B 1 102 ? -8.047 2.41 5.289 1 98.69 102 LEU B N 1
ATOM 2794 C CA . LEU B 1 102 ? -7.867 3.83 5.012 1 98.69 102 LEU B CA 1
ATOM 2795 C C . LEU B 1 102 ? -6.414 4.145 4.672 1 98.69 102 LEU B C 1
ATOM 2797 O O . LEU B 1 102 ? -6.141 4.898 3.736 1 98.69 102 LEU B O 1
ATOM 2801 N N . MET B 1 103 ? -5.504 3.521 5.414 1 98.81 103 MET B N 1
ATOM 2802 C CA . MET B 1 103 ? -4.082 3.729 5.141 1 98.81 103 MET B CA 1
ATOM 2803 C C . MET B 1 103 ? -3.711 3.195 3.762 1 98.81 103 MET B C 1
ATOM 2805 O O . MET B 1 103 ? -2.912 3.807 3.049 1 98.81 103 MET B O 1
ATOM 2809 N N . ALA B 1 104 ? -4.234 2.025 3.41 1 98.44 104 ALA B N 1
ATOM 2810 C CA . ALA B 1 104 ? -3.996 1.511 2.064 1 98.44 104 ALA B CA 1
ATOM 2811 C C . ALA B 1 104 ? -4.484 2.494 1.005 1 98.44 104 ALA B C 1
ATOM 2813 O O . ALA B 1 104 ? -3.873 2.629 -0.057 1 98.44 104 ALA B O 1
ATOM 2814 N N . GLY B 1 105 ? -5.578 3.152 1.265 1 97.69 105 GLY B N 1
ATOM 2815 C CA . GLY B 1 105 ? -6.043 4.219 0.395 1 97.69 105 GLY B CA 1
ATOM 2816 C C . GLY B 1 105 ? -5.078 5.387 0.308 1 97.69 105 GLY B C 1
ATOM 2817 O O . GLY B 1 105 ? -4.84 5.926 -0.776 1 97.69 105 GLY B O 1
ATOM 2818 N N . VAL B 1 106 ? -4.523 5.75 1.451 1 98.5 106 VAL B N 1
ATOM 2819 C CA . VAL B 1 106 ? -3.525 6.812 1.486 1 98.5 106 VAL B CA 1
ATOM 2820 C C . VAL B 1 106 ? -2.334 6.43 0.61 1 98.5 106 VAL B C 1
ATOM 2822 O O . VAL B 1 106 ? -1.849 7.242 -0.179 1 98.5 106 VAL B O 1
ATOM 2825 N N . VAL B 1 107 ? -1.88 5.223 0.73 1 97.69 107 VAL B N 1
ATOM 2826 C CA . VAL B 1 107 ? -0.76 4.738 -0.07 1 97.69 107 VAL B CA 1
ATOM 2827 C C . VAL B 1 107 ? -1.095 4.863 -1.555 1 97.69 107 VAL B C 1
ATOM 2829 O O . VAL B 1 107 ? -0.271 5.324 -2.348 1 97.69 107 VAL B O 1
ATOM 2832 N N . ASP B 1 108 ? -2.322 4.504 -1.909 1 96.38 108 ASP B N 1
ATOM 2833 C CA . ASP B 1 108 ? -2.75 4.539 -3.305 1 96.38 108 ASP B CA 1
ATOM 2834 C C . ASP B 1 108 ? -2.768 5.969 -3.838 1 96.38 108 ASP B C 1
ATOM 2836 O O . ASP B 1 108 ? -2.25 6.238 -4.926 1 96.38 108 ASP B O 1
ATOM 2840 N N . VAL B 1 109 ? -3.365 6.883 -3.117 1 97 109 VAL B N 1
ATOM 2841 C CA . VAL B 1 109 ? -3.508 8.234 -3.633 1 97 109 VAL B CA 1
ATOM 2842 C C . VAL B 1 109 ? -2.146 8.93 -3.662 1 97 109 VAL B C 1
ATOM 2844 O O . VAL B 1 109 ? -1.867 9.727 -4.559 1 97 109 VAL B O 1
ATOM 2847 N N . VAL B 1 110 ? -1.283 8.617 -2.707 1 97 110 VAL B N 1
ATOM 2848 C CA . VAL B 1 110 ? 0.065 9.18 -2.709 1 97 110 VAL B CA 1
ATOM 2849 C C . VAL B 1 110 ? 0.822 8.695 -3.945 1 97 110 VAL B C 1
ATOM 2851 O O . VAL B 1 110 ? 1.487 9.484 -4.621 1 97 110 VAL B O 1
ATOM 2854 N N . GLU B 1 111 ? 0.67 7.438 -4.219 1 94.88 111 GLU B N 1
ATOM 2855 C CA . GLU B 1 111 ? 1.297 6.891 -5.418 1 94.88 111 GLU B CA 1
ATOM 2856 C C . GLU B 1 111 ? 0.725 7.527 -6.68 1 94.88 111 GLU B C 1
ATOM 2858 O O . GLU B 1 111 ? 1.463 7.82 -7.625 1 94.88 111 GLU B O 1
ATOM 2863 N N . ASP B 1 112 ? -0.62 7.75 -6.723 1 94.75 112 ASP B N 1
ATOM 2864 C CA . ASP B 1 112 ? -1.253 8.43 -7.844 1 94.75 112 ASP B CA 1
ATOM 2865 C C . ASP B 1 112 ? -0.625 9.805 -8.078 1 94.75 112 ASP B C 1
ATOM 2867 O O . ASP B 1 112 ? -0.297 10.156 -9.211 1 94.75 112 ASP B O 1
ATOM 2871 N N . GLY B 1 113 ? -0.506 10.516 -7.016 1 94.81 113 GLY B N 1
ATOM 2872 C CA . GLY B 1 113 ? 0.064 11.852 -7.109 1 94.81 113 GLY B CA 1
ATOM 2873 C C . GLY B 1 113 ? 1.513 11.852 -7.562 1 94.81 113 GLY B C 1
ATOM 2874 O O . GLY B 1 113 ? 1.901 12.648 -8.414 1 94.81 113 GLY B O 1
ATOM 2875 N N . CYS B 1 114 ? 2.312 10.961 -6.973 1 92.75 114 CYS B N 1
ATOM 2876 C CA . CYS B 1 114 ? 3.717 10.844 -7.348 1 92.75 114 CYS B CA 1
ATOM 2877 C C . CYS B 1 114 ? 3.861 10.531 -8.828 1 92.75 114 CYS B C 1
ATOM 2879 O O . CYS B 1 114 ? 4.645 11.172 -9.531 1 92.75 114 CYS B O 1
ATOM 2881 N N . ARG B 1 115 ? 3.072 9.664 -9.32 1 91.81 115 ARG B N 1
ATOM 2882 C CA . ARG B 1 115 ? 3.162 9.227 -10.711 1 91.81 115 ARG B CA 1
ATOM 2883 C C . ARG B 1 115 ? 2.695 10.328 -11.664 1 91.81 115 ARG B C 1
ATOM 2885 O O . ARG B 1 115 ? 3.197 10.445 -12.781 1 91.81 115 ARG B O 1
ATOM 2892 N N . ALA B 1 116 ? 1.745 11.078 -11.195 1 95.12 116 ALA B N 1
ATOM 2893 C CA . ALA B 1 116 ? 1.262 12.164 -12.039 1 95.12 116 ALA B CA 1
ATOM 2894 C C . ALA B 1 116 ? 2.373 13.172 -12.328 1 95.12 116 ALA B C 1
ATOM 2896 O O . ALA B 1 116 ? 2.543 13.602 -13.469 1 95.12 116 ALA B O 1
ATOM 2897 N N . TRP B 1 117 ? 3.217 13.492 -11.352 1 95.88 117 TRP B N 1
ATOM 2898 C CA . TRP B 1 117 ? 4.246 14.516 -11.5 1 95.88 117 TRP B CA 1
ATOM 2899 C C . TRP B 1 117 ? 5.555 13.906 -11.992 1 95.88 117 TRP B C 1
ATOM 2901 O O . TRP B 1 117 ? 6.449 14.625 -12.445 1 95.88 117 TRP B O 1
ATOM 2911 N N . HIS B 1 118 ? 5.672 12.57 -11.82 1 93.31 118 HIS B N 1
ATOM 2912 C CA . HIS B 1 118 ? 6.855 11.852 -12.281 1 93.31 118 HIS B CA 1
ATOM 2913 C C . HIS B 1 118 ? 6.48 10.703 -13.203 1 93.31 118 HIS B C 1
ATOM 2915 O O . HIS B 1 118 ? 6.934 9.57 -13.008 1 93.31 118 HIS B O 1
ATOM 2921 N N . ALA B 1 119 ? 5.801 11.008 -14.227 1 91 119 ALA B N 1
ATOM 2922 C CA . ALA B 1 119 ? 5.098 10.008 -15.031 1 91 119 ALA B CA 1
ATOM 2923 C C . ALA B 1 119 ? 6.062 9.258 -15.938 1 91 119 ALA B C 1
ATOM 2925 O O . ALA B 1 119 ? 5.852 8.078 -16.234 1 91 119 ALA B O 1
ATOM 2926 N N . ILE B 1 120 ? 7.105 9.906 -16.406 1 89.12 120 ILE B N 1
ATOM 2927 C CA . ILE B 1 120 ? 7.973 9.312 -17.422 1 89.12 120 ILE B CA 1
ATOM 2928 C C . ILE B 1 120 ? 9.109 8.547 -16.734 1 89.12 120 ILE B C 1
ATOM 2930 O O . ILE B 1 120 ? 9.352 7.383 -17.062 1 89.12 120 ILE B O 1
ATOM 2934 N N . ASP B 1 121 ? 9.781 9.195 -15.883 1 89.5 121 ASP B N 1
ATOM 2935 C CA . ASP B 1 121 ? 10.836 8.609 -15.055 1 89.5 121 ASP B CA 1
ATOM 2936 C C . ASP B 1 121 ? 10.594 8.891 -13.578 1 89.5 121 ASP B C 1
ATOM 2938 O O . ASP B 1 121 ? 10.789 10.008 -13.109 1 89.5 121 ASP B O 1
ATOM 2942 N N . TYR B 1 122 ? 10.258 7.805 -12.922 1 85.56 122 TYR B N 1
ATOM 2943 C CA . TYR B 1 122 ? 9.891 7.879 -11.516 1 85.56 122 TYR B CA 1
ATOM 2944 C C . TYR B 1 122 ? 11.023 8.469 -10.68 1 85.56 122 TYR B C 1
ATOM 2946 O O . TYR B 1 122 ? 10.773 9.133 -9.672 1 85.56 122 TYR B O 1
ATOM 2954 N N . ASN B 1 123 ? 12.227 8.297 -11.109 1 84.56 123 ASN B N 1
ATOM 2955 C CA . ASN B 1 123 ? 13.391 8.68 -10.32 1 84.56 123 ASN B CA 1
ATOM 2956 C C . ASN B 1 123 ? 13.953 10.023 -10.781 1 84.56 123 ASN B C 1
ATOM 2958 O O . ASN B 1 123 ? 14.828 10.586 -10.117 1 84.56 123 ASN B O 1
ATOM 2962 N N . ALA B 1 124 ? 13.461 10.523 -11.867 1 88.69 124 ALA B N 1
ATOM 2963 C CA . ALA B 1 124 ? 13.93 11.82 -12.344 1 88.69 124 ALA B CA 1
ATOM 2964 C C . ALA B 1 124 ? 13.156 12.961 -11.688 1 88.69 124 ALA B C 1
ATOM 2966 O O . ALA B 1 124 ? 12.07 12.75 -11.148 1 88.69 124 ALA B O 1
ATOM 2967 N N . SER B 1 125 ? 13.766 14.133 -11.734 1 90.06 125 SER B N 1
ATOM 2968 C CA . SER B 1 125 ? 13.102 15.305 -11.172 1 90.06 125 SER B CA 1
ATOM 2969 C C . SER B 1 125 ? 11.867 15.68 -11.977 1 90.06 125 SER B C 1
ATOM 2971 O O . SER B 1 125 ? 11.797 15.414 -13.18 1 90.06 12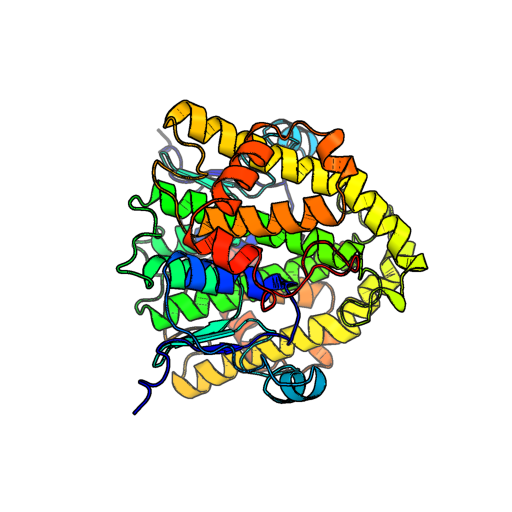5 SER B O 1
ATOM 2973 N N . TYR B 1 126 ? 10.891 16.281 -11.273 1 92.56 126 TYR B N 1
ATOM 2974 C CA . TYR B 1 126 ? 9.727 16.844 -11.953 1 92.56 126 TYR B CA 1
ATOM 2975 C C . TYR B 1 126 ? 10.156 17.828 -13.047 1 92.56 126 TYR B C 1
ATOM 2977 O O . TYR B 1 126 ? 9.633 17.781 -14.164 1 92.56 126 TYR B O 1
ATOM 2985 N N . ASP B 1 127 ? 11.133 18.609 -12.758 1 93.25 127 ASP B N 1
ATOM 2986 C CA . ASP B 1 127 ? 11.57 19.641 -13.688 1 93.25 127 ASP B CA 1
ATOM 2987 C C . ASP B 1 127 ? 12.078 19.031 -14.992 1 93.25 127 ASP B C 1
ATOM 2989 O O . ASP B 1 127 ? 11.914 19.625 -16.062 1 93.25 127 ASP B O 1
ATOM 2993 N N . ALA B 1 128 ? 12.648 17.891 -14.93 1 94.44 128 ALA B N 1
ATOM 2994 C CA . ALA B 1 128 ? 13.227 17.234 -16.094 1 94.44 128 ALA B CA 1
ATOM 2995 C C . ALA B 1 128 ? 12.141 16.625 -16.984 1 94.44 128 ALA B C 1
ATOM 2997 O O . ALA B 1 128 ? 12.406 16.234 -18.125 1 94.44 128 ALA B O 1
ATOM 2998 N N . GLN B 1 129 ? 10.867 16.609 -16.531 1 94.94 129 GLN B N 1
ATOM 2999 C CA . GLN B 1 129 ? 9.789 15.977 -17.281 1 94.94 129 GLN B CA 1
ATOM 3000 C C . GLN B 1 129 ? 8.484 16.766 -17.141 1 94.94 129 GLN B C 1
ATOM 3002 O O . GLN B 1 129 ? 7.398 16.219 -17.281 1 94.94 129 GLN B O 1
ATOM 3007 N N . LYS B 1 130 ? 8.578 17.984 -16.906 1 95.19 130 LYS B N 1
ATOM 3008 C CA . LYS B 1 130 ? 7.457 18.859 -16.578 1 95.19 130 LYS B CA 1
ATOM 3009 C C . LYS B 1 130 ? 6.43 18.875 -17.719 1 95.19 130 LYS B C 1
ATOM 3011 O O . LYS B 1 130 ? 5.23 18.734 -17.469 1 95.19 130 LYS B O 1
ATOM 3016 N N . GLU B 1 131 ? 6.805 19 -18.906 1 95.94 131 GLU B N 1
ATOM 3017 C CA . GLU B 1 131 ? 5.891 19.078 -20.047 1 95.94 131 GLU B CA 1
ATOM 3018 C C . GLU B 1 131 ? 5.207 17.734 -20.297 1 95.94 131 GLU B C 1
ATOM 3020 O O . GLU B 1 131 ? 3.99 17.688 -20.484 1 95.94 131 GLU B O 1
ATOM 3025 N N . GLU B 1 132 ? 5.973 16.719 -20.234 1 93.94 132 GLU B N 1
ATOM 3026 C CA . GLU B 1 132 ? 5.473 15.391 -20.578 1 93.94 132 GLU B CA 1
ATOM 3027 C C . GLU B 1 132 ? 4.488 14.883 -19.531 1 93.94 132 GLU B C 1
ATOM 3029 O O . GLU B 1 132 ? 3.609 14.078 -19.828 1 93.94 132 GLU B O 1
ATOM 3034 N N . THR B 1 133 ? 4.578 15.422 -18.312 1 95.12 133 THR B N 1
ATOM 3035 C CA . THR B 1 133 ? 3.768 14.867 -17.234 1 95.12 133 THR B CA 1
ATOM 3036 C C . THR B 1 133 ? 2.449 15.633 -17.109 1 95.12 133 THR B C 1
ATOM 3038 O O . THR B 1 133 ? 1.543 15.188 -16.391 1 95.12 133 THR B O 1
ATOM 3041 N N . GLN B 1 134 ? 2.262 16.719 -17.844 1 96.38 134 GLN B N 1
ATOM 3042 C CA . GLN B 1 134 ? 1.111 17.594 -17.672 1 96.38 134 GLN B CA 1
ATOM 3043 C C . GLN B 1 134 ? -0.198 16.844 -17.875 1 96.38 134 GLN B C 1
ATOM 3045 O O . GLN B 1 134 ? -1.143 17.016 -17.094 1 96.38 134 GLN B O 1
ATOM 3050 N N . PRO B 1 135 ? -0.265 15.961 -18.906 1 94.75 135 PRO B N 1
ATOM 3051 C CA . PRO B 1 135 ? -1.523 15.227 -19.078 1 94.75 135 PRO B CA 1
ATOM 3052 C C . PRO B 1 135 ? -1.842 14.32 -17.891 1 94.75 135 PRO B C 1
ATOM 3054 O O . PRO B 1 135 ? -3.014 14.117 -17.562 1 94.75 135 PRO B O 1
ATOM 3057 N N . PHE B 1 136 ? -0.878 13.828 -17.297 1 95.12 136 PHE B N 1
ATOM 3058 C CA . PHE B 1 136 ? -1.059 12.938 -16.141 1 95.12 136 PHE B CA 1
ATOM 3059 C C . PHE B 1 136 ? -1.497 13.727 -14.914 1 95.12 136 PHE B C 1
ATOM 3061 O O . PHE B 1 136 ? -2.326 13.258 -14.141 1 95.12 136 PHE B O 1
ATOM 3068 N N . ILE B 1 137 ? -0.927 14.859 -14.766 1 97.12 137 ILE B N 1
ATOM 3069 C CA . ILE B 1 137 ? -1.328 15.742 -13.68 1 97.12 137 ILE B CA 1
ATOM 3070 C C . ILE B 1 137 ? -2.797 16.125 -13.844 1 97.12 137 ILE B C 1
ATOM 3072 O O . ILE B 1 137 ? -3.564 16.094 -12.883 1 97.12 137 ILE B O 1
ATOM 3076 N N . GLU B 1 138 ? -3.18 16.422 -15.078 1 97.19 138 GLU B N 1
ATOM 3077 C CA . GLU B 1 138 ? -4.574 16.766 -15.344 1 97.19 138 GLU B CA 1
ATOM 3078 C C . GLU B 1 138 ? -5.5 15.594 -15.055 1 97.19 138 GLU B C 1
ATOM 3080 O O . GLU B 1 138 ? -6.586 15.773 -14.492 1 97.19 138 GLU B O 1
ATOM 3085 N N . TYR B 1 139 ? -5.07 14.438 -15.453 1 95.94 139 TYR B N 1
ATOM 3086 C CA . TYR B 1 139 ? -5.848 13.234 -15.164 1 95.94 139 TYR B CA 1
ATOM 3087 C C . TYR B 1 139 ? -5.992 13.031 -13.656 1 95.94 139 TYR B C 1
ATOM 3089 O O . TYR B 1 139 ? -7.078 12.711 -13.172 1 95.94 139 TYR B O 1
ATOM 3097 N N . TYR B 1 140 ? -4.918 13.211 -12.992 1 96.62 140 TYR B N 1
ATOM 3098 C CA . TYR B 1 140 ? -4.941 13.086 -11.539 1 96.62 140 TYR B CA 1
ATOM 3099 C C . TYR B 1 140 ? -5.934 14.07 -10.922 1 96.62 140 TYR B C 1
ATOM 3101 O O . TYR B 1 140 ? -6.785 13.688 -10.125 1 96.62 140 TYR B O 1
ATOM 3109 N N . LYS B 1 141 ? -5.906 15.297 -11.305 1 97.62 141 LYS B N 1
ATOM 3110 C CA . LYS B 1 141 ? -6.699 16.375 -10.719 1 97.62 141 LYS B CA 1
ATOM 3111 C C . LYS B 1 141 ? -8.18 16.234 -11.078 1 97.62 141 LYS B C 1
ATOM 3113 O O . LYS B 1 141 ? -9.047 16.594 -10.289 1 97.62 141 LYS B O 1
ATOM 3118 N N . SER B 1 142 ? -8.43 15.664 -12.219 1 96.81 142 SER B N 1
ATOM 3119 C CA . SER B 1 142 ? -9.805 15.672 -12.703 1 96.81 142 SER B CA 1
ATOM 3120 C C . SER B 1 142 ? -10.508 14.359 -12.391 1 96.81 142 SER B C 1
ATOM 3122 O O . SER B 1 142 ? -11.734 14.305 -12.297 1 96.81 142 SER B O 1
ATOM 3124 N N . LYS B 1 143 ? -9.734 13.32 -12.211 1 94.81 143 LYS B N 1
ATOM 3125 C CA . LYS B 1 143 ? -10.383 12.016 -12.102 1 94.81 143 LYS B CA 1
ATOM 3126 C C . LYS B 1 143 ? -10 11.32 -10.797 1 94.81 143 LYS B C 1
ATOM 3128 O O . LYS B 1 143 ? -10.867 10.922 -10.023 1 94.81 143 LYS B O 1
ATOM 3133 N N . ARG B 1 144 ? -8.727 11.227 -10.562 1 95.25 144 ARG B N 1
ATOM 3134 C CA . ARG B 1 144 ? -8.273 10.375 -9.469 1 95.25 144 ARG B CA 1
ATOM 3135 C C . ARG B 1 144 ? -8.492 11.055 -8.117 1 95.25 144 ARG B C 1
ATOM 3137 O O . ARG B 1 144 ? -9.203 10.531 -7.262 1 95.25 144 ARG B O 1
ATOM 3144 N N . LEU B 1 145 ? -7.922 12.281 -7.945 1 97.31 145 LEU B N 1
ATOM 3145 C CA . LEU B 1 145 ? -7.969 12.961 -6.656 1 97.31 145 LEU B CA 1
ATOM 3146 C C . LEU B 1 145 ? -9.406 13.211 -6.227 1 97.31 145 LEU B C 1
ATOM 3148 O O . LEU B 1 145 ? -9.766 12.977 -5.07 1 97.31 145 LEU B O 1
ATOM 3152 N N . PRO B 1 146 ? -10.305 13.609 -7.137 1 97.62 146 PRO B N 1
ATOM 3153 C CA . PRO B 1 146 ? -11.695 13.805 -6.727 1 97.62 146 PRO B CA 1
ATOM 3154 C C . PRO B 1 146 ? -12.336 12.531 -6.18 1 97.62 146 PRO B C 1
ATOM 3156 O O . PRO B 1 146 ? -13.062 12.578 -5.188 1 97.62 146 PRO B O 1
ATOM 3159 N N . LYS B 1 147 ? -12.086 11.422 -6.816 1 95.75 147 LYS B N 1
ATOM 3160 C CA . LYS B 1 147 ? -12.633 10.156 -6.352 1 95.75 147 LYS B CA 1
ATOM 3161 C C . LYS B 1 147 ? -12.109 9.797 -4.965 1 95.75 147 LYS B C 1
ATOM 3163 O O . LYS B 1 147 ? -12.867 9.336 -4.109 1 95.75 147 LYS B O 1
ATOM 3168 N N . TRP B 1 148 ? -10.836 10.047 -4.734 1 97.06 148 TRP B N 1
ATOM 3169 C CA . TRP B 1 148 ? -10.234 9.773 -3.432 1 97.06 148 TRP B CA 1
ATOM 3170 C C . TRP B 1 148 ? -10.797 10.711 -2.367 1 97.06 148 TRP B C 1
ATOM 3172 O O . TRP B 1 148 ? -11.094 10.281 -1.25 1 97.06 148 TRP B O 1
ATOM 3182 N N . LEU B 1 149 ? -10.883 11.992 -2.721 1 98.25 149 LEU B N 1
ATOM 3183 C CA . LEU B 1 149 ? -11.445 12.953 -1.774 1 98.25 149 LEU B CA 1
ATOM 3184 C C . LEU B 1 149 ? -12.867 12.555 -1.376 1 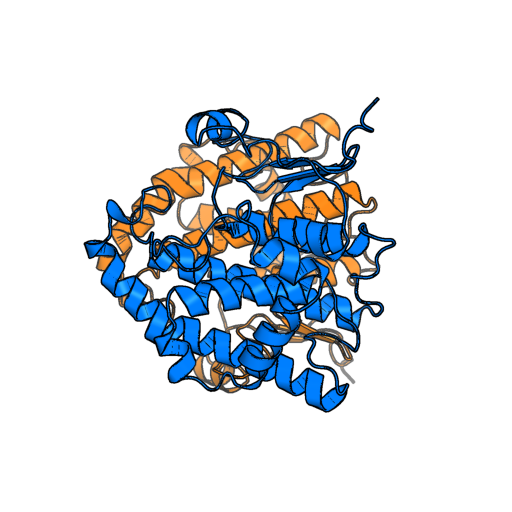98.25 149 LEU B C 1
ATOM 3186 O O . LEU B 1 149 ? -13.227 12.617 -0.198 1 98.25 149 LEU B O 1
ATOM 3190 N N . ALA B 1 150 ? -13.617 12.117 -2.322 1 97.69 150 ALA B N 1
ATOM 3191 C CA . ALA B 1 150 ? -14.977 11.664 -2.025 1 97.69 150 ALA B CA 1
ATOM 3192 C C . ALA B 1 150 ? -14.953 10.461 -1.085 1 97.69 150 ALA B C 1
ATOM 3194 O O . ALA B 1 150 ? -15.758 10.383 -0.15 1 97.69 150 ALA B O 1
ATOM 3195 N N . PHE B 1 151 ? -14.086 9.547 -1.325 1 97 151 PHE B N 1
ATOM 3196 C CA . PHE B 1 151 ? -13.961 8.344 -0.508 1 97 151 PHE B CA 1
ATOM 3197 C C . PHE B 1 151 ? -13.641 8.703 0.938 1 97 151 PHE B C 1
ATOM 3199 O O . PHE B 1 151 ? -14.32 8.25 1.861 1 97 151 PHE B O 1
ATOM 3206 N N . PHE B 1 152 ? -12.633 9.539 1.167 1 98.25 152 PHE B N 1
ATOM 3207 C CA . PHE B 1 152 ? -12.203 9.898 2.516 1 98.25 152 PHE B CA 1
ATOM 3208 C C . PHE B 1 152 ? -13.234 10.805 3.184 1 98.25 152 PHE B C 1
ATOM 3210 O O . PHE B 1 152 ? -13.453 10.719 4.395 1 98.25 152 PHE B O 1
ATOM 3217 N N . GLU B 1 153 ? -13.852 11.688 2.398 1 98.5 153 GLU B N 1
ATOM 3218 C CA . GLU B 1 153 ? -14.922 12.516 2.934 1 98.5 153 GLU B CA 1
ATOM 3219 C C . GLU B 1 153 ? -16.062 11.664 3.475 1 98.5 153 GLU B C 1
ATOM 3221 O O . GLU B 1 153 ? -16.562 11.898 4.582 1 98.5 153 GLU B O 1
ATOM 3226 N N . ASN B 1 154 ? -16.469 10.711 2.68 1 97 154 ASN B N 1
ATOM 3227 C CA . ASN B 1 154 ? -17.562 9.828 3.09 1 97 154 ASN B CA 1
ATOM 3228 C C . ASN B 1 154 ? -17.188 9.016 4.328 1 97 154 ASN B C 1
ATOM 3230 O O . ASN B 1 154 ? -18 8.859 5.234 1 97 154 ASN B O 1
ATOM 3234 N N . ALA B 1 155 ? -16 8.484 4.348 1 97.25 155 ALA B N 1
ATOM 3235 C CA . ALA B 1 155 ? -15.547 7.703 5.492 1 97.25 155 ALA B CA 1
ATOM 3236 C C . ALA B 1 155 ? -15.555 8.539 6.766 1 97.25 155 ALA B C 1
ATOM 3238 O O . ALA B 1 155 ? -16 8.078 7.816 1 97.25 155 ALA B O 1
ATOM 3239 N N . LEU B 1 156 ? -15.031 9.75 6.684 1 98.31 156 LEU B N 1
ATOM 3240 C CA . LEU B 1 156 ? -14.977 10.656 7.832 1 98.31 156 LEU B CA 1
ATOM 3241 C C . LEU B 1 156 ? -16.391 11.039 8.289 1 98.31 156 LEU B C 1
ATOM 3243 O O . LEU B 1 156 ? -16.688 11.008 9.484 1 98.31 156 LEU B O 1
ATOM 3247 N N . LYS B 1 157 ? -17.172 11.375 7.34 1 97.81 157 LYS B N 1
ATOM 3248 C CA . LYS B 1 157 ? -18.547 11.766 7.633 1 97.81 157 LYS B CA 1
ATOM 3249 C C . LYS B 1 157 ? -19.312 10.641 8.32 1 97.81 157 LYS B C 1
ATOM 3251 O O . LYS B 1 157 ? -20.016 10.867 9.312 1 97.81 157 LYS B O 1
ATOM 3256 N N . GLU B 1 158 ? -19.172 9.461 7.785 1 96.5 158 GLU B N 1
ATOM 3257 C CA . GLU B 1 158 ? -19.859 8.305 8.359 1 96.5 158 GLU B CA 1
ATOM 3258 C C . GLU B 1 158 ? -19.406 8.062 9.797 1 96.5 158 GLU B C 1
ATOM 3260 O O . GLU B 1 158 ? -20.234 7.781 10.664 1 96.5 158 GLU B O 1
ATOM 3265 N N . ASN B 1 159 ? -18.109 8.133 9.992 1 97.19 159 ASN B N 1
ATOM 3266 C CA . ASN B 1 159 ? -17.641 7.938 11.359 1 97.19 159 ASN B CA 1
ATOM 3267 C C . ASN B 1 159 ? -18.109 9.055 12.289 1 97.19 159 ASN B C 1
ATOM 3269 O O . ASN B 1 159 ? -18.453 8.805 13.445 1 97.19 159 ASN B O 1
ATOM 3273 N N . TYR B 1 160 ? -18.125 10.273 11.828 1 97.62 160 TYR B N 1
ATOM 3274 C CA . TYR B 1 160 ? -18.594 11.414 12.602 1 97.62 160 TYR B CA 1
ATOM 3275 C C . TYR B 1 160 ? -20.047 11.25 13 1 97.62 160 TYR B C 1
ATOM 3277 O O . TYR B 1 160 ? -20.422 11.508 14.148 1 97.62 160 TYR B O 1
ATOM 3285 N N . GLU B 1 161 ? -20.828 10.836 12.094 1 97.44 161 GLU B N 1
ATOM 3286 C CA . GLU B 1 161 ? -22.25 10.633 12.352 1 97.44 161 GLU B CA 1
ATOM 3287 C C . GLU B 1 161 ? -22.484 9.508 13.359 1 97.44 161 GLU B C 1
ATOM 3289 O O . GLU B 1 161 ? -23.391 9.586 14.188 1 97.44 161 GLU B O 1
ATOM 3294 N N . LYS B 1 162 ? -21.656 8.555 13.273 1 96.25 162 LYS B N 1
ATOM 3295 C CA . LYS B 1 162 ? -21.797 7.383 14.133 1 96.25 162 LYS B CA 1
ATOM 3296 C C . LYS B 1 162 ? -21.25 7.66 15.531 1 96.25 162 LYS B C 1
ATOM 3298 O O . LYS B 1 162 ? -21.828 7.23 16.531 1 96.25 162 LYS B O 1
ATOM 3303 N N . ASN B 1 163 ? -20.172 8.359 15.656 1 95.69 163 ASN B N 1
ATOM 3304 C CA . ASN B 1 163 ? -19.422 8.406 16.906 1 95.69 163 ASN B CA 1
ATOM 3305 C C . ASN B 1 163 ? -19.297 9.828 17.438 1 95.69 163 ASN B C 1
ATOM 3307 O O . ASN B 1 163 ? -18.844 10.031 18.562 1 95.69 163 ASN B O 1
ATOM 3311 N N . GLY B 1 164 ? -19.578 10.852 16.641 1 96.06 164 GLY B N 1
ATOM 3312 C CA . GLY B 1 164 ? -19.625 12.242 17.062 1 96.06 164 GLY B CA 1
ATOM 3313 C C . GLY B 1 164 ? -18.266 12.914 17.094 1 96.06 164 GLY B C 1
ATOM 3314 O O . GLY B 1 164 ? -18.125 14.031 17.594 1 96.06 164 GLY B O 1
ATOM 3315 N N . GLU B 1 165 ? -17.25 12.18 16.641 1 96.62 165 GLU B N 1
ATOM 3316 C CA . GLU B 1 165 ? -15.891 12.703 16.641 1 96.62 165 GLU B CA 1
ATOM 3317 C C . GLU B 1 165 ? -15.352 12.844 15.219 1 96.62 165 GLU B C 1
ATOM 3319 O O . GLU B 1 165 ? -15.625 12 14.367 1 96.62 165 GLU B O 1
ATOM 3324 N N . LEU B 1 166 ? -14.602 13.883 14.984 1 97.44 166 LEU B N 1
ATOM 3325 C CA . LEU B 1 166 ? -14.016 14.141 13.68 1 97.44 166 LEU B CA 1
ATOM 3326 C C . LEU B 1 166 ? -12.695 13.398 13.516 1 97.44 166 LEU B C 1
ATOM 3328 O O . LEU B 1 166 ? -11.656 14.023 13.281 1 97.44 166 LEU B O 1
ATOM 3332 N N . VAL B 1 167 ? -12.727 12.117 13.672 1 98.38 167 VAL B N 1
ATOM 3333 C CA . VAL B 1 167 ? -11.633 11.18 13.438 1 98.38 167 VAL B CA 1
ATOM 3334 C C . VAL B 1 167 ? -12.094 10.07 12.5 1 98.38 167 VAL B C 1
ATOM 3336 O O . VAL B 1 167 ? -13.289 9.891 12.281 1 98.38 167 VAL B O 1
ATOM 3339 N N . PHE B 1 168 ? -11.195 9.406 11.93 1 98.44 168 PHE B N 1
ATOM 3340 C CA . PHE B 1 168 ? -11.555 8.5 10.844 1 98.44 168 PHE B CA 1
ATOM 3341 C C . PHE B 1 168 ? -12.023 7.156 11.391 1 98.44 168 PHE B C 1
ATOM 3343 O O . PHE B 1 168 ? -12.727 6.406 10.711 1 98.44 168 PHE B O 1
ATOM 3350 N N . VAL B 1 169 ? -11.516 6.781 12.594 1 97.44 169 VAL B N 1
ATOM 3351 C CA . VAL B 1 169 ? -11.914 5.492 13.156 1 97.44 169 VAL B CA 1
ATOM 3352 C C . VAL B 1 169 ? -12.289 5.664 14.625 1 97.44 169 VAL B C 1
ATOM 3354 O O . VAL B 1 169 ? -11.594 6.355 15.375 1 97.44 169 VAL B O 1
ATOM 3357 N N . GLY B 1 170 ? -13.352 5.066 14.992 1 96.62 170 GLY B N 1
ATOM 3358 C CA . GLY B 1 170 ? -13.766 5.082 16.391 1 96.62 170 GLY B CA 1
ATOM 3359 C C . GLY B 1 170 ? -13.938 6.484 16.938 1 96.62 170 GLY B C 1
ATOM 3360 O O . GLY B 1 170 ? -14.469 7.367 16.266 1 96.62 170 GLY B O 1
ATOM 3361 N N . LYS B 1 171 ? -13.539 6.664 18.234 1 96.69 171 LYS B N 1
ATOM 3362 C CA . LYS B 1 171 ? -13.812 7.918 18.922 1 96.69 171 LYS B CA 1
ATOM 3363 C C . LYS B 1 171 ? -12.516 8.648 19.266 1 96.69 171 LYS B C 1
ATOM 3365 O O . LYS B 1 171 ? -12.547 9.805 19.688 1 96.69 171 LYS B O 1
ATOM 3370 N N . GLN B 1 172 ? -11.461 8 19.141 1 96 172 GLN B N 1
ATOM 3371 C CA . GLN B 1 172 ? -10.188 8.578 19.547 1 96 172 GLN B CA 1
ATOM 3372 C C . GLN B 1 172 ? -9.234 8.703 18.359 1 96 172 GLN B C 1
ATOM 3374 O O . GLN B 1 172 ? -9.211 7.836 17.484 1 96 172 GLN B O 1
ATOM 3379 N N . ILE B 1 173 ? -8.43 9.75 18.406 1 97.88 173 ILE B N 1
ATOM 3380 C CA . ILE B 1 173 ? -7.434 10 17.375 1 97.88 173 ILE B CA 1
ATOM 3381 C C . ILE B 1 173 ? -6.441 8.836 17.328 1 97.88 173 ILE B C 1
ATOM 3383 O O . ILE B 1 173 ? -6.074 8.289 18.359 1 97.88 173 ILE B O 1
ATOM 3387 N N . CYS B 1 174 ? -6.094 8.398 16.188 1 98.56 174 CYS B N 1
ATOM 3388 C CA . CYS B 1 174 ? -5.129 7.309 16.047 1 98.56 174 CYS B CA 1
ATOM 3389 C C . CYS B 1 174 ? -4.141 7.602 14.922 1 98.56 174 CYS B C 1
ATOM 3391 O O . CYS B 1 174 ? -4.184 8.672 14.312 1 98.56 174 CYS B O 1
ATOM 3393 N N . TRP B 1 175 ? -3.219 6.699 14.633 1 98.88 175 TRP B N 1
ATOM 3394 C CA . TRP B 1 175 ? -2.082 6.895 13.734 1 98.88 175 TRP B CA 1
ATOM 3395 C C . TRP B 1 175 ? -2.551 7.219 12.32 1 98.88 175 TRP B C 1
ATOM 3397 O O . TRP B 1 175 ? -1.947 8.047 11.633 1 98.88 175 TRP B O 1
ATOM 3407 N N . VAL B 1 176 ? -3.658 6.672 11.836 1 98.88 176 VAL B N 1
ATOM 3408 C CA . VAL B 1 176 ? -4.062 6.836 10.445 1 98.88 176 VAL B CA 1
ATOM 3409 C C . VAL B 1 176 ? -4.598 8.25 10.227 1 98.88 176 VAL B C 1
ATOM 3411 O O . VAL B 1 176 ? -4.52 8.781 9.117 1 98.88 176 VAL B O 1
ATOM 3414 N N . ASP B 1 177 ? -5.141 8.898 11.266 1 98.94 177 ASP B N 1
ATOM 3415 C CA . ASP B 1 177 ? -5.605 10.273 11.148 1 98.94 177 ASP B CA 1
ATOM 3416 C C . ASP B 1 177 ? -4.473 11.203 10.719 1 98.94 177 ASP B C 1
ATOM 3418 O O . ASP B 1 177 ? -4.668 12.086 9.875 1 98.94 177 ASP B O 1
ATOM 3422 N N . PHE B 1 178 ? -3.303 10.984 11.242 1 98.88 178 PHE B N 1
ATOM 3423 C CA . PHE B 1 178 ? -2.16 11.828 10.898 1 98.88 178 PHE B CA 1
ATOM 3424 C C . PHE B 1 178 ? -1.683 11.547 9.484 1 98.88 178 PHE B C 1
ATOM 3426 O O . PHE B 1 178 ? -1.216 12.453 8.789 1 98.88 178 PHE B O 1
ATOM 3433 N N . CYS B 1 179 ? -1.773 10.297 9.07 1 98.75 179 CYS B N 1
ATOM 3434 C CA . CYS B 1 179 ? -1.413 9.945 7.703 1 98.75 179 CYS B CA 1
ATOM 3435 C C . CYS B 1 179 ? -2.363 10.594 6.703 1 98.75 179 CYS B C 1
ATOM 3437 O O . CYS B 1 179 ? -1.926 11.156 5.699 1 98.75 179 CYS B O 1
ATOM 3439 N N . ILE B 1 180 ? -3.646 10.555 7.035 1 98.81 180 ILE B N 1
ATOM 3440 C CA . ILE B 1 180 ? -4.641 11.164 6.164 1 98.81 180 ILE B CA 1
ATOM 3441 C C . ILE B 1 180 ? -4.469 12.688 6.168 1 98.81 180 ILE B C 1
ATOM 3443 O O . ILE B 1 180 ? -4.594 13.336 5.129 1 98.81 180 ILE B O 1
ATOM 3447 N N . PHE B 1 181 ? -4.137 13.25 7.32 1 98.88 181 PHE B N 1
ATOM 3448 C CA . PHE B 1 181 ? -3.838 14.68 7.41 1 98.88 181 PHE B CA 1
ATOM 3449 C C . PHE B 1 181 ? -2.75 15.062 6.418 1 98.88 181 PHE B C 1
ATOM 3451 O O . PHE B 1 181 ? -2.891 16.047 5.688 1 98.88 181 PHE B O 1
ATOM 3458 N N . HIS B 1 182 ? -1.662 14.312 6.367 1 98.62 182 HIS B N 1
ATOM 3459 C CA . HIS B 1 182 ? -0.513 14.672 5.543 1 98.62 182 HIS B CA 1
ATOM 3460 C C . HIS B 1 182 ? -0.854 14.594 4.059 1 98.62 182 HIS B C 1
ATOM 3462 O O . HIS B 1 182 ? -0.453 15.453 3.279 1 98.62 182 HIS B O 1
ATOM 3468 N N . PHE B 1 183 ? -1.585 13.5 3.668 1 97.12 183 PHE B N 1
ATOM 3469 C CA . PHE B 1 183 ? -1.945 13.406 2.26 1 97.12 183 PHE B CA 1
ATOM 3470 C C . PHE B 1 183 ? -2.85 14.562 1.854 1 97.12 183 PHE B C 1
ATOM 3472 O O . PHE B 1 183 ? -2.691 15.133 0.773 1 97.12 183 PHE B O 1
ATOM 3479 N N . ILE B 1 184 ? -3.807 14.984 2.734 1 98.44 184 ILE B N 1
ATOM 3480 C CA . ILE B 1 184 ? -4.703 16.109 2.463 1 98.44 184 ILE B CA 1
ATOM 3481 C C . ILE B 1 184 ? -3.898 17.406 2.387 1 98.44 184 ILE B C 1
ATOM 3483 O O . ILE B 1 184 ? -4.074 18.203 1.458 1 98.44 184 ILE B O 1
ATOM 3487 N N . ASP B 1 185 ? -3.012 17.609 3.34 1 98.44 185 ASP B N 1
ATOM 3488 C CA . ASP B 1 185 ? -2.184 18.797 3.428 1 98.44 185 ASP B CA 1
ATOM 3489 C C . ASP B 1 185 ? -1.385 19.016 2.143 1 98.44 185 ASP B C 1
ATOM 3491 O O . ASP B 1 185 ? -1.365 20.109 1.593 1 98.44 185 ASP B O 1
ATOM 3495 N N . GLY B 1 186 ? -0.73 17.953 1.695 1 97.88 186 GLY B N 1
ATOM 3496 C CA . GLY B 1 186 ? 0.048 18.031 0.47 1 97.88 186 GLY B CA 1
ATOM 3497 C C . GLY B 1 186 ? -0.787 18.391 -0.747 1 97.88 186 GLY B C 1
ATOM 3498 O O . GLY B 1 186 ? -0.358 19.172 -1.596 1 97.88 186 GLY B O 1
ATOM 3499 N N . ASN B 1 187 ? -1.974 17.828 -0.81 1 98.31 187 ASN B N 1
ATOM 3500 C CA . ASN B 1 187 ? -2.82 18.078 -1.972 1 98.31 187 ASN B CA 1
ATOM 3501 C C . ASN B 1 187 ? -3.5 19.438 -1.891 1 98.31 187 ASN B C 1
ATOM 3503 O O . ASN B 1 187 ? -3.777 20.062 -2.918 1 98.31 187 ASN B O 1
ATOM 3507 N N . MET B 1 188 ? -3.816 19.891 -0.67 1 98.12 188 MET B N 1
ATOM 3508 C CA . MET B 1 188 ? -4.328 21.25 -0.533 1 98.12 188 MET B CA 1
ATOM 3509 C C . MET B 1 188 ? -3.311 22.266 -1.042 1 98.12 188 MET B C 1
ATOM 3511 O O . MET B 1 188 ? -3.684 23.297 -1.601 1 98.12 188 MET B O 1
ATOM 3515 N N . PHE B 1 189 ? -2.084 22 -0.821 1 97.62 189 PHE B N 1
ATOM 3516 C CA . PHE B 1 189 ? -1.012 22.844 -1.317 1 97.62 189 PHE B CA 1
ATOM 3517 C C . PHE B 1 189 ? -0.894 22.75 -2.832 1 97.62 189 PHE B C 1
ATOM 3519 O O . PHE B 1 189 ? -0.834 23.766 -3.527 1 97.62 189 PHE B O 1
ATOM 3526 N N . GLU B 1 190 ? -0.867 21.531 -3.414 1 97.56 190 GLU B N 1
ATOM 3527 C CA . GLU B 1 190 ? -0.515 21.266 -4.809 1 97.56 190 GLU B CA 1
ATOM 3528 C C . GLU B 1 190 ? -1.716 21.469 -5.727 1 97.56 190 GLU B C 1
ATOM 3530 O O . GLU B 1 190 ? -1.559 21.859 -6.887 1 97.56 190 GLU B O 1
ATOM 3535 N N . CYS B 1 191 ? -2.904 21.141 -5.188 1 97.81 191 CYS B N 1
ATOM 3536 C CA . CYS B 1 191 ? -4.121 21.141 -5.992 1 97.81 191 CYS B CA 1
ATOM 3537 C C . CYS B 1 191 ? -5.258 21.844 -5.258 1 97.81 191 CYS B C 1
ATOM 3539 O O . CYS B 1 191 ? -6.348 21.281 -5.109 1 97.81 191 CYS B O 1
ATOM 3541 N N . PRO B 1 192 ? -5.078 23.047 -4.855 1 97.69 192 PRO B N 1
ATOM 3542 C CA . PRO B 1 192 ? -6.125 23.719 -4.074 1 97.69 192 PRO B CA 1
ATOM 3543 C C . PRO B 1 192 ? -7.441 23.844 -4.832 1 97.69 192 PRO B C 1
ATOM 3545 O O . PRO B 1 192 ? -8.516 23.797 -4.227 1 97.69 192 PRO B O 1
ATOM 3548 N N . GLU B 1 193 ? -7.395 23.922 -6.133 1 98 193 GLU B N 1
ATOM 3549 C CA . GLU B 1 193 ? -8.586 24.109 -6.949 1 98 193 GLU B CA 1
ATOM 3550 C C . GLU B 1 193 ? -9.5 22.891 -6.875 1 98 193 GLU B C 1
ATOM 3552 O O . GLU B 1 193 ? -10.711 23 -7.055 1 98 193 GLU B O 1
ATOM 3557 N N . VAL B 1 194 ? -8.93 21.734 -6.684 1 98.31 194 VAL B N 1
ATOM 3558 C CA . VAL B 1 194 ? -9.734 20.531 -6.598 1 98.31 194 VAL B CA 1
ATOM 3559 C C . VAL B 1 194 ? -10.578 20.547 -5.324 1 98.31 194 VAL B C 1
ATOM 3561 O O . VAL B 1 194 ? -11.734 20.125 -5.332 1 98.31 194 VAL B O 1
ATOM 3564 N N . PHE B 1 195 ? -10.031 21.031 -4.23 1 98 195 PHE B N 1
ATOM 3565 C CA . PHE B 1 195 ? -10.742 21.125 -2.963 1 98 195 PHE B CA 1
ATOM 3566 C C . PHE B 1 195 ? -11.852 22.172 -3.037 1 98 195 PHE B C 1
ATOM 3568 O O . PHE B 1 195 ? -12.867 22.047 -2.348 1 98 195 PHE B O 1
ATOM 3575 N N . GLU B 1 196 ? -11.664 23.125 -3.854 1 97.56 196 GLU B N 1
ATOM 3576 C CA . GLU B 1 196 ? -12.688 24.156 -4.062 1 97.56 196 GLU B CA 1
ATOM 3577 C C . GLU B 1 196 ? -13.891 23.578 -4.809 1 97.56 196 GLU B C 1
ATOM 3579 O O . GLU B 1 196 ? -15.023 24.031 -4.602 1 97.56 196 GLU B O 1
ATOM 3584 N N . LYS B 1 197 ? -13.664 22.641 -5.609 1 97.69 197 LYS B N 1
ATOM 3585 C CA . LYS B 1 197 ? -14.703 22.094 -6.484 1 97.69 197 LYS B CA 1
ATOM 3586 C C . LYS B 1 197 ? -15.398 20.906 -5.828 1 97.69 197 LYS B C 1
ATOM 3588 O O . LYS B 1 197 ? -16.578 20.672 -6.062 1 97.69 197 LYS B O 1
ATOM 3593 N N . GLU B 1 198 ? -14.688 20.156 -5.051 1 97.44 198 GLU B N 1
ATOM 3594 C CA . GLU B 1 198 ? -15.195 18.922 -4.465 1 97.44 198 GLU B CA 1
ATOM 3595 C C . GLU B 1 198 ? -15.805 19.172 -3.09 1 97.44 198 GLU B C 1
ATOM 3597 O O . GLU B 1 198 ? -15.445 20.141 -2.408 1 97.44 198 GLU B O 1
ATOM 3602 N N . ASN B 1 199 ? -16.781 18.344 -2.721 1 96.69 199 ASN B N 1
ATOM 3603 C CA . ASN B 1 199 ? -17.266 18.359 -1.349 1 96.69 199 ASN B CA 1
ATOM 3604 C C . ASN B 1 199 ? -16.25 17.781 -0.375 1 96.69 199 ASN B C 1
ATOM 3606 O O . ASN B 1 199 ? -16.078 16.562 -0.298 1 96.69 199 ASN B O 1
ATOM 3610 N N . THR B 1 200 ? -15.578 18.688 0.325 1 97.94 200 THR B N 1
ATOM 3611 C CA . THR B 1 200 ? -14.539 18.281 1.26 1 97.94 200 THR B CA 1
ATOM 3612 C C . THR B 1 200 ? -14.711 18.969 2.604 1 97.94 200 THR B C 1
ATOM 3614 O O . THR B 1 200 ? -13.727 19.328 3.256 1 97.94 200 THR B O 1
ATOM 3617 N N . GLU B 1 201 ? -15.953 19.203 3.01 1 97.88 201 GLU B N 1
ATOM 3618 C CA . GLU B 1 201 ? -16.234 20 4.199 1 97.88 201 GLU B CA 1
ATOM 3619 C C . GLU B 1 201 ? -15.672 19.344 5.453 1 97.88 201 GLU B C 1
ATOM 3621 O O . GLU B 1 201 ? -14.984 19.984 6.246 1 97.88 201 GLU B O 1
ATOM 3626 N N . HIS B 1 202 ? -16 18.078 5.645 1 98.5 202 HIS B N 1
ATOM 3627 C CA . HIS B 1 202 ? -15.516 17.375 6.828 1 98.5 202 HIS B CA 1
ATOM 3628 C C . HIS B 1 202 ? -13.992 17.234 6.797 1 98.5 202 HIS B C 1
ATOM 3630 O O . HIS B 1 202 ? -13.336 17.344 7.832 1 98.5 202 HIS B O 1
ATOM 3636 N N . LEU B 1 203 ? -13.469 17.016 5.605 1 98.69 203 LEU B N 1
ATOM 3637 C CA . LEU B 1 203 ? -12.023 16.859 5.469 1 98.69 203 LEU B CA 1
ATOM 3638 C C . LEU B 1 203 ? -11.305 18.156 5.836 1 98.69 203 LEU B C 1
ATOM 3640 O O . LEU B 1 203 ? -10.25 18.125 6.473 1 98.69 203 LEU B O 1
ATOM 3644 N N . GLU B 1 204 ? -11.852 19.25 5.379 1 98.56 204 GLU B N 1
ATOM 3645 C CA . GLU B 1 204 ? -11.227 20.547 5.664 1 98.56 204 GLU B CA 1
ATOM 3646 C C . GLU B 1 204 ? -11.281 20.859 7.156 1 98.56 204 GLU B C 1
ATOM 3648 O O . GLU B 1 204 ? -10.312 21.375 7.723 1 98.56 204 GLU B O 1
ATOM 3653 N N . LYS B 1 205 ? -12.398 20.578 7.809 1 98.62 205 LYS B N 1
ATOM 3654 C CA . LYS B 1 205 ? -12.508 20.75 9.258 1 98.62 205 LYS B CA 1
ATOM 3655 C C . LYS B 1 205 ? -11.516 19.844 9.992 1 98.62 205 LYS B C 1
ATOM 3657 O O . LYS B 1 205 ? -10.875 20.266 10.945 1 98.62 205 LYS B O 1
ATOM 3662 N N . PHE B 1 206 ? -11.469 18.641 9.531 1 98.81 206 PHE B N 1
ATOM 3663 C CA . PHE B 1 206 ? -10.539 17.672 10.086 1 98.81 206 PHE B CA 1
ATOM 3664 C C . PHE B 1 206 ? -9.102 18.156 9.945 1 98.81 206 PHE B C 1
ATOM 3666 O O . PHE B 1 206 ? -8.336 18.125 10.914 1 98.81 206 PHE B O 1
ATOM 3673 N N . HIS B 1 207 ? -8.727 18.594 8.742 1 98.81 207 HIS B N 1
ATOM 3674 C CA . HIS B 1 207 ? -7.383 19.078 8.461 1 98.81 207 HIS B CA 1
ATOM 3675 C C . HIS B 1 207 ? -7.008 20.219 9.406 1 98.81 207 HIS B C 1
ATOM 3677 O O . HIS B 1 207 ? -5.922 20.219 9.992 1 98.81 207 HIS B O 1
ATOM 3683 N N . LYS B 1 208 ? -7.879 21.156 9.555 1 98.62 208 LYS B N 1
ATOM 3684 C CA . LYS B 1 208 ? -7.645 22.297 10.445 1 98.62 208 LYS B CA 1
ATOM 3685 C C . LYS B 1 208 ? -7.48 21.828 11.891 1 98.62 208 LYS B C 1
ATOM 3687 O O . LYS B 1 208 ? -6.598 22.312 12.609 1 98.62 208 LYS B O 1
ATOM 3692 N N . ALA B 1 209 ? -8.328 20.938 12.32 1 98.56 209 ALA B N 1
ATOM 3693 C CA . ALA B 1 209 ? -8.281 20.438 13.695 1 98.56 209 ALA B CA 1
ATOM 3694 C C . ALA B 1 209 ? -6.949 19.75 13.984 1 98.56 209 ALA B C 1
ATOM 3696 O O . ALA B 1 209 ? -6.352 19.969 15.047 1 98.56 209 ALA B O 1
ATOM 3697 N N . ILE B 1 210 ? -6.484 18.938 13.086 1 98.75 210 ILE B N 1
ATOM 3698 C CA . ILE B 1 210 ? -5.234 18.219 13.297 1 98.75 210 ILE B CA 1
ATOM 3699 C C . ILE B 1 210 ? -4.066 19.203 13.297 1 98.75 210 ILE B C 1
ATOM 3701 O O . ILE B 1 210 ? -3.178 19.125 14.148 1 98.75 210 ILE B O 1
ATOM 3705 N N . ARG B 1 211 ? -4.07 20.141 12.359 1 98.62 211 ARG B N 1
ATOM 3706 C CA . ARG B 1 211 ? -3.002 21.125 12.242 1 98.62 211 ARG B CA 1
ATOM 3707 C C . ARG B 1 211 ? -2.854 21.922 13.531 1 98.62 211 ARG B C 1
ATOM 3709 O O . ARG B 1 211 ? -1.744 22.312 13.914 1 98.62 211 ARG B O 1
ATOM 3716 N N . GLU B 1 212 ? -3.943 22.094 14.211 1 98.5 212 GLU B N 1
ATOM 3717 C CA . GLU B 1 212 ? -3.955 22.984 15.367 1 98.5 212 GLU B CA 1
ATOM 3718 C C . GLU B 1 212 ? -3.719 22.219 16.656 1 98.5 212 GLU B C 1
ATOM 3720 O O . GLU B 1 212 ? -3.691 22.812 17.75 1 98.5 212 GLU B O 1
ATOM 3725 N N . ARG B 1 213 ? -3.643 20.938 16.625 1 98.5 213 ARG B N 1
ATOM 3726 C CA . ARG B 1 213 ? -3.217 20.219 17.828 1 98.5 213 ARG B CA 1
ATOM 3727 C C . ARG B 1 213 ? -1.875 20.734 18.328 1 98.5 213 ARG B C 1
ATOM 3729 O O . ARG B 1 213 ? -0.964 20.984 17.531 1 98.5 213 ARG B O 1
ATOM 3736 N N . PRO B 1 214 ? -1.704 20.828 19.562 1 98.31 214 PRO B N 1
ATOM 3737 C CA . PRO B 1 214 ? -0.569 21.578 20.109 1 98.31 214 PRO B CA 1
ATOM 3738 C C . PRO B 1 214 ? 0.777 21.047 19.625 1 98.31 214 PRO B C 1
ATOM 3740 O O . PRO B 1 214 ? 1.614 21.828 19.141 1 98.31 214 PRO B O 1
ATOM 3743 N N . ASN B 1 215 ? 1.025 19.75 19.719 1 98.44 215 ASN B N 1
ATOM 3744 C CA . ASN B 1 215 ? 2.311 19.188 19.328 1 98.44 215 ASN B CA 1
ATOM 3745 C C . ASN B 1 215 ? 2.498 19.219 17.812 1 98.44 215 ASN B C 1
ATOM 3747 O O . ASN B 1 215 ? 3.605 19.453 17.328 1 98.44 215 ASN B O 1
ATOM 3751 N N . ILE B 1 216 ? 1.416 19.016 17.047 1 98.81 216 ILE B N 1
ATOM 3752 C CA . ILE B 1 216 ? 1.469 19.078 15.594 1 98.81 216 ILE B CA 1
ATOM 3753 C C . ILE B 1 216 ? 1.673 20.516 15.133 1 98.81 216 ILE B C 1
ATOM 3755 O O . ILE B 1 216 ? 2.475 20.781 14.234 1 98.81 216 ILE B O 1
ATOM 3759 N N . LYS B 1 217 ? 0.951 21.391 15.75 1 98.75 217 LYS B N 1
ATOM 3760 C CA . LYS B 1 217 ? 1.051 22.812 15.422 1 98.75 217 LYS B CA 1
ATOM 3761 C C . LYS B 1 217 ? 2.492 23.297 15.539 1 98.75 217 LYS B C 1
ATOM 3763 O O . LYS B 1 217 ? 2.984 24 14.656 1 98.75 217 LYS B O 1
ATOM 3768 N N . LYS B 1 218 ? 3.168 22.938 16.625 1 98.5 218 LYS B N 1
ATOM 3769 C CA . LYS B 1 218 ? 4.562 23.312 16.859 1 98.5 218 LYS B CA 1
ATOM 3770 C C . LYS B 1 218 ? 5.449 22.828 15.711 1 98.5 218 LYS B C 1
ATOM 3772 O O . LYS B 1 218 ? 6.301 23.578 15.219 1 98.5 218 LYS B O 1
ATOM 3777 N N . TRP B 1 219 ? 5.27 21.594 15.297 1 98.19 219 TRP B N 1
ATOM 3778 C CA . TRP B 1 219 ? 6.066 21.047 14.211 1 98.19 219 TRP B CA 1
ATOM 3779 C C . TRP B 1 219 ? 5.676 21.672 12.875 1 98.19 219 TRP B C 1
ATOM 3781 O O . TRP B 1 219 ? 6.543 22.047 12.086 1 98.19 219 TRP B O 1
ATOM 3791 N N . TYR B 1 220 ? 4.352 21.781 12.68 1 98.12 220 TYR B N 1
ATOM 3792 C CA . TYR B 1 220 ? 3.803 22.25 11.406 1 98.12 220 TYR B CA 1
ATOM 3793 C C . TYR B 1 220 ? 4.363 23.609 11.023 1 98.12 220 TYR B C 1
ATOM 3795 O O . TYR B 1 220 ? 4.68 23.844 9.859 1 98.12 220 TYR B O 1
ATOM 3803 N N . TYR B 1 221 ? 4.59 24.469 11.969 1 97.5 221 TYR B N 1
ATOM 3804 C CA . TYR B 1 221 ? 5.031 25.828 11.695 1 97.5 221 TYR B CA 1
ATOM 3805 C C . TYR B 1 221 ? 6.516 26 11.992 1 97.5 221 TYR B C 1
ATOM 3807 O O . TYR B 1 221 ? 7.055 27.109 11.906 1 97.5 221 TYR B O 1
ATOM 3815 N N . SER B 1 222 ? 7.121 24.891 12.336 1 97.12 222 SER B N 1
ATOM 3816 C CA . SER B 1 222 ? 8.555 24.938 12.609 1 97.12 222 SER B CA 1
ATOM 3817 C C . SER B 1 222 ? 9.352 25.172 11.336 1 97.12 222 SER B C 1
ATOM 3819 O O . SER B 1 222 ? 9 24.656 10.266 1 97.12 222 SER B O 1
ATOM 3821 N N . GLU B 1 223 ? 10.531 25.828 11.414 1 95.19 223 GLU B N 1
ATOM 3822 C CA . GLU B 1 223 ? 11.445 26.016 10.297 1 95.19 223 GLU B CA 1
ATOM 3823 C C . GLU B 1 223 ? 12.117 24.703 9.898 1 95.19 223 GLU B C 1
ATOM 3825 O O . GLU B 1 223 ? 12.633 24.578 8.789 1 95.19 223 GLU B O 1
ATOM 3830 N N . LYS B 1 224 ? 12.07 23.797 10.789 1 94.44 224 LYS B N 1
ATOM 3831 C CA . LYS B 1 224 ? 12.734 22.516 10.562 1 94.44 224 LYS B CA 1
ATOM 3832 C C . LYS B 1 224 ? 11.883 21.609 9.688 1 94.44 224 LYS B C 1
ATOM 3834 O O . LYS B 1 224 ? 12.383 20.641 9.117 1 94.44 224 LYS B O 1
ATOM 3839 N N . ARG B 1 225 ? 10.57 21.828 9.648 1 96.06 225 ARG B N 1
ATOM 3840 C CA . ARG B 1 225 ? 9.711 21 8.812 1 96.06 225 ARG B CA 1
ATOM 3841 C C . ARG B 1 225 ? 9.984 21.25 7.332 1 96.06 225 ARG B C 1
ATOM 3843 O O . ARG B 1 225 ? 9.945 22.391 6.871 1 96.06 225 ARG B O 1
ATOM 3850 N N . PRO B 1 226 ? 10.273 20.188 6.609 1 94.25 226 PRO B N 1
ATOM 3851 C CA . PRO B 1 226 ? 10.453 20.391 5.172 1 94.25 226 PRO B CA 1
ATOM 3852 C C . PRO B 1 226 ? 9.219 20.969 4.492 1 94.25 226 PRO B C 1
ATOM 3854 O O . PRO B 1 226 ? 8.094 20.578 4.82 1 94.25 226 PRO B O 1
ATOM 3857 N N . LYS B 1 227 ? 9.461 21.828 3.525 1 92.38 227 LYS B N 1
ATOM 3858 C CA . LYS B 1 227 ? 8.367 22.531 2.855 1 92.38 227 LYS B CA 1
ATOM 3859 C C . LYS B 1 227 ? 7.973 21.812 1.562 1 92.38 227 LYS B C 1
ATOM 3861 O O . LYS B 1 227 ? 8.805 21.156 0.941 1 92.38 227 LYS B O 1
ATOM 3866 N N . PHE B 1 228 ? 6.703 21.984 1.212 1 93.81 228 PHE B N 1
ATOM 3867 C CA . PHE B 1 228 ? 6.254 21.547 -0.103 1 93.81 228 PHE B CA 1
ATOM 3868 C C . PHE B 1 228 ? 6.859 22.406 -1.201 1 93.81 228 PHE B C 1
ATOM 3870 O O . PHE B 1 228 ? 7.133 23.594 -0.986 1 93.81 228 PHE B O 1
ATOM 3877 N N . THR B 1 229 ? 7.207 21.875 -2.408 1 90.81 229 THR B N 1
ATOM 3878 C CA . THR B 1 229 ? 7.965 22.594 -3.424 1 90.81 229 THR B CA 1
ATOM 3879 C C . THR B 1 229 ? 7.242 22.562 -4.766 1 90.81 229 THR B C 1
ATOM 3881 O O . THR B 1 229 ? 7.848 22.812 -5.812 1 90.81 229 THR B O 1
ATOM 3884 N N . HIS B 1 230 ? 5.953 22.312 -4.934 1 91 230 HIS B N 1
ATOM 3885 C CA . HIS B 1 230 ? 5.156 22.25 -6.156 1 91 230 HIS B CA 1
ATOM 3886 C C . HIS B 1 230 ? 5.73 21.234 -7.137 1 91 230 HIS B C 1
ATOM 3888 O O . HIS B 1 230 ? 5.727 21.469 -8.352 1 91 230 HIS B O 1
ATOM 3894 N N . THR B 1 231 ? 6.434 20.203 -6.691 1 90.31 231 THR B N 1
ATOM 3895 C CA . THR B 1 231 ? 6.945 19.109 -7.52 1 90.31 231 THR B CA 1
ATOM 3896 C C . THR B 1 231 ? 6.121 17.844 -7.324 1 90.31 231 THR B C 1
ATOM 3898 O O . THR B 1 231 ? 6.594 16.75 -7.586 1 90.31 231 THR B O 1
ATOM 3901 N N . GLY B 1 232 ? 4.887 18.031 -6.883 1 91.25 232 GLY B N 1
ATOM 3902 C CA . GLY B 1 232 ? 3.947 16.969 -6.543 1 91.25 232 GLY B CA 1
ATOM 3903 C C . GLY B 1 232 ? 3.393 17.094 -5.137 1 91.25 232 GLY B C 1
ATOM 3904 O O . GLY B 1 232 ? 3.965 17.797 -4.297 1 91.25 232 GLY B O 1
ATOM 3905 N N . PRO B 1 233 ? 2.25 16.516 -4.906 1 89 233 PRO B N 1
ATOM 3906 C CA . PRO B 1 233 ? 1.618 16.688 -3.596 1 89 233 PRO B CA 1
ATOM 3907 C C . PRO B 1 233 ? 2.379 15.992 -2.473 1 89 233 PRO B C 1
ATOM 3909 O O . PRO B 1 233 ? 2.592 16.578 -1.407 1 89 233 PRO B O 1
ATOM 3912 N N . ILE B 1 234 ? 2.66 14.664 -2.646 1 84.12 234 ILE B N 1
ATOM 3913 C CA . ILE B 1 234 ? 3.439 13.875 -1.701 1 84.12 234 ILE B CA 1
ATOM 3914 C C . ILE B 1 234 ? 4.293 12.859 -2.455 1 84.12 234 ILE B C 1
ATOM 3916 O O . ILE B 1 234 ? 3.799 12.172 -3.355 1 84.12 234 ILE B O 1
ATOM 3920 N N . PHE B 1 235 ? 5.625 12.805 -2.23 1 74.25 235 PHE B N 1
ATOM 3921 C CA . PHE B 1 235 ? 6.477 11.859 -2.938 1 74.25 235 PHE B CA 1
ATOM 3922 C C . PHE B 1 235 ? 7.086 10.852 -1.97 1 74.25 235 PHE B C 1
ATOM 3924 O O . PHE B 1 235 ? 7.32 11.172 -0.801 1 74.25 235 PHE B O 1
#

Nearest PDB structures (foldseek):
  3h1n-assembly1_A  TM=8.695E-01  e=4.146E-11  Bordetella bronchiseptica RB50
  6nv6-assembly2_B  TM=7.499E-01  e=6.291E-06  Xanthomonas citri pv. citri str. 306
  4kdx-assembly2_B  TM=7.058E-01  e=8.415E-05  Paraburkholderia graminis C4D1M
  6weg-assembly1_A  TM=6.552E-01  e=2.141E-04  Francisella tularensis
  4omv-assembly1_A  TM=6.575E-01  e=6.040E-04  Francisella tularensis subsp. tularensis SCHU S4

Organism: Nematostella vectensis (NCBI:txid45351)

pLDDT: mean 94.45, std 7.94, range [34.0, 98.94]

Sequence (470 aa):
MAANPEFRLFYWPRMSGRGEFVRLLFHETQTVYEDVFADKTFEEAAKMGYGRGKKHFAFPAIEHGDISISQTPVICRYLGKKLHGGRLYPKTEEDRLQAEVLMAGVVDVVEDGCRAWHAIDYNASYDAQKEETQPFIEYYKSKRLPKWLAFFENALKENYEKNGELVFVGKQICWVDFCIFHFIDGNMFECPEVFEKENTEHLEKFHKAIRERPNIKKWYYSEKRPKFTHTGPIFMAANPEFRLFYWPRMSGRGEFVRLLFHETQTVYEDVFADKTFEEAAKMGYGRGKKHFAFPAIEHGDISISQTPVICRYLGKKLHGGRLYPKTEEDRLQAEVLMAGVVDVVEDGCRAWHAIDYNASYDAQKEETQPFIEYYKSKRLPKWLAFFENALKENYEKNGELVFVGKQICWVDFCIFHFIDGNMFECPEVFEKENTEHLEKFHKAIRERPNIKKWYYSEKRPKFTHTGPIF

Secondary structure (DSSP, 8-state):
-----SEEEE--TT--TTHHHHHHHHHHTT--EEETTTTS-HHHHHHTT-STT-SSSSS-EEEETTEEEESHHHHHHHHHHHGGGGTTS-SSHHHHHHHHHHHHHHHHHHHHHHHHHTSS-TTS-SGGGHHHHHHHHHHIIIIIHHHHHHHHHHHHHHHHHHHSSSSSSSSS--HHHHHHHHHHHHHHHH-HHHHHHS--HHHHHHHHHHHTSHHHHHHHT-TTSPPP-SS-S--/-----SEEEE--TT--TTHHHHHHHHHHTT--EEETTTTS-HHHHHHTT-STT-SSSSS-EEEETTEEEESHHHHHHHHHHHGGGGTTS-SSHHHHHHHHHHHHHHHHHHHHHHHHHTSS-TTS-SGGGHHHHHHHHHHIIIIIHHHHHHHHHHHHHHHHHHHSSSSSSSSS--HHHHHHHHHHHHHHHH-HHHHHHS--HHHHHHHHHHHTSHHHHHHHT-TTSPPP-SS-S--

Radius of gyration: 21.44 Å; Cα contacts (8 Å, |Δi|>4): 762; chains: 2; bounding box: 54×56×56 Å

Foldseek 3Di:
DPPAAQKEWQDAELACFLSVLLVLLCLLLVGDYHDPCPPHHRVVSCVVADDPPGPDPHDTWMDGPVDIDHDSLVNLQVSCCVGPPNQQPDDDPVLNVQLSVLVVLLVVLSVLFLCLQQVPHSPDFSVVCVVVSVVSNVCSLPPPVLVSLVVQQVQQVVQCVVAVDSENGHHDHHSSLSSLLLLVQLCCVQPVVSPVVHPNVSVVVSNVVSCPDDSNVCQVPDPSNRDHDNSTSHD/DPPAAQKEWQDAELACFLSVLLVLLCLLLVGDYHDPCPPPHRVVSCVVADDPPGPDPHDTWMDGPVDIDHDSLVNLQVSCCVGPPNQQPDDDPVLNVQLSVLVVLLVVLSVLFLCLQQVPHSPDFSVVCVVVSPVSVVCSLPPVVQVSLVVQQVQQVVQCVVAVDRENGHHDHHSSLSSLLLLVQLCCVQPVVSPVVHPNVSVVVSNVVSCPDDSNVCQVPDPSNRDHDNSTSHD

InterPro domains:
  IPR004045 Glutathione S-transferase, N-terminal [PF02798] (14-80)
  IPR004045 Glutathione S-transferase, N-terminal [PS50404] (6-87)
  IPR004046 Glutathione S-transferase, C-terminal [PF14497] (124-222)
  IPR010987 Glutathione S-transferase, C-terminal-like [PS50405] (92-228)
  IPR036249 Thioredoxin-like superfamily [SSF52833] (5-83)
  IPR036282 Glutathione S-transferase, C-terminal domain superfamily [SSF47616] (88-231)
  IPR040079 Glutathione transferase family [SFLDS00019] (11-213)
  IPR050213 Glutathione S-transferase superfamily [PTHR11571] (7-227)